Protein 2PGS (pdb70)

Foldseek 3Di:
DFALALLQFCAWLVLVLLQVLLVPWPLLVQQVQADAQFLPTSNVLLQQLLVLLLVLCLLCVVCVVRHDVVDHSNNSSLRSSLSSLQQSQFFHNGPLLQVLQLVLLVVVVVVVLPVLDVQLSLCRNLRDSLQRSLCQQQANADPHHSRHSGHGLNNSLLNFPALFGSVVSDHHHHPVCQVVSVVSCVSSVWDQPDPRGTDGSLSVLSVLSSLLSCLLVLQLVCVCPLDDPVVNVCLLVLQDVVVVVVVSNVVLSVVLSVQLSVQSNVDVPCRSDPHDDDHSLVRDDSSNVSSVVSVVCCVRIVPDVSSVVVSVVSSVLVSLVCCQQSVLLSCLAPNHDRDPVSVVVQCVCVVLRDDSDDRSSRRSSSSSVRRRGNVVSSCSPD

InterPro domains:
  IPR003607 HD/PDEase domain [SM00471] (60-258)
  IPR003607 HD/PDEase domain [cd00077] (62-130)
  IPR006261 dGTP triphosphohydrolase [TIGR01353] (27-438)
  IPR006674 HD domain [PF01966] (64-127)
  IPR006674 HD domain [PS51831] (64-249)
  IPR023293 Deoxyguanosinetriphosphate triphosphohydrolase, central domain superfamily [G3DSA:1.10.3410.10] (242-354)
  IPR027432 Deoxyguanosinetriphosphate triphosphohydrolase, C-terminal [G3DSA:1.10.3550.10] (115-432)
  IPR050135 Deoxyguanosinetriphosphate triphosphohydrolase-like [PTHR11373] (30-161)

Organism: Pseudomonas savastanoi pv. phaseolicola (strain 1448A / Race 6) (NCBI:txid264730)

Radius of gyration: 21.45 Å; Cα contacts (8 Å, |Δi|>4): 631; chains: 1; bounding box: 46×64×50 Å

Sequence (382 aa):
SLDWQTLLNRERLPFHKDHDRIIFSGAFRRLGRKTQVHPHTRLTHSLEVSCVGRSLGRVGETLRAALPDWCDPSDLGVVQSACLAHDIGNPPFGHSGEDAIRNWFNQAAGRGWLDASETERNDFLNFEGNAQGFRVLTQLEYHQFDGGTRLTYATLGTYLKYPWTARKHKFGCYQSELPILEQIAGKLGLPQLEEQRWARHPLVYLEAADDICYALIDLEDGLEDLLDYAEVESLLLGLVGRRKLAILRGKAIEHLTNAAARAFVEQQDALLAGTLPGDLVEHHGPAKRCVLNAKDARKKIFQDKRKTLHEIGAYTTLEILLNAFCGAAVEQFGGRTPSFKHRRILDLLGNSAPDPKAPLHASFLRIDFIAGTDSYASEARE

Solvent-accessible surface area: 16805 Å² total

B-factor: mean 43.19, std 13.51, range [11.33, 83.73]

CATH classification: 1.10.3210.10 (+2 more: 1.10.3550.10, 1.10.3410.10)

Structure (mmCIF, N/CA/C/O backbone):
data_2PGS
#
_entry.id   2PGS
#
_cell.length_a   103.730
_cell.length_b   103.730
_cell.length_c   159.120
_cell.angle_alpha   90.00
_cell.angle_beta   90.00
_cell.angle_gamma   120.00
#
_symmetry.space_group_name_H-M   'P 63 2 2'
#
loop_
_entity.id
_entity.type
_entity.pdbx_description
1 polymer 'Putative deoxyguanosinetriphosphate triphosphohydrolase'
2 water water
#
loop_
_atom_site.group_PDB
_atom_site.id
_atom_site.type_symbol
_atom_site.label_atom_id
_atom_site.label_alt_id
_atom_site.label_comp_id
_atom_site.label_asym_id
_atom_site.label_entity_id
_atom_site.label_seq_id
_atom_site.pdbx_PDB_ins_code
_atom_site.Cartn_x
_atom_site.Cartn_y
_atom_site.Cartn_z
_atom_site.occupancy
_atom_site.B_iso_or_equiv
_atom_site.auth_seq_id
_atom_site.auth_comp_id
_atom_site.auth_asym_id
_atom_site.auth_atom_id
_atom_site.pdbx_PDB_model_num
ATOM 1 N N . SER A 1 2 ? 23.316 49.328 28.746 1.00 70.94 2 SER A N 1
ATOM 2 C CA . SER A 1 2 ? 23.088 50.406 27.742 1.00 71.72 2 SER A CA 1
ATOM 3 C C . SER A 1 2 ? 23.517 49.934 26.358 1.00 71.55 2 SER A C 1
ATOM 4 O O . SER A 1 2 ? 24.705 49.922 26.039 1.00 72.26 2 SER A O 1
ATOM 7 N N . LEU A 1 3 ? 22.540 49.560 25.538 1.00 70.22 3 LEU A N 1
ATOM 8 C CA . LEU A 1 3 ? 22.809 49.062 24.196 1.00 67.86 3 LEU A CA 1
ATOM 9 C C . LEU A 1 3 ? 23.559 50.059 23.315 1.00 66.81 3 LEU A C 1
ATOM 10 O O . LEU A 1 3 ? 23.211 51.235 23.227 1.00 67.16 3 LEU A O 1
ATOM 15 N N . ASP A 1 4 ? 24.597 49.546 22.665 1.00 65.95 4 ASP A N 1
ATOM 16 C CA . ASP A 1 4 ? 25.495 50.309 21.807 1.00 63.98 4 ASP A CA 1
ATOM 17 C C . ASP A 1 4 ? 25.496 49.659 20.418 1.00 61.92 4 ASP A C 1
ATOM 18 O O . ASP A 1 4 ? 25.798 48.473 20.299 1.00 62.28 4 ASP A O 1
ATOM 23 N N . TRP A 1 5 ? 25.164 50.417 19.374 1.00 58.61 5 TRP A N 1
ATOM 24 C CA . TRP A 1 5 ? 25.138 49.853 18.019 1.00 56.37 5 TRP A CA 1
ATOM 25 C C . TRP A 1 5 ? 26.476 49.335 17.526 1.00 54.95 5 TRP A C 1
ATOM 26 O O . TRP A 1 5 ? 26.537 48.635 16.517 1.00 54.60 5 TRP A O 1
ATOM 37 N N . GLN A 1 6 ? 27.547 49.671 18.233 1.00 52.86 6 GLN A N 1
ATOM 38 C CA . GLN A 1 6 ? 28.877 49.234 17.837 1.00 50.79 6 GLN A CA 1
ATOM 39 C C . GLN A 1 6 ? 29.214 47.893 18.485 1.00 47.93 6 GLN A C 1
ATOM 40 O O . GLN A 1 6 ? 29.974 47.099 17.928 1.00 45.75 6 GLN A O 1
ATOM 46 N N . THR A 1 7 ? 28.626 47.628 19.649 1.00 45.51 7 THR A N 1
ATOM 47 C CA . THR A 1 7 ? 28.852 46.358 20.339 1.00 44.08 7 THR A CA 1
ATOM 48 C C . THR A 1 7 ? 27.795 45.324 19.908 1.00 41.98 7 THR A C 1
ATOM 49 O O . THR A 1 7 ? 28.075 44.120 19.817 1.00 39.41 7 THR A O 1
ATOM 53 N N . LEU A 1 8 ? 26.585 45.811 19.636 1.00 38.61 8 LEU A N 1
ATOM 54 C CA . LEU A 1 8 ? 25.483 44.966 19.197 1.00 37.13 8 LEU A CA 1
ATOM 55 C C . LEU A 1 8 ? 25.761 44.292 17.853 1.00 37.37 8 LEU A C 1
ATOM 56 O O . LEU A 1 8 ? 25.112 43.309 17.509 1.00 38.60 8 LEU A O 1
ATOM 61 N N . LEU A 1 9 ? 26.724 44.814 17.102 1.00 36.90 9 LEU A N 1
ATOM 62 C CA . LEU A 1 9 ? 27.068 44.251 15.801 1.00 36.55 9 LEU A CA 1
ATOM 63 C C . LEU A 1 9 ? 28.459 43.637 15.823 1.00 36.68 9 LEU A C 1
ATOM 64 O O . LEU A 1 9 ? 29.192 43.681 14.831 1.00 35.48 9 LEU A O 1
ATOM 69 N N . ASN A 1 10 ? 28.809 43.055 16.965 1.00 38.18 10 ASN A N 1
ATOM 70 C CA . ASN A 1 10 ? 30.106 42.421 17.141 1.00 37.78 10 ASN A CA 1
ATOM 71 C C . ASN A 1 10 ? 30.299 41.325 16.088 1.00 38.75 10 ASN A C 1
ATOM 72 O O . ASN A 1 10 ? 29.504 40.389 15.983 1.00 37.06 10 ASN A O 1
ATOM 77 N N . ARG A 1 11 ? 31.357 41.455 15.298 1.00 38.62 11 ARG A N 1
ATOM 78 C CA . ARG A 1 11 ? 31.642 40.496 14.249 1.00 40.39 11 ARG A CA 1
ATOM 79 C C . ARG A 1 11 ? 32.496 39.319 14.699 1.00 40.56 11 ARG A C 1
ATOM 80 O O . ARG A 1 11 ? 32.845 38.467 13.891 1.00 39.57 11 ARG A O 1
ATOM 88 N N . GLU A 1 12 ? 32.846 39.276 15.979 1.00 41.77 12 GLU A N 1
ATOM 89 C CA . GLU A 1 12 ? 33.636 38.166 16.513 1.00 43.46 12 GLU A CA 1
ATOM 90 C C . GLU A 1 12 ? 32.702 36.955 16.558 1.00 42.92 12 GLU A C 1
ATOM 91 O O . GLU A 1 12 ? 31.482 37.115 16.550 1.00 41.70 12 GLU A O 1
ATOM 97 N N . ARG A 1 13 ? 33.254 35.750 16.618 1.00 43.39 13 ARG A N 1
ATOM 98 C CA . ARG A 1 13 ? 32.401 34.577 16.669 1.00 43.32 13 ARG A CA 1
ATOM 99 C C . ARG A 1 13 ? 32.628 33.628 17.833 1.00 43.54 13 ARG A C 1
ATOM 100 O O . ARG A 1 13 ? 33.706 33.585 18.431 1.00 45.54 13 ARG A O 1
ATOM 108 N N . LEU A 1 14 ? 31.572 32.884 18.153 1.00 42.56 14 LEU A N 1
ATOM 109 C CA . LEU A 1 14 ? 31.562 31.906 19.233 1.00 41.98 14 LEU A CA 1
ATOM 110 C C . LEU A 1 14 ? 32.665 30.865 19.026 1.00 40.53 14 LEU A C 1
ATOM 111 O O . LEU A 1 14 ? 32.889 30.406 17.903 1.00 40.18 14 LEU A O 1
ATOM 116 N N . PRO A 1 28 ? 31.839 38.292 6.470 1.00 40.74 28 PRO A N 1
ATOM 117 C CA . PRO A 1 28 ? 31.668 37.857 7.867 1.00 39.29 28 PRO A CA 1
ATOM 118 C C . PRO A 1 28 ? 30.227 37.444 8.159 1.00 38.38 28 PRO A C 1
ATOM 119 O O . PRO A 1 28 ? 29.974 36.331 8.632 1.00 36.65 28 PRO A O 1
ATOM 123 N N . PHE A 1 29 ? 29.285 38.340 7.877 1.00 36.80 29 PHE A N 1
ATOM 124 C CA . PHE A 1 29 ? 27.874 38.026 8.068 1.00 35.15 29 PHE A CA 1
ATOM 125 C C . PHE A 1 29 ? 27.455 37.152 6.893 1.00 34.38 29 PHE A C 1
ATOM 126 O O . PHE A 1 29 ? 26.505 36.377 6.984 1.00 31.51 29 PHE A O 1
ATOM 134 N N . HIS A 1 30 ? 28.179 37.290 5.788 1.00 33.72 30 HIS A N 1
ATOM 135 C CA . HIS A 1 30 ? 27.907 36.507 4.594 1.00 35.29 30 HIS A CA 1
ATOM 136 C C . HIS A 1 30 ? 28.285 35.053 4.839 1.00 34.61 30 HIS A C 1
ATOM 137 O O . HIS A 1 30 ? 27.654 34.135 4.303 1.00 33.68 30 HIS A O 1
ATOM 144 N N . LYS A 1 31 ? 29.310 34.854 5.664 1.00 34.44 31 LYS A N 1
ATOM 145 C CA . LYS A 1 31 ? 29.758 33.515 6.012 1.00 36.19 31 LYS A CA 1
ATOM 146 C C . LYS A 1 31 ? 28.775 32.889 6.994 1.00 35.33 31 LYS A C 1
ATOM 147 O O . LYS A 1 31 ? 28.616 31.673 7.010 1.00 35.82 31 LYS A O 1
ATOM 153 N N . ASP A 1 32 ? 28.125 33.707 7.820 1.00 32.42 32 ASP A N 1
ATOM 154 C CA . ASP A 1 32 ? 27.144 33.165 8.752 1.00 31.78 32 ASP A CA 1
ATOM 155 C C . ASP A 1 32 ? 26.061 32.558 7.877 1.00 30.84 32 ASP A C 1
ATOM 156 O O . ASP A 1 32 ? 25.621 31.429 8.096 1.00 30.84 32 ASP A O 1
ATOM 161 N N . HIS A 1 33 ? 25.643 33.331 6.881 1.00 27.42 33 HIS A N 1
ATOM 162 C CA . HIS A 1 33 ? 24.608 32.921 5.941 1.00 26.61 33 HIS A CA 1
ATOM 163 C C . HIS A 1 33 ? 24.905 31.559 5.282 1.00 26.17 33 HIS A C 1
ATOM 164 O O . HIS A 1 33 ? 24.090 30.632 5.351 1.00 23.46 33 HIS A O 1
ATOM 171 N N . ASP A 1 34 ? 26.079 31.442 4.665 1.00 24.74 34 ASP A N 1
ATOM 172 C CA . ASP A 1 34 ? 26.484 30.205 3.997 1.00 24.60 34 ASP A CA 1
ATOM 173 C C . ASP A 1 34 ? 26.589 28.993 4.936 1.00 23.55 34 ASP A C 1
ATOM 174 O O . ASP A 1 34 ? 26.185 27.879 4.586 1.00 23.29 34 ASP A O 1
ATOM 179 N N . ARG A 1 35 ? 27.129 29.188 6.130 1.00 24.30 35 ARG A N 1
ATOM 180 C CA . ARG A 1 35 ? 27.251 28.063 7.050 1.00 26.11 35 ARG A CA 1
ATOM 181 C C . ARG A 1 35 ? 25.885 27.517 7.407 1.00 25.67 35 ARG A C 1
ATOM 182 O O . ARG A 1 35 ? 25.723 26.316 7.631 1.00 26.42 35 ARG A O 1
ATOM 190 N N . ILE A 1 36 ? 24.902 28.403 7.481 1.00 23.37 36 ILE A N 1
ATOM 191 C CA . ILE A 1 36 ? 23.554 27.979 7.803 1.00 23.78 36 ILE A CA 1
ATOM 192 C C . ILE A 1 36 ? 22.951 27.238 6.613 1.00 23.18 36 ILE A C 1
ATOM 193 O O . ILE A 1 36 ? 22.368 26.183 6.775 1.00 24.42 36 ILE A O 1
ATOM 198 N N . ILE A 1 37 ? 23.128 27.777 5.415 1.00 23.54 37 ILE A N 1
ATOM 199 C CA . ILE A 1 37 ? 22.561 27.148 4.236 1.00 24.84 37 ILE A CA 1
ATOM 200 C C . ILE A 1 37 ? 23.129 25.764 3.939 1.00 26.11 37 ILE A C 1
ATOM 201 O O . ILE A 1 37 ? 22.389 24.875 3.512 1.00 25.67 37 ILE A O 1
ATOM 206 N N . PHE A 1 38 ? 24.422 25.569 4.187 1.00 24.95 38 PHE A N 1
ATOM 207 C CA . PHE A 1 38 ? 25.042 24.269 3.941 1.00 24.55 38 PHE A CA 1
ATOM 208 C C . PHE A 1 38 ? 24.823 23.239 5.067 1.00 24.86 38 PHE A C 1
ATOM 209 O O . PHE A 1 38 ? 25.065 22.053 4.863 1.00 27.39 38 PHE A O 1
ATOM 217 N N . SER A 1 39 ? 24.344 23.667 6.232 1.00 22.10 39 SER A N 1
ATOM 218 C CA . SER A 1 39 ? 24.169 22.736 7.342 1.00 21.87 39 SER A CA 1
ATOM 219 C C . SER A 1 39 ? 23.066 21.700 7.136 1.00 23.77 39 SER A C 1
ATOM 220 O O . SER A 1 39 ? 22.000 21.991 6.575 1.00 23.86 39 SER A O 1
ATOM 223 N N . GLY A 1 40 ? 23.324 20.490 7.620 1.00 23.39 40 GLY A N 1
ATOM 224 C CA . GLY A 1 40 ? 22.354 19.416 7.486 1.00 20.14 40 GLY A CA 1
ATOM 225 C C . GLY A 1 40 ? 21.040 19.760 8.154 1.00 20.58 40 GLY A C 1
ATOM 226 O O . GLY A 1 40 ? 19.974 19.360 7.674 1.00 22.25 40 GLY A O 1
ATOM 227 N N . ALA A 1 41 ? 21.112 20.514 9.248 1.00 18.81 41 ALA A N 1
ATOM 228 C CA . ALA A 1 41 ? 19.925 20.911 9.997 1.00 19.02 41 ALA A CA 1
ATOM 229 C C . ALA A 1 41 ? 18.997 21.801 9.172 1.00 17.80 41 ALA A C 1
ATOM 230 O O . ALA A 1 41 ? 17.780 21.639 9.212 1.00 16.71 41 ALA A O 1
ATOM 232 N N . PHE A 1 42 ? 19.580 22.746 8.446 1.00 17.14 42 PHE A N 1
ATOM 233 C CA . PHE A 1 42 ? 18.819 23.645 7.582 1.00 17.70 42 PHE A CA 1
ATOM 234 C C . PHE A 1 42 ? 18.232 22.870 6.407 1.00 19.09 42 PHE A C 1
ATOM 235 O O . PHE A 1 42 ? 17.042 22.990 6.113 1.00 19.63 42 PHE A O 1
ATOM 243 N N . ARG A 1 43 ? 19.066 22.078 5.740 1.00 21.14 43 ARG A N 1
ATOM 244 C CA . ARG A 1 43 ? 18.611 21.279 4.597 1.00 24.36 43 ARG A CA 1
ATOM 245 C C . ARG A 1 43 ? 17.383 20.444 4.951 1.00 23.00 43 ARG A C 1
ATOM 246 O O . ARG A 1 43 ? 16.428 20.377 4.180 1.00 23.93 43 ARG A O 1
ATOM 254 N N . ARG A 1 44 ? 17.401 19.825 6.125 1.00 21.57 44 ARG A N 1
ATOM 255 C CA . ARG A 1 44 ? 16.278 19.006 6.551 1.00 23.09 44 ARG A CA 1
ATOM 256 C C . ARG A 1 44 ? 14.944 19.747 6.638 1.00 22.19 44 ARG A C 1
ATOM 257 O O . ARG A 1 44 ? 13.897 19.116 6.682 1.00 22.35 44 ARG A O 1
ATOM 265 N N . LEU A 1 45 ? 14.971 21.077 6.674 1.00 22.28 45 LEU A N 1
ATOM 266 C CA . LEU A 1 45 ? 13.728 21.846 6.740 1.00 22.80 45 LEU A CA 1
ATOM 267 C C . LEU A 1 45 ? 12.931 21.638 5.452 1.00 20.15 45 LEU A C 1
ATOM 268 O O . LEU A 1 45 ? 11.723 21.824 5.415 1.00 19.08 45 LEU A O 1
ATOM 273 N N . GLY A 1 46 ? 13.626 21.248 4.392 1.00 21.17 46 GLY A N 1
ATOM 274 C CA . GLY A 1 46 ? 12.952 21.003 3.137 1.00 22.01 46 GLY A CA 1
ATOM 275 C C . GLY A 1 46 ? 12.046 19.787 3.243 1.00 23.66 46 GLY A C 1
ATOM 276 O O . GLY A 1 46 ? 11.157 19.597 2.417 1.00 20.71 46 GLY A O 1
ATOM 277 N N . ARG A 1 47 ? 12.269 18.952 4.257 1.00 23.82 47 ARG A N 1
ATOM 278 C CA . ARG A 1 47 ? 11.438 17.765 4.449 1.00 25.99 47 ARG A CA 1
ATOM 279 C C . ARG A 1 47 ? 10.707 17.873 5.774 1.00 26.14 47 ARG A C 1
ATOM 280 O O . ARG A 1 47 ? 10.413 16.872 6.416 1.00 24.77 47 ARG A O 1
ATOM 288 N N . LYS A 1 48 ? 10.432 19.108 6.180 1.00 28.61 48 LYS A N 1
ATOM 289 C CA . LYS A 1 48 ? 9.711 19.382 7.418 1.00 29.71 48 LYS A CA 1
ATOM 290 C C . LYS A 1 48 ? 8.618 20.390 7.126 1.00 30.22 48 LYS A C 1
ATOM 291 O O . LYS A 1 48 ? 8.874 21.476 6.599 1.00 31.95 48 LYS A O 1
ATOM 297 N N . THR A 1 49 ? 7.398 20.031 7.488 1.00 31.48 49 THR A N 1
ATOM 298 C CA . THR A 1 49 ? 6.262 20.897 7.232 1.00 34.76 49 THR A CA 1
ATOM 299 C C . THR A 1 49 ? 5.463 21.107 8.503 1.00 35.25 49 THR A C 1
ATOM 300 O O . THR A 1 49 ? 5.661 20.404 9.491 1.00 37.60 49 THR A O 1
ATOM 304 N N . GLN A 1 50 ? 4.584 22.101 8.482 1.00 34.93 50 GLN A N 1
ATOM 305 C CA . GLN A 1 50 ? 3.687 22.332 9.601 1.00 35.54 50 GLN A CA 1
ATOM 306 C C . GLN A 1 50 ? 2.618 21.271 9.340 1.00 35.45 50 GLN A C 1
ATOM 307 O O . GLN A 1 50 ? 2.552 20.722 8.237 1.00 34.23 50 GLN A O 1
ATOM 313 N N . VAL A 1 51 ? 1.792 20.958 10.329 1.00 36.84 51 VAL A N 1
ATOM 314 C CA . VAL A 1 51 ? 0.754 19.957 10.109 1.00 37.93 51 VAL A CA 1
ATOM 315 C C . VAL A 1 51 ? -0.416 20.642 9.406 1.00 39.13 51 VAL A C 1
ATOM 316 O O . VAL A 1 51 ? -0.994 21.587 9.934 1.00 39.52 51 VAL A O 1
ATOM 320 N N . HIS A 1 52 ? -0.737 20.172 8.201 1.00 41.93 52 HIS A N 1
ATOM 321 C CA . HIS A 1 52 ? -1.815 20.749 7.394 1.00 45.10 52 HIS A CA 1
ATOM 322 C C . HIS A 1 52 ? -3.047 19.860 7.298 1.00 46.23 52 HIS A C 1
ATOM 323 O O . HIS A 1 52 ? -2.966 18.648 7.493 1.00 46.53 52 HIS A O 1
ATOM 330 N N . PRO A 1 53 ? -4.209 20.461 6.990 1.00 47.69 53 PRO A N 1
ATOM 331 C CA . PRO A 1 53 ? -5.479 19.736 6.856 1.00 48.17 53 PRO A CA 1
ATOM 332 C C . PRO A 1 53 ? -5.624 19.001 5.518 1.00 47.29 53 PRO A C 1
ATOM 333 O O . PRO A 1 53 ? -4.727 19.044 4.669 1.00 47.69 53 PRO A O 1
ATOM 337 N N . HIS A 1 61 ? 4.761 24.049 0.244 1.00 36.00 61 HIS A N 1
ATOM 338 C CA . HIS A 1 61 ? 5.009 24.993 1.331 1.00 36.23 61 HIS A CA 1
ATOM 339 C C . HIS A 1 61 ? 5.552 24.316 2.579 1.00 33.28 61 HIS A C 1
ATOM 340 O O . HIS A 1 61 ? 4.794 23.892 3.449 1.00 33.25 61 HIS A O 1
ATOM 347 N N . THR A 1 62 ? 6.877 24.239 2.657 1.00 30.99 62 THR A N 1
ATOM 348 C CA . THR A 1 62 ? 7.575 23.607 3.773 1.00 27.10 62 THR A CA 1
ATOM 349 C C . THR A 1 62 ? 8.181 24.632 4.729 1.00 25.75 62 THR A C 1
ATOM 350 O O . THR A 1 62 ? 8.115 25.842 4.506 1.00 25.02 62 THR A O 1
ATOM 354 N N . ARG A 1 63 ? 8.787 24.146 5.799 1.00 22.75 63 ARG A N 1
ATOM 355 C CA . ARG A 1 63 ? 9.407 25.065 6.728 1.00 24.12 63 ARG A CA 1
ATOM 356 C C . ARG A 1 63 ? 10.612 25.713 6.045 1.00 21.85 63 ARG A C 1
ATOM 357 O O . ARG A 1 63 ? 11.033 26.796 6.432 1.00 22.81 63 ARG A O 1
ATOM 365 N N . LEU A 1 64 ? 11.147 25.068 5.012 1.00 19.81 64 LEU A N 1
ATOM 366 C CA . LEU A 1 64 ? 12.285 25.641 4.297 1.00 21.85 64 LEU A CA 1
ATOM 367 C C . LEU A 1 64 ? 11.858 26.822 3.412 1.00 23.15 64 LEU A C 1
ATOM 368 O O . LEU A 1 64 ? 12.510 27.859 3.414 1.00 23.91 64 LEU A O 1
ATOM 373 N N . THR A 1 65 ? 10.775 26.674 2.654 1.00 22.40 65 THR A N 1
ATOM 374 C CA . THR A 1 65 ? 10.344 27.774 1.799 1.00 22.02 65 THR A CA 1
ATOM 375 C C . THR A 1 65 ? 9.864 28.919 2.675 1.00 22.05 65 THR A C 1
ATOM 376 O O . THR A 1 65 ? 10.045 30.083 2.333 1.00 21.95 65 THR A O 1
ATOM 380 N N . HIS A 1 66 ? 9.271 28.598 3.819 1.00 21.70 66 HIS A N 1
ATOM 381 C CA . HIS A 1 66 ? 8.837 29.655 4.720 1.00 21.53 66 HIS A CA 1
ATOM 382 C C . HIS A 1 66 ? 10.105 30.400 5.179 1.00 22.52 66 HIS A C 1
ATOM 383 O O . HIS A 1 66 ? 10.182 31.624 5.087 1.00 23.02 66 HIS A O 1
ATOM 390 N N . SER A 1 67 ? 11.101 29.662 5.664 1.00 21.74 67 SER A N 1
ATOM 391 C CA . SER A 1 67 ? 12.359 30.287 6.093 1.00 22.25 67 SER A CA 1
ATOM 392 C C . SER A 1 67 ? 12.978 31.186 5.006 1.00 21.24 67 SER A C 1
ATOM 393 O O . SER A 1 67 ? 13.428 32.294 5.298 1.00 21.79 67 SER A O 1
ATOM 396 N N . LEU A 1 68 ? 13.003 30.717 3.764 1.00 18.11 68 LEU A N 1
ATOM 397 C CA . LEU A 1 68 ? 13.560 31.523 2.674 1.00 20.07 68 LEU A CA 1
ATOM 398 C C . LEU A 1 68 ? 12.809 32.845 2.504 1.00 21.81 68 LEU A C 1
ATOM 399 O O . LEU A 1 68 ? 13.429 33.908 2.414 1.00 20.28 68 LEU A O 1
ATOM 404 N N . GLU A 1 69 ? 11.476 32.778 2.460 1.00 22.09 69 GLU A N 1
ATOM 405 C CA . GLU A 1 69 ? 10.665 33.985 2.296 1.00 22.83 69 GLU A CA 1
ATOM 406 C C . GLU A 1 69 ? 10.904 34.979 3.434 1.00 21.31 69 GLU A C 1
ATOM 407 O O . GLU A 1 69 ? 11.168 36.161 3.198 1.00 21.40 69 GLU A O 1
ATOM 413 N N . VAL A 1 70 ? 10.835 34.495 4.666 1.00 19.79 70 VAL A N 1
ATOM 414 C CA . VAL A 1 70 ? 11.085 35.340 5.818 1.00 18.97 70 VAL A CA 1
ATOM 415 C C . VAL A 1 70 ? 12.478 36.000 5.722 1.00 21.84 70 VAL A C 1
ATOM 416 O O . VAL A 1 70 ? 12.654 37.157 6.108 1.00 22.46 70 VAL A O 1
ATOM 420 N N . SER A 1 71 ? 13.466 35.273 5.204 1.00 20.72 71 SER A N 1
ATOM 421 C CA . SER A 1 71 ? 14.809 35.832 5.095 1.00 22.36 71 SER A CA 1
ATOM 422 C C . SER A 1 71 ? 14.878 36.963 4.063 1.00 22.90 71 SER A C 1
ATOM 423 O O . SER A 1 71 ? 15.705 37.849 4.194 1.00 23.88 71 SER A O 1
ATOM 426 N N . CYS A 1 72 ? 14.020 36.932 3.043 1.00 23.37 72 CYS A N 1
ATOM 427 C CA . CYS A 1 72 ? 14.000 38.001 2.045 1.00 24.83 72 CYS A CA 1
ATOM 428 C C . CYS A 1 72 ? 13.480 39.274 2.711 1.00 24.49 72 CYS A C 1
ATOM 429 O O . CYS A 1 72 ? 14.091 40.337 2.616 1.00 21.96 72 CYS A O 1
ATOM 432 N N . VAL A 1 73 ? 12.336 39.138 3.374 1.00 23.59 73 VAL A N 1
ATOM 433 C CA . VAL A 1 73 ? 11.696 40.228 4.088 1.00 22.69 73 VAL A CA 1
ATOM 434 C C . VAL A 1 73 ? 12.601 40.694 5.225 1.00 24.56 73 VAL A C 1
ATOM 435 O O . VAL A 1 73 ? 12.663 41.882 5.536 1.00 24.85 73 VAL A O 1
ATOM 439 N N . GLY A 1 74 ? 13.303 39.748 5.843 1.00 23.43 74 GLY A N 1
ATOM 440 C CA . GLY A 1 74 ? 14.214 40.097 6.919 1.00 23.44 74 GLY A CA 1
ATOM 441 C C . GLY A 1 74 ? 15.343 40.969 6.392 1.00 25.11 74 GLY A C 1
ATOM 442 O O . GLY A 1 74 ? 15.616 42.028 6.951 1.00 23.86 74 GLY A O 1
ATOM 443 N N . ARG A 1 75 ? 15.997 40.526 5.319 1.00 25.72 75 ARG A N 1
ATOM 444 C CA . ARG A 1 75 ? 17.098 41.279 4.705 1.00 29.78 75 ARG A CA 1
ATOM 445 C C . ARG A 1 75 ? 16.612 42.675 4.341 1.00 31.57 75 ARG A C 1
ATOM 446 O O . ARG A 1 75 ? 17.258 43.681 4.648 1.00 30.66 75 ARG A O 1
ATOM 454 N N . SER A 1 76 ? 15.467 42.715 3.669 1.00 31.87 76 SER A N 1
ATOM 455 C CA . SER A 1 76 ? 14.874 43.966 3.246 1.00 32.95 76 SER A CA 1
ATOM 456 C C . SER A 1 76 ? 14.670 44.907 4.432 1.00 32.43 76 SER A C 1
ATOM 457 O O . SER A 1 76 ? 14.995 46.092 4.351 1.00 32.66 76 SER A O 1
ATOM 460 N N . LEU A 1 77 ? 14.142 44.381 5.537 1.00 33.04 77 LEU A N 1
ATOM 461 C CA . LEU A 1 77 ? 13.931 45.188 6.730 1.00 31.91 77 LEU A CA 1
ATOM 462 C C . LEU A 1 77 ? 15.257 45.752 7.222 1.00 33.41 77 LEU A C 1
ATOM 463 O O . LEU A 1 77 ? 15.372 46.947 7.516 1.00 33.24 77 LEU A O 1
ATOM 468 N N . GLY A 1 78 ? 16.256 44.881 7.310 1.00 33.02 78 GLY A N 1
ATOM 469 C CA . GLY A 1 78 ? 17.563 45.299 7.771 1.00 34.46 78 GLY A CA 1
ATOM 470 C C . GLY A 1 78 ? 18.191 46.364 6.888 1.00 36.19 78 GLY A C 1
ATOM 471 O O . GLY A 1 78 ? 18.845 47.279 7.393 1.00 34.39 78 GLY A O 1
ATOM 480 N N . ARG A 1 80 ? 16.580 48.589 4.895 1.00 37.47 80 ARG A N 1
ATOM 481 C CA . ARG A 1 80 ? 15.856 49.847 5.017 1.00 37.69 80 ARG A CA 1
ATOM 482 C C . ARG A 1 80 ? 16.273 50.600 6.268 1.00 38.77 80 ARG A C 1
ATOM 483 O O . ARG A 1 80 ? 16.642 51.773 6.196 1.00 38.50 80 ARG A O 1
ATOM 491 N N . VAL A 1 81 ? 16.227 49.931 7.416 1.00 39.47 81 VAL A N 1
ATOM 492 C CA . VAL A 1 81 ? 16.603 50.587 8.659 1.00 39.39 81 VAL A CA 1
ATOM 493 C C . VAL A 1 81 ? 18.096 50.885 8.633 1.00 40.02 81 VAL A C 1
ATOM 494 O O . VAL A 1 81 ? 18.559 51.860 9.228 1.00 41.39 81 VAL A O 1
ATOM 498 N N . GLY A 1 82 ? 18.849 50.052 7.928 1.00 40.28 82 GLY A N 1
ATOM 499 C CA . GLY A 1 82 ? 20.282 50.262 7.833 1.00 42.45 82 GLY A CA 1
ATOM 500 C C . GLY A 1 82 ? 20.583 51.578 7.132 1.00 44.89 82 GLY A C 1
ATOM 501 O O . GLY A 1 82 ? 21.543 52.275 7.476 1.00 43.25 82 GLY A O 1
ATOM 502 N N . GLU A 1 83 ? 19.767 51.918 6.140 1.00 45.52 83 GLU A N 1
ATOM 503 C CA . GLU A 1 83 ? 19.959 53.165 5.414 1.00 48.89 83 GLU A CA 1
ATOM 504 C C . GLU A 1 83 ? 19.491 54.313 6.316 1.00 47.64 83 GLU A C 1
ATOM 505 O O . GLU A 1 83 ? 20.226 55.263 6.574 1.00 48.20 83 GLU A O 1
ATOM 511 N N . THR A 1 84 ? 18.270 54.197 6.813 1.00 46.43 84 THR A N 1
ATOM 512 C CA . THR A 1 84 ? 17.696 55.203 7.691 1.00 46.54 84 THR A CA 1
ATOM 513 C C . THR A 1 84 ? 18.590 55.594 8.871 1.00 46.35 84 THR A C 1
ATOM 514 O O . THR A 1 84 ? 18.652 56.765 9.240 1.00 47.72 84 THR A O 1
ATOM 518 N N . LEU A 1 85 ? 19.290 54.628 9.455 1.00 45.66 85 LEU A N 1
ATOM 519 C CA . LEU A 1 85 ? 20.144 54.911 10.606 1.00 44.34 85 LEU A CA 1
ATOM 520 C C . LEU A 1 85 ? 21.614 54.671 10.321 1.00 44.25 85 LEU A C 1
ATOM 521 O O . LEU A 1 85 ? 22.332 54.195 11.204 1.00 44.32 85 LEU A O 1
ATOM 526 N N . ARG A 1 86 ? 22.070 55.004 9.116 1.00 44.41 86 ARG A N 1
ATOM 527 C CA . ARG A 1 86 ? 23.466 54.766 8.753 1.00 47.53 86 ARG A CA 1
ATOM 528 C C . ARG A 1 86 ? 24.521 55.427 9.641 1.00 50.06 86 ARG A C 1
ATOM 529 O O . ARG A 1 86 ? 25.526 54.795 9.987 1.00 51.01 86 ARG A O 1
ATOM 537 N N . ALA A 1 87 ? 24.298 56.689 10.005 1.00 51.70 87 ALA A N 1
ATOM 538 C CA . ALA A 1 87 ? 25.247 57.433 10.840 1.00 53.36 87 ALA A CA 1
ATOM 539 C C . ALA A 1 87 ? 25.334 56.917 12.279 1.00 53.78 87 ALA A C 1
ATOM 540 O O . ALA A 1 87 ? 26.328 57.155 12.974 1.00 54.18 87 ALA A O 1
ATOM 542 N N . ALA A 1 88 ? 24.298 56.216 12.726 1.00 53.50 88 ALA A N 1
ATOM 543 C CA . ALA A 1 88 ? 24.286 55.684 14.081 1.00 53.37 88 ALA A CA 1
ATOM 544 C C . ALA A 1 88 ? 24.989 54.335 14.154 1.00 53.81 88 ALA A C 1
ATOM 545 O O . ALA A 1 88 ? 25.305 53.853 15.239 1.00 55.05 88 ALA A O 1
ATOM 547 N N . LEU A 1 89 ? 25.248 53.737 12.996 1.00 54.85 89 LEU A N 1
ATOM 548 C CA . LEU A 1 89 ? 25.889 52.427 12.938 1.00 56.26 89 LEU A CA 1
ATOM 549 C C . LEU A 1 89 ? 27.393 52.521 12.719 1.00 57.61 89 LEU A C 1
ATOM 550 O O . LEU A 1 89 ? 27.881 53.483 12.128 1.00 57.23 89 LEU A O 1
ATOM 555 N N . PRO A 1 90 ? 28.147 51.511 13.194 1.00 58.83 90 PRO A N 1
ATOM 556 C CA . PRO A 1 90 ? 29.602 51.509 13.026 1.00 58.22 90 PRO A CA 1
ATOM 557 C C . PRO A 1 90 ? 29.891 51.862 11.580 1.00 57.48 90 PRO A C 1
ATOM 558 O O . PRO A 1 90 ? 29.207 51.395 10.677 1.00 57.88 90 PRO A O 1
ATOM 562 N N . ASP A 1 91 ? 30.900 52.690 11.362 1.00 58.21 91 ASP A N 1
ATOM 563 C CA . ASP A 1 91 ? 31.235 53.123 10.015 1.00 58.48 91 ASP A CA 1
ATOM 564 C C . ASP A 1 91 ? 31.597 52.009 9.046 1.00 57.23 91 ASP A C 1
ATOM 565 O O . ASP A 1 91 ? 31.688 52.235 7.838 1.00 56.14 91 ASP A O 1
ATOM 570 N N . TRP A 1 92 ? 31.794 50.803 9.564 1.00 56.36 92 TRP A N 1
ATOM 571 C CA . TRP A 1 92 ? 32.127 49.680 8.699 1.00 54.69 92 TRP A CA 1
ATOM 572 C C . TRP A 1 92 ? 30.860 48.982 8.190 1.00 54.12 92 TRP A C 1
ATOM 573 O O . TRP A 1 92 ? 30.889 48.285 7.174 1.00 54.61 92 TRP A O 1
ATOM 584 N N . CYS A 1 93 ? 29.741 49.201 8.877 1.00 52.26 93 CYS A N 1
ATOM 585 C CA . CYS A 1 93 ? 28.491 48.534 8.523 1.00 51.23 93 CYS A CA 1
ATOM 586 C C . CYS A 1 93 ? 27.537 49.170 7.521 1.00 48.98 93 CYS A C 1
ATOM 587 O O . CYS A 1 93 ? 26.705 49.998 7.882 1.00 47.10 93 CYS A O 1
ATOM 590 N N . ASP A 1 94 ? 27.644 48.755 6.263 1.00 47.74 94 ASP A N 1
ATOM 591 C CA . ASP A 1 94 ? 26.749 49.249 5.224 1.00 47.48 94 ASP A CA 1
ATOM 592 C C . ASP A 1 94 ? 25.373 48.627 5.472 1.00 44.86 94 ASP A C 1
ATOM 593 O O . ASP A 1 94 ? 25.253 47.615 6.161 1.00 44.13 94 ASP A O 1
ATOM 598 N N . PRO A 1 95 ? 24.313 49.225 4.918 1.00 42.54 95 PRO A N 1
ATOM 599 C CA . PRO A 1 95 ? 22.981 48.651 5.129 1.00 41.11 95 PRO A CA 1
ATOM 600 C C . PRO A 1 95 ? 22.931 47.174 4.712 1.00 39.71 95 PRO A C 1
ATOM 601 O O . PRO A 1 95 ? 22.310 46.354 5.385 1.00 38.87 95 PRO A O 1
ATOM 605 N N . SER A 1 96 ? 23.601 46.843 3.611 1.00 38.94 96 SER A N 1
ATOM 606 C CA . SER A 1 96 ? 23.626 45.477 3.106 1.00 39.23 96 SER A CA 1
ATOM 607 C C . SER A 1 96 ? 24.253 44.525 4.118 1.00 39.16 96 SER A C 1
ATOM 608 O O . SER A 1 96 ? 24.057 43.312 4.051 1.00 38.22 96 SER A O 1
ATOM 611 N N . ASP A 1 97 ? 25.021 45.069 5.053 1.00 39.60 97 ASP A N 1
ATOM 612 C CA . ASP A 1 97 ? 25.619 44.238 6.088 1.00 38.41 97 ASP A CA 1
ATOM 613 C C . ASP A 1 97 ? 24.566 44.018 7.169 1.00 38.15 97 ASP A C 1
ATOM 614 O O . ASP A 1 97 ? 24.468 42.929 7.741 1.00 38.21 97 ASP A O 1
ATOM 619 N N . LEU A 1 98 ? 23.766 45.048 7.437 1.00 35.40 98 LEU A N 1
ATOM 620 C CA . LEU A 1 98 ? 22.725 44.933 8.453 1.00 33.91 98 LEU A CA 1
ATOM 621 C C . LEU A 1 98 ? 21.661 43.963 7.956 1.00 32.19 98 LEU A C 1
ATOM 622 O O . LEU A 1 98 ? 21.100 43.186 8.722 1.00 32.76 98 LEU A O 1
ATOM 627 N N . GLY A 1 99 ? 21.385 44.009 6.663 1.00 31.36 99 GLY A N 1
ATOM 628 C CA . GLY A 1 99 ? 20.397 43.108 6.114 1.00 30.92 99 GLY A CA 1
ATOM 629 C C . GLY A 1 99 ? 20.878 41.674 6.232 1.00 31.01 99 GLY A C 1
ATOM 630 O O . GLY A 1 99 ? 20.107 40.778 6.572 1.00 32.38 99 GLY A O 1
ATOM 639 N N . VAL A 1 101 ? 22.887 40.298 8.468 1.00 29.06 101 VAL A N 1
ATOM 640 C CA . VAL A 1 101 ? 22.811 39.747 9.816 1.00 29.37 101 VAL A CA 1
ATOM 641 C C . VAL A 1 101 ? 21.386 39.277 10.108 1.00 28.39 101 VAL A C 1
ATOM 642 O O . VAL A 1 101 ? 21.172 38.207 10.683 1.00 25.88 101 VAL A O 1
ATOM 646 N N . VAL A 1 102 ? 20.409 40.073 9.691 1.00 28.59 102 VAL A N 1
ATOM 647 C CA . VAL A 1 102 ? 19.014 39.725 9.913 1.00 28.84 102 VAL A CA 1
ATOM 648 C C . VAL A 1 102 ? 18.591 38.560 9.024 1.00 28.96 102 VAL A C 1
ATOM 649 O O . VAL A 1 102 ? 17.841 37.683 9.450 1.00 29.30 102 VAL A O 1
ATOM 653 N N . GLN A 1 103 ? 19.056 38.558 7.782 1.00 29.26 103 GLN A N 1
ATOM 654 C CA . GLN A 1 103 ? 18.714 37.478 6.867 1.00 29.52 103 GLN A CA 1
ATOM 655 C C . GLN A 1 103 ? 19.214 36.146 7.421 1.00 28.80 103 GLN A C 1
ATOM 656 O O . GLN A 1 103 ? 18.520 35.132 7.349 1.00 27.84 103 GLN A O 1
ATOM 662 N N . SER A 1 104 ? 20.418 36.163 7.986 1.00 26.91 104 SER A N 1
ATOM 663 C CA . SER A 1 104 ? 21.028 34.952 8.519 1.00 25.76 104 SER A CA 1
ATOM 664 C C . SER A 1 104 ? 20.255 34.426 9.707 1.00 24.50 104 SER A C 1
ATOM 665 O O . SER A 1 104 ? 19.966 33.227 9.780 1.00 23.68 104 SER A O 1
ATOM 668 N N . ALA A 1 105 ? 19.924 35.317 10.635 1.00 23.03 105 ALA A N 1
ATOM 669 C CA . ALA A 1 105 ? 19.149 34.942 11.815 1.00 24.06 105 ALA A CA 1
ATOM 670 C C . ALA A 1 105 ? 17.797 34.366 11.367 1.00 23.95 105 ALA A C 1
ATOM 671 O O . ALA A 1 105 ? 17.309 33.397 11.947 1.00 25.81 105 ALA A O 1
ATOM 673 N N . CYS A 1 106 ? 17.195 34.973 10.348 1.00 20.11 106 CYS A N 1
ATOM 674 C CA . CYS A 1 106 ? 15.924 34.500 9.798 1.00 21.57 106 CYS A CA 1
ATOM 675 C C . CYS A 1 106 ? 16.046 33.060 9.260 1.00 22.69 106 CYS A C 1
ATOM 676 O O . CYS A 1 106 ? 15.125 32.246 9.408 1.00 21.90 106 CYS A O 1
ATOM 679 N N . LEU A 1 107 ? 17.171 32.744 8.626 1.00 21.51 107 LEU A N 1
ATOM 680 C CA . LEU A 1 107 ? 17.359 31.391 8.093 1.00 23.18 107 LEU A CA 1
ATOM 681 C C . LEU A 1 107 ? 17.515 30.347 9.207 1.00 23.73 107 LEU A C 1
ATOM 682 O O . LEU A 1 107 ? 17.116 29.181 9.058 1.00 24.67 107 LEU A O 1
ATOM 687 N N . ALA A 1 108 ? 18.068 30.770 10.337 1.00 22.29 108 ALA A N 1
ATOM 688 C CA . ALA A 1 108 ? 18.290 29.857 11.436 1.00 21.96 108 ALA A CA 1
ATOM 689 C C . ALA A 1 1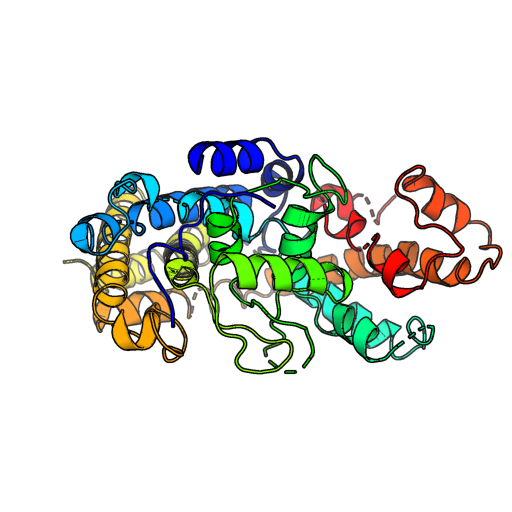08 ? 17.089 29.731 12.369 1.00 22.70 108 ALA A C 1
ATOM 690 O O . ALA A 1 108 ? 16.942 28.741 13.077 1.00 24.65 108 ALA A O 1
ATOM 692 N N . HIS A 1 109 ? 16.232 30.736 12.345 1.00 24.84 109 HIS A N 1
ATOM 693 C CA . HIS A 1 109 ? 15.072 30.823 13.219 1.00 27.85 109 HIS A CA 1
ATOM 694 C C . HIS A 1 109 ? 14.252 29.584 13.567 1.00 28.20 109 HIS A C 1
ATOM 695 O O . HIS A 1 109 ? 13.906 29.374 14.740 1.00 29.95 109 HIS A O 1
ATOM 702 N N . ASP A 1 110 ? 13.935 28.765 12.570 1.00 26.60 110 ASP A N 1
ATOM 703 C CA . ASP A 1 110 ? 13.102 27.583 12.798 1.00 28.16 110 ASP A CA 1
ATOM 704 C C . ASP A 1 110 ? 13.883 26.281 12.671 1.00 27.18 110 ASP A C 1
ATOM 705 O O . ASP A 1 110 ? 13.307 25.208 12.569 1.00 28.64 110 ASP A O 1
ATOM 710 N N . ILE A 1 111 ? 15.203 26.390 12.698 1.00 27.33 111 ILE A N 1
ATOM 711 C CA . ILE A 1 111 ? 16.064 25.238 12.540 1.00 28.38 111 ILE A CA 1
ATOM 712 C C . ILE A 1 111 ? 15.971 24.193 13.653 1.00 30.28 111 ILE A C 1
ATOM 713 O O . ILE A 1 111 ? 16.372 23.049 13.466 1.00 31.00 111 ILE A O 1
ATOM 718 N N . GLY A 1 112 ? 15.418 24.571 14.798 1.00 31.02 112 GLY A N 1
ATOM 719 C CA . GLY A 1 112 ? 15.337 23.625 15.900 1.00 29.57 112 GLY A CA 1
ATOM 720 C C . GLY A 1 112 ? 14.047 22.844 16.082 1.00 28.71 112 GLY A C 1
ATOM 721 O O . GLY A 1 112 ? 14.050 21.825 16.772 1.00 30.89 112 GLY A O 1
ATOM 722 N N . ASN A 1 113 ? 12.949 23.288 15.481 1.00 26.82 113 ASN A N 1
ATOM 723 C CA . ASN A 1 113 ? 11.701 22.562 15.661 1.00 27.36 113 ASN A CA 1
ATOM 724 C C . ASN A 1 113 ? 11.773 21.148 15.142 1.00 25.66 113 ASN A C 1
ATOM 725 O O . ASN A 1 113 ? 12.425 20.870 14.144 1.00 24.33 113 ASN A O 1
ATOM 730 N N . PRO A 1 114 ? 11.095 20.233 15.832 1.00 25.49 114 PRO A N 1
ATOM 731 C CA . PRO A 1 114 ? 11.044 18.809 15.508 1.00 25.92 114 PRO A CA 1
ATOM 732 C C . PRO A 1 114 ? 10.062 18.495 14.397 1.00 24.83 114 PRO A C 1
ATOM 733 O O . PRO A 1 114 ? 9.388 19.384 13.878 1.00 26.00 114 PRO A O 1
ATOM 737 N N . PRO A 1 115 ? 9.974 17.213 14.016 1.00 25.30 115 PRO A N 1
ATOM 738 C CA . PRO A 1 115 ? 9.038 16.804 12.964 1.00 23.93 115 PRO A CA 1
ATOM 739 C C . PRO A 1 115 ? 7.649 17.307 13.379 1.00 23.20 115 PRO A C 1
ATOM 740 O O . PRO A 1 115 ? 7.378 17.483 14.583 1.00 19.23 115 PRO A O 1
ATOM 744 N N . PHE A 1 116 ? 6.784 17.528 12.388 1.00 22.90 116 PHE A N 1
ATOM 745 C CA . PHE A 1 116 ? 5.420 18.000 12.616 1.00 23.88 116 PHE A CA 1
ATOM 746 C C . PHE A 1 116 ? 5.364 19.429 13.155 1.00 24.45 116 PHE A C 1
ATOM 747 O O . PHE A 1 116 ? 4.342 19.884 13.661 1.00 24.64 116 PHE A O 1
ATOM 755 N N . GLY A 1 117 ? 6.486 20.131 13.020 1.00 28.04 117 GLY A N 1
ATOM 756 C CA . GLY A 1 117 ? 6.594 21.523 13.425 1.00 30.66 117 GLY A CA 1
ATOM 757 C C . GLY A 1 117 ? 6.044 21.956 14.766 1.00 32.79 117 GLY A C 1
ATOM 758 O O . GLY A 1 117 ? 6.369 21.371 15.793 1.00 32.66 117 GLY A O 1
ATOM 759 N N . HIS A 1 118 ? 5.221 23.002 14.750 1.00 34.23 118 HIS A N 1
ATOM 760 C CA . HIS A 1 118 ? 4.631 23.546 15.969 1.00 36.06 118 HIS A CA 1
ATOM 761 C C . HIS A 1 118 ? 3.818 22.517 16.721 1.00 36.31 118 HIS A C 1
ATOM 762 O O . HIS A 1 118 ? 3.799 22.513 17.952 1.00 35.98 118 HIS A O 1
ATOM 769 N N . SER A 1 119 ? 3.146 21.644 15.983 1.00 36.45 119 SER A N 1
ATOM 770 C CA . SER A 1 119 ? 2.344 20.607 16.610 1.00 36.67 119 SER A CA 1
ATOM 771 C C . SER A 1 119 ? 3.278 19.633 17.318 1.00 35.67 119 SER A C 1
ATOM 772 O O . SER A 1 119 ? 3.012 19.214 18.440 1.00 37.14 119 SER A O 1
ATOM 775 N N . GLY A 1 120 ? 4.378 19.278 16.662 1.00 35.34 120 GLY A N 1
ATOM 776 C CA . GLY A 1 120 ? 5.323 18.359 17.269 1.00 33.32 120 GLY A CA 1
ATOM 777 C C . GLY A 1 120 ? 5.934 18.985 18.505 1.00 33.08 120 GLY A C 1
ATOM 778 O O . GLY A 1 120 ? 6.265 18.305 19.468 1.00 32.69 120 GLY A O 1
ATOM 779 N N . GLU A 1 121 ? 6.077 20.302 18.469 1.00 34.61 121 GLU A N 1
ATOM 780 C CA . GLU A 1 121 ? 6.640 21.047 19.577 1.00 35.69 121 GLU A CA 1
ATOM 781 C C . GLU A 1 121 ? 5.716 20.856 20.765 1.00 36.20 121 GLU A C 1
ATOM 782 O O . GLU A 1 121 ? 6.153 20.500 21.855 1.00 35.55 121 GLU A O 1
ATOM 788 N N . ASP A 1 122 ? 4.426 21.073 20.547 1.00 37.51 122 ASP A N 1
ATOM 789 C CA . ASP A 1 122 ? 3.459 20.905 21.619 1.00 39.15 122 ASP A CA 1
ATOM 790 C C . ASP A 1 122 ? 3.381 19.455 22.076 1.00 37.43 122 ASP A C 1
ATOM 791 O O . ASP A 1 122 ? 3.244 19.189 23.260 1.00 38.10 122 ASP A O 1
ATOM 796 N N . ALA A 1 123 ? 3.472 18.520 21.137 1.00 36.65 123 ALA A N 1
ATOM 797 C CA . ALA A 1 123 ? 3.391 17.102 21.469 1.00 35.43 123 ALA A CA 1
ATOM 798 C C . ALA A 1 123 ? 4.526 16.675 22.381 1.00 34.81 123 ALA A C 1
ATOM 799 O O . ALA A 1 123 ? 4.316 15.899 23.302 1.00 35.69 123 ALA A O 1
ATOM 801 N N . ILE A 1 124 ? 5.726 17.182 22.127 1.00 34.84 124 ILE A N 1
ATOM 802 C CA . ILE A 1 124 ? 6.880 16.829 22.947 1.00 35.94 124 ILE A CA 1
ATOM 803 C C . ILE A 1 124 ? 6.763 17.421 24.348 1.00 37.67 124 ILE A C 1
ATOM 804 O O . ILE A 1 124 ? 6.902 16.704 25.341 1.00 38.03 124 ILE A O 1
ATOM 809 N N . ARG A 1 125 ? 6.518 18.727 24.418 1.00 39.33 125 ARG A N 1
ATOM 810 C CA . ARG A 1 125 ? 6.371 19.420 25.692 1.00 41.98 125 ARG A CA 1
ATOM 811 C C . ARG A 1 125 ? 5.373 18.681 26.576 1.00 43.33 125 ARG A C 1
ATOM 812 O O . ARG A 1 125 ? 5.661 18.364 27.734 1.00 43.18 125 ARG A O 1
ATOM 820 N N . ASN A 1 126 ? 4.202 18.401 26.015 1.00 43.96 126 ASN A N 1
ATOM 821 C CA . ASN A 1 126 ? 3.152 17.705 26.743 1.00 46.03 126 ASN A CA 1
ATOM 822 C C . ASN A 1 126 ? 3.449 16.223 27.018 1.00 46.94 126 ASN A C 1
ATOM 823 O O . ASN A 1 126 ? 2.936 15.661 27.986 1.00 48.45 126 ASN A O 1
ATOM 828 N N . TRP A 1 127 ? 4.270 15.584 26.187 1.00 45.95 127 TRP A N 1
ATOM 829 C CA . TRP A 1 127 ? 4.618 14.189 26.433 1.00 45.29 127 TRP A CA 1
ATOM 830 C C . TRP A 1 127 ? 5.469 14.150 27.695 1.00 46.34 127 TRP A C 1
ATOM 831 O O . TRP A 1 127 ? 5.419 13.190 28.459 1.00 47.05 127 TRP A O 1
ATOM 842 N N . PHE A 1 128 ? 6.263 15.199 27.891 1.00 47.74 128 PHE A N 1
ATOM 843 C CA . PHE A 1 128 ? 7.139 15.321 29.054 1.00 48.96 128 PHE A CA 1
ATOM 844 C C . PHE A 1 128 ? 6.378 15.568 30.354 1.00 51.16 128 PHE A C 1
ATOM 845 O O . PHE A 1 128 ? 6.745 15.038 31.401 1.00 52.49 128 PHE A O 1
ATOM 853 N N . ASN A 1 129 ? 5.329 16.381 30.300 1.00 53.70 129 ASN A N 1
ATOM 854 C CA . ASN A 1 129 ? 4.560 16.648 31.506 1.00 56.10 129 ASN A CA 1
ATOM 855 C C . ASN A 1 129 ? 3.935 15.343 31.966 1.00 56.25 129 ASN A C 1
ATOM 856 O O . ASN A 1 129 ? 3.621 15.176 33.137 1.00 56.90 129 ASN A O 1
ATOM 861 N N . GLN A 1 130 ? 3.775 14.409 31.038 1.00 57.27 130 GLN A N 1
ATOM 862 C CA . GLN A 1 130 ? 3.200 13.115 31.368 1.00 58.36 130 GLN A CA 1
ATOM 863 C C . GLN A 1 130 ? 4.268 12.182 31.921 1.00 58.65 130 GLN A C 1
ATOM 864 O O . GLN A 1 130 ? 4.138 11.669 33.031 1.00 59.66 130 GLN A O 1
ATOM 870 N N . ALA A 1 131 ? 5.325 11.964 31.147 1.00 58.41 131 ALA A N 1
ATOM 871 C CA . ALA A 1 131 ? 6.415 11.095 31.576 1.00 57.58 131 ALA A CA 1
ATOM 872 C C . ALA A 1 131 ? 6.896 11.524 32.957 1.00 56.91 131 ALA A C 1
ATOM 873 O O . ALA A 1 131 ? 7.333 10.700 33.757 1.00 56.08 131 ALA A O 1
ATOM 875 N N . ALA A 1 132 ? 6.817 12.823 33.227 1.00 56.49 132 ALA A N 1
ATOM 876 C CA . ALA A 1 132 ? 7.237 13.354 34.516 1.00 57.34 132 ALA A CA 1
ATOM 877 C C . ALA A 1 132 ? 6.290 12.828 35.585 1.00 58.83 132 ALA A C 1
ATOM 878 O O . ALA A 1 132 ? 6.719 12.427 36.669 1.00 58.91 132 ALA A O 1
ATOM 880 N N . GLY A 1 133 ? 4.999 12.827 35.262 1.00 60.14 133 GLY A N 1
ATOM 881 C CA . GLY A 1 133 ? 3.996 12.333 36.187 1.00 60.74 133 GLY A CA 1
ATOM 882 C C . GLY A 1 133 ? 4.050 10.820 36.227 1.00 61.01 133 GLY A C 1
ATOM 883 O O . GLY A 1 133 ? 3.027 10.144 36.295 1.00 61.54 133 GLY A O 1
ATOM 884 N N . ARG A 1 134 ? 5.266 10.292 36.166 1.00 61.48 134 ARG A N 1
ATOM 885 C CA . ARG A 1 134 ? 5.502 8.858 36.197 1.00 61.38 134 ARG A CA 1
ATOM 886 C C . ARG A 1 134 ? 6.917 8.640 36.724 1.00 59.95 134 ARG A C 1
ATOM 887 O O . ARG A 1 134 ? 7.391 7.507 36.828 1.00 59.40 134 ARG A O 1
ATOM 890 N N . GLY A 1 135 ? 7.592 9.747 37.027 1.00 58.27 135 GLY A N 1
ATOM 891 C CA . GLY A 1 135 ? 8.932 9.686 37.576 1.00 56.01 135 GLY A CA 1
ATOM 892 C C . GLY A 1 135 ? 10.102 9.508 36.634 1.00 55.24 135 GLY A C 1
ATOM 893 O O . GLY A 1 135 ? 11.248 9.502 37.089 1.00 55.80 135 GLY A O 1
ATOM 894 N N . TRP A 1 136 ? 9.843 9.358 35.336 1.00 53.78 136 TRP A N 1
ATOM 895 C CA . TRP A 1 136 ? 10.933 9.187 34.372 1.00 51.39 136 TRP A CA 1
ATOM 896 C C . TRP A 1 136 ? 11.970 10.292 34.520 1.00 49.49 136 TRP A C 1
ATOM 897 O O . TRP A 1 136 ? 13.110 10.137 34.091 1.00 48.15 136 TRP A O 1
ATOM 908 N N . LEU A 1 137 ? 11.574 11.401 35.135 1.00 48.71 137 LEU A N 1
ATOM 909 C CA . LEU A 1 137 ? 12.484 12.525 35.312 1.00 49.96 137 LEU A CA 1
ATOM 910 C C . LEU A 1 137 ? 12.986 12.741 36.736 1.00 50.43 137 LEU A C 1
ATOM 911 O O . LEU A 1 137 ? 13.658 13.741 36.996 1.00 50.52 137 LEU A O 1
ATOM 916 N N . ASP A 1 138 ? 12.679 11.824 37.654 1.00 50.93 138 ASP A N 1
ATOM 917 C CA . ASP A 1 138 ? 13.118 11.986 39.046 1.00 51.12 138 ASP A CA 1
ATOM 918 C C . ASP A 1 138 ? 14.632 12.111 39.195 1.00 51.11 138 ASP A C 1
ATOM 919 O O . ASP A 1 138 ? 15.111 12.861 40.040 1.00 52.28 138 ASP A O 1
ATOM 924 N N . ALA A 1 139 ? 15.385 11.374 38.386 1.00 50.66 139 ALA A N 1
ATOM 925 C CA . ALA A 1 139 ? 16.846 11.400 38.470 1.00 50.23 139 ALA A CA 1
ATOM 926 C C . ALA A 1 139 ? 17.416 12.756 38.091 1.00 50.61 139 ALA A C 1
ATOM 927 O O . ALA A 1 139 ? 18.631 12.968 38.111 1.00 50.30 139 ALA A O 1
ATOM 937 N N . SER A 1 141 ? 17.202 17.149 38.444 1.00 48.77 141 SER A N 1
ATOM 938 C CA . SER A 1 141 ? 16.856 18.198 39.402 1.00 49.27 141 SER A CA 1
ATOM 939 C C . SER A 1 141 ? 15.536 18.794 38.906 1.00 49.55 141 SER A C 1
ATOM 940 O O . SER A 1 141 ? 15.053 18.437 37.830 1.00 50.57 141 SER A O 1
ATOM 943 N N . GLU A 1 142 ? 14.945 19.702 39.672 1.00 50.71 142 GLU A N 1
ATOM 944 C CA . GLU A 1 142 ? 13.692 20.297 39.236 1.00 50.89 142 GLU A CA 1
ATOM 945 C C . GLU A 1 142 ? 13.924 21.321 38.134 1.00 49.92 142 GLU A C 1
ATOM 946 O O . GLU A 1 142 ? 13.069 21.515 37.275 1.00 49.35 142 GLU A O 1
ATOM 952 N N . THR A 1 143 ? 15.082 21.971 38.155 1.00 48.52 143 THR A N 1
ATOM 953 C CA . THR A 1 143 ? 15.390 22.961 37.142 1.00 47.58 143 THR A CA 1
ATOM 954 C C . THR A 1 143 ? 15.628 22.281 35.804 1.00 47.55 143 THR A C 1
ATOM 955 O O . THR A 1 143 ? 14.971 22.604 34.816 1.00 49.13 143 THR A O 1
ATOM 959 N N . GLU A 1 144 ? 16.552 21.328 35.771 1.00 46.41 144 GLU A N 1
ATOM 960 C CA . GLU A 1 144 ? 16.855 20.618 34.534 1.00 44.16 144 GLU A CA 1
ATOM 961 C C . GLU A 1 144 ? 15.565 20.051 33.956 1.00 43.51 144 GLU A C 1
ATOM 962 O O . GLU A 1 144 ? 15.361 20.033 32.744 1.00 43.39 144 GLU A O 1
ATOM 968 N N . ARG A 1 145 ? 14.696 19.589 34.842 1.00 43.07 145 ARG A N 1
ATOM 969 C CA . ARG A 1 145 ? 13.418 19.026 34.443 1.00 43.14 145 ARG A CA 1
ATOM 970 C C . ARG A 1 145 ? 12.585 20.078 33.700 1.00 42.47 145 ARG A C 1
ATOM 971 O O . ARG A 1 145 ? 11.864 19.762 32.753 1.00 41.73 145 ARG A O 1
ATOM 979 N N . ASN A 1 146 ? 12.696 21.332 34.128 1.00 40.55 146 ASN A N 1
ATOM 980 C CA . ASN A 1 146 ? 11.957 22.421 33.499 1.00 40.50 146 ASN A CA 1
ATOM 981 C C . ASN A 1 146 ? 12.325 22.594 32.029 1.00 39.01 146 ASN A C 1
ATOM 982 O O . ASN A 1 146 ? 11.495 23.026 31.230 1.00 38.92 146 ASN A O 1
ATOM 987 N N . ASP A 1 147 ? 13.567 22.272 31.678 1.00 36.33 147 ASP A N 1
ATOM 988 C CA . ASP A 1 147 ? 14.018 22.382 30.293 1.00 35.81 147 ASP A CA 1
ATOM 989 C C . ASP A 1 147 ? 13.140 21.607 29.332 1.00 36.00 147 ASP A C 1
ATOM 990 O O . ASP A 1 147 ? 12.893 22.045 28.208 1.00 37.02 147 ASP A O 1
ATOM 995 N N . PHE A 1 148 ? 12.672 20.449 29.779 1.00 35.14 148 PHE A N 1
ATOM 996 C CA . PHE A 1 148 ? 11.842 19.591 28.953 1.00 34.28 148 PHE A CA 1
ATOM 997 C C . PHE A 1 148 ? 10.364 19.874 29.063 1.00 35.98 148 PHE A C 1
ATOM 998 O O . PHE A 1 148 ? 9.629 19.725 28.091 1.00 35.44 148 PHE A O 1
ATOM 1006 N N . LEU A 1 149 ? 9.930 20.274 30.252 1.00 38.45 149 LEU A N 1
ATOM 1007 C CA . LEU A 1 149 ? 8.526 20.572 30.485 1.00 39.54 149 LEU A CA 1
ATOM 1008 C C . LEU A 1 149 ? 8.095 21.802 29.705 1.00 39.99 149 LEU A C 1
ATOM 1009 O O . LEU A 1 149 ? 6.911 21.979 29.432 1.00 41.73 149 LEU A O 1
ATOM 1014 N N . ASN A 1 150 ? 9.057 22.655 29.363 1.00 39.27 150 ASN A N 1
ATOM 1015 C CA . ASN A 1 150 ? 8.767 23.863 28.600 1.00 38.63 150 ASN A CA 1
ATOM 1016 C C . ASN A 1 150 ? 9.423 23.804 27.218 1.00 38.72 150 ASN A C 1
ATOM 1017 O O . ASN A 1 150 ? 9.682 24.842 26.610 1.00 37.59 150 ASN A O 1
ATOM 1022 N N . PHE A 1 151 ? 9.691 22.598 26.725 1.00 37.41 151 PHE A N 1
ATOM 1023 C CA . PHE A 1 151 ? 10.339 22.436 25.425 1.00 37.38 151 PHE A CA 1
ATOM 1024 C C . PHE A 1 151 ? 9.880 23.452 24.365 1.00 39.05 151 PHE A C 1
ATOM 1025 O O . PHE A 1 151 ? 8.721 23.465 23.944 1.00 37.88 151 PHE A O 1
ATOM 1033 N N . GLU A 1 152 ? 10.815 24.293 23.938 1.00 41.48 152 GLU A N 1
ATOM 1034 C CA . GLU A 1 152 ? 10.549 25.317 22.938 1.00 43.19 152 GLU A CA 1
ATOM 1035 C C . GLU A 1 152 ? 11.593 25.145 21.835 1.00 42.31 152 GLU A C 1
ATOM 1036 O O . GLU A 1 152 ? 12.778 24.933 22.109 1.00 44.03 152 GLU A O 1
ATOM 1042 N N . GLY A 1 153 ? 11.154 25.221 20.590 1.00 39.80 153 GLY A N 1
ATOM 1043 C CA . GLY A 1 153 ? 12.086 25.069 19.496 1.00 38.07 153 GLY A CA 1
ATOM 1044 C C . GLY A 1 153 ? 13.218 26.079 19.496 1.00 36.92 153 GLY A C 1
ATOM 1045 O O . GLY A 1 153 ? 14.271 25.794 18.936 1.00 37.62 153 GLY A O 1
ATOM 1046 N N . ASN A 1 154 ? 13.025 27.244 20.117 1.00 36.20 154 ASN A N 1
ATOM 1047 C CA . ASN A 1 154 ? 14.075 28.266 20.143 1.00 35.19 154 ASN A CA 1
ATOM 1048 C C . ASN A 1 154 ? 15.261 27.757 20.945 1.00 32.88 154 ASN A C 1
ATOM 1049 O O . ASN A 1 154 ? 16.409 27.984 20.566 1.00 31.89 154 ASN A O 1
ATOM 1054 N N . ALA A 1 155 ? 14.986 27.051 22.039 1.00 30.20 155 ALA A N 1
ATOM 1055 C CA . ALA A 1 155 ? 16.055 26.508 22.869 1.00 28.66 155 ALA A CA 1
ATOM 1056 C C . ALA A 1 155 ? 16.785 25.404 22.106 1.00 26.17 155 ALA A C 1
ATOM 1057 O O . ALA A 1 155 ? 18.009 25.321 22.138 1.00 27.35 155 ALA A O 1
ATOM 1059 N N . GLN A 1 156 ? 16.033 24.558 21.407 1.00 24.73 156 GLN A N 1
ATOM 1060 C CA . GLN A 1 156 ? 16.650 23.479 20.644 1.00 21.02 156 GLN A CA 1
ATOM 1061 C C . GLN A 1 156 ? 17.466 24.066 19.495 1.00 19.80 156 GLN A C 1
ATOM 1062 O O . GLN A 1 156 ? 18.583 23.618 19.216 1.00 19.36 156 GLN A O 1
ATOM 1068 N N . GLY A 1 157 ? 16.908 25.070 18.823 1.00 19.22 157 GLY A N 1
ATOM 1069 C CA . GLY A 1 157 ? 17.627 25.693 17.726 1.00 18.17 157 GLY A CA 1
ATOM 1070 C C . GLY A 1 157 ? 18.915 26.321 18.226 1.00 19.81 157 GLY A C 1
ATOM 1071 O O . GLY A 1 157 ? 19.957 26.274 17.555 1.00 20.21 157 GLY A O 1
ATOM 1072 N N . PHE A 1 158 ? 18.865 26.903 19.419 1.00 19.42 158 PHE A N 1
ATOM 1073 C CA . PHE A 1 158 ? 20.061 27.531 19.971 1.00 22.44 158 PHE A CA 1
ATOM 1074 C C . PHE A 1 158 ? 21.148 26.476 20.194 1.00 21.73 158 PHE A C 1
ATOM 1075 O O . PHE A 1 158 ? 22.311 26.690 19.856 1.00 21.02 158 PHE A O 1
ATOM 1083 N N . ARG A 1 159 ? 20.760 25.326 20.737 1.00 23.14 159 ARG A N 1
ATOM 1084 C CA . ARG A 1 159 ? 21.711 24.237 20.982 1.00 22.80 159 ARG A CA 1
ATOM 1085 C C . ARG A 1 159 ? 22.280 23.708 19.649 1.00 23.56 159 ARG A C 1
ATOM 1086 O O . ARG A 1 159 ? 23.485 23.438 19.514 1.00 22.33 159 ARG A O 1
ATOM 1094 N N . VAL A 1 160 ? 21.409 23.572 18.656 1.00 22.53 160 VAL A N 1
ATOM 1095 C CA . VAL A 1 160 ? 21.840 23.106 17.347 1.00 22.48 160 VAL A CA 1
ATOM 1096 C C . VAL A 1 160 ? 22.855 24.075 16.730 1.00 23.98 160 VAL A C 1
ATOM 1097 O O . VAL A 1 160 ? 23.864 23.653 16.157 1.00 22.69 160 VAL A O 1
ATOM 1101 N N . LEU A 1 161 ? 22.584 25.373 16.833 1.00 22.80 161 LEU A N 1
ATOM 1102 C CA . LEU A 1 161 ? 23.490 26.367 16.258 1.00 25.91 161 LEU A CA 1
ATOM 1103 C C . LEU A 1 161 ? 24.823 26.502 16.974 1.00 26.20 161 LEU A C 1
ATOM 1104 O O . LEU A 1 161 ? 25.847 26.761 16.349 1.00 26.53 161 LEU A O 1
ATOM 1109 N N . THR A 1 162 ? 24.809 26.332 18.286 1.00 28.32 162 THR A N 1
ATOM 1110 C CA . THR A 1 162 ? 26.028 26.512 19.064 1.00 29.36 162 THR A CA 1
ATOM 1111 C C . THR A 1 162 ? 26.725 25.239 19.550 1.00 31.75 162 THR A C 1
ATOM 1112 O O . THR A 1 162 ? 27.912 25.280 19.879 1.00 35.21 162 THR A O 1
ATOM 1116 N N . GLN A 1 163 ? 26.009 24.116 19.572 1.00 31.68 163 GLN A N 1
ATOM 1117 C CA . GLN A 1 163 ? 26.580 22.856 20.057 1.00 32.18 163 GLN A CA 1
ATOM 1118 C C . GLN A 1 163 ? 26.625 21.690 19.063 1.00 32.26 163 GLN A C 1
ATOM 1119 O O . GLN A 1 163 ? 27.637 21.017 18.952 1.00 31.99 163 GLN A O 1
ATOM 1125 N N . LEU A 1 164 ? 25.531 21.463 18.343 1.00 31.43 164 LEU A N 1
ATOM 1126 C CA . LEU A 1 164 ? 25.439 20.329 17.434 1.00 31.93 164 LEU A CA 1
ATOM 1127 C C . LEU A 1 164 ? 26.067 20.358 16.031 1.00 32.20 164 LEU A C 1
ATOM 1128 O O . LEU A 1 164 ? 26.726 19.403 15.656 1.00 32.76 164 LEU A O 1
ATOM 1133 N N . GLU A 1 165 ? 25.888 21.425 15.263 1.00 33.19 165 GLU A N 1
ATOM 1134 C CA . GLU A 1 165 ? 26.444 21.477 13.907 1.00 35.05 165 GLU A CA 1
ATOM 1135 C C . GLU A 1 165 ? 27.943 21.763 13.813 1.00 36.59 165 GLU A C 1
ATOM 1136 O O . GLU A 1 165 ? 28.522 22.395 14.701 1.00 38.54 165 GLU A O 1
ATOM 1142 N N . TYR A 1 166 ? 28.553 21.292 12.724 1.00 37.76 166 TYR A N 1
ATOM 1143 C CA . TYR A 1 166 ? 29.977 21.496 12.426 1.00 39.14 166 TYR A CA 1
ATOM 1144 C C . TYR A 1 166 ? 30.933 21.128 13.564 1.00 39.86 166 TYR A C 1
ATOM 1145 O O . TYR A 1 166 ? 31.233 19.951 13.777 1.00 39.78 166 TYR A O 1
ATOM 1154 N N . HIS A 1 167 ? 31.419 22.139 14.280 1.00 40.75 167 HIS A N 1
ATOM 1155 C CA . HIS A 1 167 ? 32.341 21.930 15.396 1.00 42.30 167 HIS A CA 1
ATOM 1156 C C . HIS A 1 167 ? 31.564 21.531 16.639 1.00 42.85 167 HIS A C 1
ATOM 1157 O O . HIS A 1 167 ? 31.366 22.332 17.550 1.00 43.10 167 HIS A O 1
ATOM 1164 N N . GLN A 1 168 ? 31.126 20.278 16.667 1.00 45.06 168 GLN A N 1
ATOM 1165 C CA . GLN A 1 168 ? 30.332 19.778 17.775 1.00 47.88 168 GLN A CA 1
ATOM 1166 C C . GLN A 1 168 ? 30.902 20.138 19.142 1.00 47.55 168 GLN A C 1
ATOM 1167 O O . GLN A 1 168 ? 32.087 19.947 19.412 1.00 48.88 168 GLN A O 1
ATOM 1173 N N . PHE A 1 169 ? 30.029 20.666 19.993 1.00 46.17 169 PHE A N 1
ATOM 1174 C CA . PHE A 1 169 ? 30.363 21.088 21.350 1.00 45.04 169 PHE A CA 1
ATOM 1175 C C . PHE A 1 169 ? 31.621 21.940 21.479 1.00 42.53 169 PHE A C 1
ATOM 1176 O O . PHE A 1 169 ? 32.257 21.953 22.523 1.00 42.73 169 PHE A O 1
ATOM 1184 N N . ASP A 1 170 ? 31.965 22.664 20.419 1.00 40.73 170 ASP A N 1
ATOM 1185 C CA . ASP A 1 170 ? 33.131 23.536 20.433 1.00 39.02 170 ASP A CA 1
ATOM 1186 C C . ASP A 1 170 ? 32.841 24.756 19.553 1.00 39.43 170 ASP A C 1
ATOM 1187 O O . ASP A 1 170 ? 33.633 25.110 18.676 1.00 39.30 170 ASP A O 1
ATOM 1192 N N . GLY A 1 171 ? 31.689 25.386 19.790 1.00 37.48 171 GLY A N 1
ATOM 1193 C CA . GLY A 1 171 ? 31.300 26.555 19.016 1.00 35.66 171 GLY A CA 1
ATOM 1194 C C . GLY A 1 171 ? 30.233 26.256 17.969 1.00 35.85 171 GLY A C 1
ATOM 1195 O O . GLY A 1 171 ? 29.564 27.167 17.470 1.00 35.19 171 GLY A O 1
ATOM 1196 N N . GLY A 1 172 ? 30.084 24.978 17.626 1.00 34.41 172 GLY A N 1
ATOM 1197 C CA . GLY A 1 172 ? 29.093 24.575 16.649 1.00 29.72 172 GLY A CA 1
ATOM 1198 C C . GLY A 1 172 ? 29.290 25.234 15.304 1.00 29.96 172 GLY A C 1
ATOM 1199 O O . GLY A 1 172 ? 30.349 25.106 14.677 1.00 27.06 172 GLY A O 1
ATOM 1200 N N . THR A 1 173 ? 28.257 25.940 14.855 1.00 29.53 173 THR A N 1
ATOM 1201 C CA . THR A 1 173 ? 28.299 26.631 13.566 1.00 32.13 173 THR A CA 1
ATOM 1202 C C . THR A 1 173 ? 29.282 27.808 13.616 1.00 31.05 173 THR A C 1
ATOM 1203 O O . THR A 1 173 ? 29.646 28.373 12.586 1.00 30.39 173 THR A O 1
ATOM 1207 N N . ARG A 1 174 ? 29.707 28.161 14.827 1.00 31.17 174 ARG A N 1
ATOM 1208 C CA . ARG A 1 174 ? 30.646 29.258 15.046 1.00 32.62 174 ARG A CA 1
ATOM 1209 C C . ARG A 1 174 ? 30.261 30.530 14.306 1.00 31.78 174 ARG A C 1
ATOM 1210 O O . ARG A 1 174 ? 31.046 31.102 13.552 1.00 31.59 174 ARG A O 1
ATOM 1218 N N . LEU A 1 175 ? 29.045 30.979 14.557 1.00 30.91 175 LEU A N 1
ATOM 1219 C CA . LEU A 1 175 ? 28.544 32.173 13.924 1.00 33.38 175 LEU A CA 1
ATOM 1220 C C . LEU A 1 175 ? 28.998 33.447 14.638 1.00 34.81 175 LEU A C 1
ATOM 1221 O O . LEU A 1 175 ? 29.588 33.413 15.721 1.00 34.44 175 LEU A O 1
ATOM 1226 N N . THR A 1 176 ? 28.707 34.575 14.010 1.00 34.96 176 THR A N 1
ATOM 1227 C CA . THR A 1 176 ? 29.026 35.879 14.567 1.00 34.07 176 THR A CA 1
ATOM 1228 C C . THR A 1 176 ? 28.169 36.087 15.813 1.00 32.93 176 THR A C 1
ATOM 1229 O O . THR A 1 176 ? 27.076 35.531 15.923 1.00 32.53 176 THR A O 1
ATOM 1233 N N . TYR A 1 177 ? 28.669 36.871 16.758 1.00 31.15 177 TYR A N 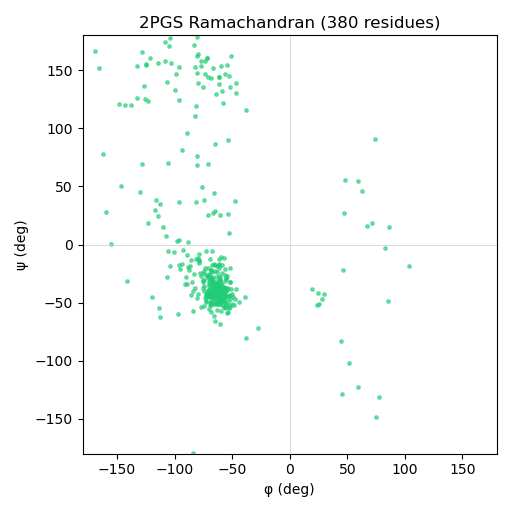1
ATOM 1234 C CA . TYR A 1 177 ? 27.910 37.149 17.962 1.00 30.60 177 TYR A CA 1
ATOM 1235 C C . TYR A 1 177 ? 26.634 37.912 17.617 1.00 29.09 177 TYR A C 1
ATOM 1236 O O . TYR A 1 177 ? 25.603 37.735 18.270 1.00 28.80 177 TYR A O 1
ATOM 1245 N N . ALA A 1 178 ? 26.703 38.745 16.582 1.00 27.59 178 ALA A N 1
ATOM 1246 C CA . ALA A 1 178 ? 25.551 39.538 16.160 1.00 29.59 178 ALA A CA 1
ATOM 1247 C C . ALA A 1 178 ? 24.422 38.651 15.610 1.00 29.79 178 ALA A C 1
ATOM 1248 O O . ALA A 1 178 ? 23.256 38.831 15.955 1.00 29.95 178 ALA A O 1
ATOM 1250 N N . THR A 1 179 ? 24.766 37.697 14.753 1.00 27.94 179 THR A N 1
ATOM 1251 C CA . THR A 1 179 ? 23.755 36.812 14.206 1.00 26.30 179 THR A CA 1
ATOM 1252 C C . THR A 1 179 ? 23.109 36.039 15.361 1.00 26.49 179 THR A C 1
ATOM 1253 O O . THR A 1 179 ? 21.890 35.906 15.431 1.00 25.01 179 THR A O 1
ATOM 1257 N N . LEU A 1 180 ? 23.930 35.544 16.276 1.00 25.46 180 LEU A N 1
ATOM 1258 C CA . LEU A 1 180 ? 23.407 34.799 17.405 1.00 26.11 180 LEU A CA 1
ATOM 1259 C C . LEU A 1 180 ? 22.487 35.687 18.240 1.00 25.26 180 LEU A C 1
ATOM 1260 O O . LEU A 1 180 ? 21.380 35.285 18.586 1.00 26.70 180 LEU A O 1
ATOM 1265 N N . GLY A 1 181 ? 22.933 36.896 18.559 1.00 28.20 181 GLY A N 1
ATOM 1266 C CA . GLY A 1 181 ? 22.092 37.795 19.341 1.00 26.82 181 GLY A CA 1
ATOM 1267 C C . GLY A 1 181 ? 20.775 38.062 18.629 1.00 27.32 181 GLY A C 1
ATOM 1268 O O . GLY A 1 181 ? 19.721 38.158 19.261 1.00 24.69 181 GLY A O 1
ATOM 1269 N N . THR A 1 182 ? 20.834 38.179 17.304 1.00 27.73 182 THR A N 1
ATOM 1270 C CA . THR A 1 182 ? 19.636 38.425 16.509 1.00 28.27 182 THR A CA 1
ATOM 1271 C C . THR A 1 182 ? 18.742 37.185 16.440 1.00 27.96 182 THR A C 1
ATOM 1272 O O . THR A 1 182 ? 17.527 37.299 16.268 1.00 27.00 182 THR A O 1
ATOM 1276 N N . TYR A 1 183 ? 19.348 36.005 16.570 1.00 28.69 183 TYR A N 1
ATOM 1277 C CA . TYR A 1 183 ? 18.608 34.744 16.531 1.00 28.56 183 TYR A CA 1
ATOM 1278 C C . TYR A 1 183 ? 17.787 34.563 17.811 1.00 28.74 183 TYR A C 1
ATOM 1279 O O . TYR A 1 183 ? 16.616 34.194 17.769 1.00 28.47 183 TYR A O 1
ATOM 1288 N N . LEU A 1 184 ? 18.419 34.841 18.946 1.00 31.29 184 LEU A N 1
ATOM 1289 C CA . LEU A 1 184 ? 17.809 34.695 20.265 1.00 33.15 184 LEU A CA 1
ATOM 1290 C C . LEU A 1 184 ? 16.633 35.588 20.618 1.00 35.28 184 LEU A C 1
ATOM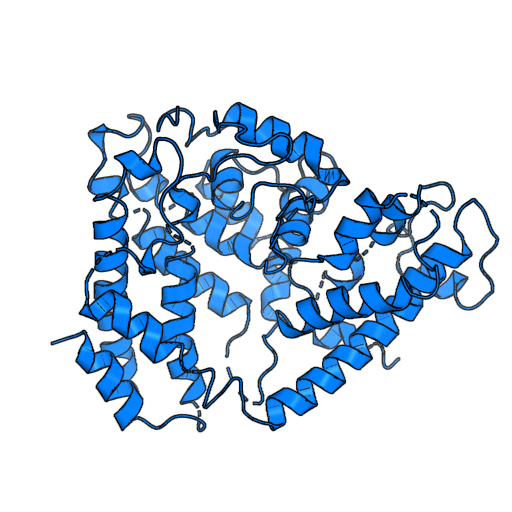 1291 O O . LEU A 1 184 ? 16.818 36.626 21.243 1.00 37.69 184 LEU A O 1
ATOM 1296 N N . LYS A 1 185 ? 15.418 35.180 20.272 1.00 35.49 185 LYS A N 1
ATOM 1297 C CA . LYS A 1 185 ? 14.276 36.007 20.613 1.00 35.22 185 LYS A CA 1
ATOM 1298 C C . LYS A 1 185 ? 13.885 35.831 22.076 1.00 35.39 185 LYS A C 1
ATOM 1299 O O . LYS A 1 185 ? 13.153 36.652 22.630 1.00 37.15 185 LYS A O 1
ATOM 1305 N N . TYR A 1 186 ? 14.375 34.767 22.707 1.00 33.94 186 TYR A N 1
ATOM 1306 C CA . TYR A 1 186 ? 14.084 34.505 24.120 1.00 32.45 186 TYR A CA 1
ATOM 1307 C C . TYR A 1 186 ? 15.414 34.268 24.828 1.00 32.89 186 TYR A C 1
ATOM 1308 O O . TYR A 1 186 ? 15.708 33.155 25.262 1.00 33.98 186 TYR A O 1
ATOM 1317 N N . PRO A 1 187 ? 16.236 35.322 24.961 1.00 32.43 187 PRO A N 1
ATOM 1318 C CA . PRO A 1 187 ? 17.542 35.208 25.614 1.00 31.56 187 PRO A CA 1
ATOM 1319 C C . PRO A 1 187 ? 17.424 34.999 27.120 1.00 34.94 187 PRO A C 1
ATOM 1320 O O . PRO A 1 187 ? 17.770 35.879 27.911 1.00 33.14 187 PRO A O 1
ATOM 1324 N N . TRP A 1 188 ? 16.936 33.824 27.507 1.00 36.12 188 TRP A N 1
ATOM 1325 C CA . TRP A 1 188 ? 16.774 33.506 28.913 1.00 37.26 188 TRP A CA 1
ATOM 1326 C C . TRP A 1 188 ? 16.447 32.036 29.162 1.00 40.23 188 TRP A C 1
ATOM 1327 O O . TRP A 1 188 ? 16.103 31.290 28.236 1.00 39.80 188 TRP A O 1
ATOM 1338 N N . THR A 1 189 ? 16.564 31.648 30.431 1.00 41.59 189 THR A N 1
ATOM 1339 C CA . THR A 1 189 ? 16.326 30.287 30.908 1.00 43.76 189 THR A CA 1
ATOM 1340 C C . THR A 1 189 ? 14.850 29.958 31.116 1.00 42.64 189 THR A C 1
ATOM 1341 O O . THR A 1 189 ? 14.018 30.853 31.205 1.00 42.44 189 THR A O 1
ATOM 1345 N N . ALA A 1 190 ? 14.528 28.670 31.185 1.00 42.90 190 ALA A N 1
ATOM 1346 C CA . ALA A 1 190 ? 13.143 28.245 31.378 1.00 44.93 190 ALA A CA 1
ATOM 1347 C C . ALA A 1 190 ? 12.583 28.750 32.711 1.00 47.04 190 ALA A C 1
ATOM 1348 O O . ALA A 1 190 ? 11.371 28.769 32.920 1.00 46.14 190 ALA A O 1
ATOM 1350 N N . ARG A 1 191 ? 13.483 29.167 33.597 1.00 50.63 191 ARG A N 1
ATOM 1351 C CA . ARG A 1 191 ? 13.130 29.684 34.920 1.00 53.70 191 ARG A CA 1
ATOM 1352 C C . ARG A 1 191 ? 11.997 30.715 34.870 1.00 53.92 191 ARG A C 1
ATOM 1353 O O . ARG A 1 191 ? 12.051 31.685 34.109 1.00 53.89 191 ARG A O 1
ATOM 1361 N N . LYS A 1 200 ? 2.903 31.121 28.522 1.00 66.46 200 LYS A N 1
ATOM 1362 C CA . LYS A 1 200 ? 3.307 31.127 27.122 1.00 66.04 200 LYS A CA 1
ATOM 1363 C C . LYS A 1 200 ? 4.375 30.075 26.797 1.00 65.06 200 LYS A C 1
ATOM 1364 O O . LYS A 1 200 ? 4.517 29.672 25.645 1.00 66.15 200 LYS A O 1
ATOM 1370 N N . HIS A 1 201 ? 5.114 29.623 27.808 1.00 63.23 201 HIS A N 1
ATOM 1371 C CA . HIS A 1 201 ? 6.153 28.607 27.605 1.00 61.33 201 HIS A CA 1
ATOM 1372 C C . HIS A 1 201 ? 7.240 29.035 26.622 1.00 58.55 201 HIS A C 1
ATOM 1373 O O . HIS A 1 201 ? 7.514 28.320 25.656 1.00 59.48 201 HIS A O 1
ATOM 1380 N N . LYS A 1 202 ? 7.872 30.178 26.864 1.00 53.47 202 LYS A N 1
ATOM 1381 C CA . LYS A 1 202 ? 8.905 30.656 25.956 1.00 48.24 202 LYS A CA 1
ATOM 1382 C C . LYS A 1 202 ? 10.251 30.964 26.599 1.00 44.83 202 LYS A C 1
ATOM 1383 O O . LYS A 1 202 ? 10.340 31.735 27.551 1.00 44.14 202 LYS A O 1
ATOM 1389 N N . PHE A 1 203 ? 11.294 30.343 26.057 1.00 41.29 203 PHE A N 1
ATOM 1390 C CA . PHE A 1 203 ? 12.672 30.536 26.505 1.00 37.05 203 PHE A CA 1
ATOM 1391 C C . PHE A 1 203 ? 13.535 29.935 25.392 1.00 34.38 203 PHE A C 1
ATOM 1392 O O . PHE A 1 203 ? 13.090 29.025 24.688 1.00 34.12 203 PHE A O 1
ATOM 1400 N N . GLY A 1 204 ? 14.755 30.433 25.215 1.00 31.92 204 GLY A N 1
ATOM 1401 C CA . GLY A 1 204 ? 15.587 29.906 24.147 1.00 30.64 204 GLY A CA 1
ATOM 1402 C C . GLY A 1 204 ? 16.932 29.365 24.578 1.00 31.39 204 GLY A C 1
ATOM 1403 O O . GLY A 1 204 ? 17.827 29.196 23.752 1.00 28.95 204 GLY A O 1
ATOM 1404 N N . CYS A 1 205 ? 17.075 29.070 25.865 1.00 31.96 205 CYS A N 1
ATOM 1405 C CA . CYS A 1 205 ? 18.344 28.567 26.372 1.00 32.04 205 CYS A CA 1
ATOM 1406 C C . CYS A 1 205 ? 18.196 27.422 27.370 1.00 32.49 205 CYS A C 1
ATOM 1407 O O . CYS A 1 205 ? 17.566 27.573 28.417 1.00 32.41 205 CYS A O 1
ATOM 1410 N N . TYR A 1 206 ? 18.775 26.274 27.023 1.00 32.01 206 TYR A N 1
ATOM 1411 C CA . TYR A 1 206 ? 18.750 25.093 27.878 1.00 29.61 206 TYR A CA 1
ATOM 1412 C C . TYR A 1 206 ? 19.777 25.330 28.969 1.00 31.67 206 TYR A C 1
ATOM 1413 O O . TYR A 1 206 ? 20.707 26.120 28.791 1.00 31.01 206 TYR A O 1
ATOM 1422 N N . GLN A 1 207 ? 19.608 24.619 30.078 1.00 32.53 207 GLN A N 1
ATOM 1423 C CA . GLN A 1 207 ? 20.500 24.716 31.224 1.00 35.47 207 GLN A CA 1
ATOM 1424 C C . GLN A 1 207 ? 21.933 24.451 30.760 1.00 35.45 207 GLN A C 1
ATOM 1425 O O . GLN A 1 207 ? 22.892 24.997 31.311 1.00 36.69 207 GLN A O 1
ATOM 1431 N N . SER A 1 208 ? 22.064 23.635 29.717 1.00 35.92 208 SER A N 1
ATOM 1432 C CA . SER A 1 208 ? 23.368 23.269 29.165 1.00 36.22 208 SER A CA 1
ATOM 1433 C C . SER A 1 208 ? 24.009 24.312 28.259 1.00 36.64 208 SER A C 1
ATOM 1434 O O . SER A 1 208 ? 25.191 24.208 27.942 1.00 38.19 208 SER A O 1
ATOM 1437 N N . GLU A 1 209 ? 23.242 25.311 27.835 1.00 37.79 209 GLU A N 1
ATOM 1438 C CA . GLU A 1 209 ? 23.776 26.343 26.950 1.00 37.46 209 GLU A CA 1
ATOM 1439 C C . GLU A 1 209 ? 24.012 27.660 27.691 1.00 37.66 209 GLU A C 1
ATOM 1440 O O . GLU A 1 209 ? 24.539 28.619 27.114 1.00 36.37 209 GLU A O 1
ATOM 1446 N N . LEU A 1 210 ? 23.605 27.704 28.958 1.00 37.09 210 LEU A N 1
ATOM 1447 C CA . LEU A 1 210 ? 23.750 28.898 29.789 1.00 38.31 210 LEU A CA 1
ATOM 1448 C C . LEU A 1 210 ? 25.106 29.590 29.673 1.00 38.36 210 LEU A C 1
ATOM 1449 O O . LEU A 1 210 ? 25.180 30.805 29.479 1.00 40.48 210 LEU A O 1
ATOM 1454 N N . PRO A 1 211 ? 26.202 28.831 29.792 1.00 37.49 211 PRO A N 1
ATOM 1455 C CA . PRO A 1 211 ? 27.513 29.473 29.681 1.00 35.80 211 PRO A CA 1
ATOM 1456 C C . PRO A 1 211 ? 27.642 30.192 28.344 1.00 35.95 211 PRO A C 1
ATOM 1457 O O . PRO A 1 211 ? 28.226 31.273 28.261 1.00 37.55 211 PRO A O 1
ATOM 1461 N N . ILE A 1 212 ? 27.090 29.588 27.295 1.00 35.16 212 ILE A N 1
ATOM 1462 C CA . ILE A 1 212 ? 27.157 30.169 25.954 1.00 33.55 212 ILE A CA 1
ATOM 1463 C C . ILE A 1 212 ? 26.335 31.452 25.855 1.00 31.10 212 ILE A C 1
ATOM 1464 O O . ILE A 1 212 ? 26.797 32.445 25.304 1.00 29.86 212 ILE A O 1
ATOM 1469 N N . LEU A 1 213 ? 25.117 31.421 26.383 1.00 29.68 213 LEU A N 1
ATOM 1470 C CA . LEU A 1 213 ? 24.263 32.598 26.372 1.00 30.68 213 LEU A CA 1
ATOM 1471 C C . LEU A 1 213 ? 24.935 33.742 27.141 1.00 32.51 213 LEU A C 1
ATOM 1472 O O . LEU A 1 213 ? 24.901 34.891 26.707 1.00 31.91 213 LEU A O 1
ATOM 1477 N N . GLU A 1 214 ? 25.544 33.418 28.280 1.00 34.85 214 GLU A N 1
ATOM 1478 C CA . GLU A 1 214 ? 26.218 34.417 29.102 1.00 37.19 214 GLU A CA 1
ATOM 1479 C C . GLU A 1 214 ? 27.336 35.076 28.324 1.00 37.49 214 GLU A C 1
ATOM 1480 O O . GLU A 1 214 ? 27.407 36.303 28.260 1.00 37.12 214 GLU A O 1
ATOM 1486 N N . GLN A 1 215 ? 28.209 34.264 27.732 1.00 36.73 215 GLN A N 1
ATOM 1487 C CA . GLN A 1 215 ? 29.309 34.807 26.952 1.00 37.55 215 GLN A CA 1
ATOM 1488 C C . GLN A 1 215 ? 28.821 35.678 25.798 1.00 37.72 215 GLN A C 1
ATOM 1489 O O . GLN A 1 215 ? 29.364 36.753 25.561 1.00 38.43 215 GLN A O 1
ATOM 1495 N N . ILE A 1 216 ? 27.808 35.203 25.076 1.00 38.32 216 ILE A N 1
ATOM 1496 C CA . ILE A 1 216 ? 27.239 35.937 23.940 1.00 36.65 216 ILE A CA 1
ATOM 1497 C C . ILE A 1 216 ? 26.667 37.282 24.382 1.00 35.73 216 ILE A C 1
ATOM 1498 O O . ILE A 1 216 ? 26.972 38.323 23.794 1.00 35.31 216 ILE A O 1
ATOM 1503 N N . ALA A 1 217 ? 25.821 37.245 25.406 1.00 34.65 217 ALA A N 1
ATOM 1504 C CA . ALA A 1 217 ? 25.197 38.448 25.937 1.00 35.82 217 ALA A CA 1
ATOM 1505 C C . ALA A 1 217 ? 26.303 39.418 26.317 1.00 38.62 217 ALA A C 1
ATOM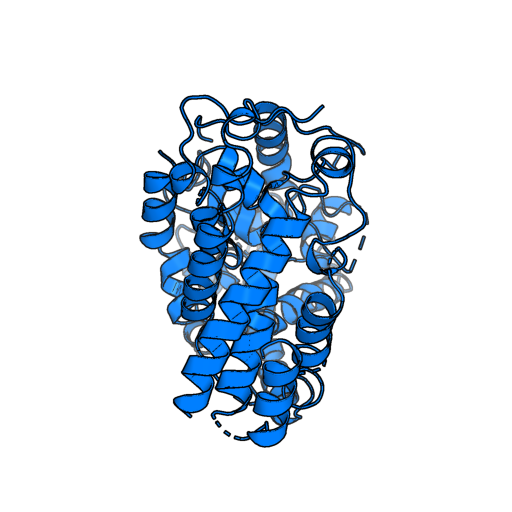 1506 O O . ALA A 1 217 ? 26.224 40.615 26.037 1.00 38.09 217 ALA A O 1
ATOM 1508 N N . GLY A 1 218 ? 27.341 38.879 26.950 1.00 40.46 218 GLY A N 1
ATOM 1509 C CA . GLY A 1 218 ? 28.466 39.692 27.358 1.00 40.86 218 GLY A CA 1
ATOM 1510 C C . GLY A 1 218 ? 29.114 40.402 26.186 1.00 40.70 218 GLY A C 1
ATOM 1511 O O . GLY A 1 218 ? 29.279 41.620 26.212 1.00 40.04 218 GLY A O 1
ATOM 1512 N N . LYS A 1 219 ? 29.467 39.646 25.151 1.00 40.53 219 LYS A N 1
ATOM 1513 C CA . LYS A 1 219 ? 30.126 40.215 23.979 1.00 40.66 219 LYS A CA 1
ATOM 1514 C C . LYS A 1 219 ? 29.272 41.268 23.278 1.00 41.33 219 LYS A C 1
ATOM 1515 O O . LYS A 1 219 ? 29.799 42.184 22.654 1.00 42.32 219 LYS A O 1
ATOM 1521 N N . LEU A 1 220 ? 27.954 41.144 23.388 1.00 41.67 220 LEU A N 1
ATOM 1522 C CA . LEU A 1 220 ? 27.047 42.095 22.750 1.00 41.47 220 LEU A CA 1
ATOM 1523 C C . LEU A 1 220 ? 26.657 43.230 23.693 1.00 43.78 220 LEU A C 1
ATOM 1524 O O . LEU A 1 220 ? 25.954 44.160 23.295 1.00 43.78 220 LEU A O 1
ATOM 1529 N N . GLY A 1 221 ? 27.105 43.144 24.943 1.00 45.67 221 GLY A N 1
ATOM 1530 C CA . GLY A 1 221 ? 26.784 44.170 25.916 1.00 47.00 221 GLY A CA 1
ATOM 1531 C C . GLY A 1 221 ? 25.297 44.273 26.185 1.00 48.35 221 GLY A C 1
ATOM 1532 O O . GLY A 1 221 ? 24.746 45.371 26.211 1.00 49.57 221 GLY A O 1
ATOM 1533 N N . LEU A 1 222 ? 24.641 43.131 26.380 1.00 49.77 222 LEU A N 1
ATOM 1534 C CA . LEU A 1 222 ? 23.206 43.101 26.661 1.00 50.60 222 LEU A CA 1
ATOM 1535 C C . LEU A 1 222 ? 22.953 43.013 28.163 1.00 51.93 222 LEU A C 1
ATOM 1536 O O . LEU A 1 222 ? 23.437 42.106 28.836 1.00 52.10 222 LEU A O 1
ATOM 1541 N N . PRO A 1 223 ? 22.179 43.959 28.704 1.00 53.74 223 PRO A N 1
ATOM 1542 C CA . PRO A 1 223 ? 21.847 44.010 30.129 1.00 54.78 223 PRO A CA 1
ATOM 1543 C C . PRO A 1 223 ? 21.279 42.697 30.653 1.00 55.46 223 PRO A C 1
ATOM 1544 O O . PRO A 1 223 ? 20.555 42.004 29.948 1.00 55.83 223 PRO A O 1
ATOM 1548 N N . GLN A 1 224 ? 21.610 42.367 31.897 1.00 56.10 224 GLN A N 1
ATOM 1549 C CA . GLN A 1 224 ? 21.124 41.146 32.523 1.00 55.36 224 GLN A CA 1
ATOM 1550 C C . GLN A 1 224 ? 20.053 41.530 33.533 1.00 55.61 224 GLN A C 1
ATOM 1551 O O . GLN A 1 224 ? 20.263 41.438 34.737 1.00 57.42 224 GLN A O 1
ATOM 1557 N N . LEU A 1 225 ? 18.908 41.972 33.024 1.00 55.42 225 LEU A N 1
ATOM 1558 C CA . LEU A 1 225 ? 17.784 42.393 33.851 1.00 56.51 225 LEU A CA 1
ATOM 1559 C C . LEU A 1 225 ? 17.630 41.508 35.081 1.00 58.15 225 LEU A C 1
ATOM 1560 O O . LEU A 1 225 ? 18.050 41.868 36.180 1.00 59.46 225 LEU A O 1
ATOM 1565 N N . GLU A 1 226 ? 17.010 40.352 34.886 1.00 59.28 226 GLU A N 1
ATOM 1566 C CA . GLU A 1 226 ? 16.809 39.391 35.959 1.00 59.25 226 GLU A CA 1
ATOM 1567 C C . GLU A 1 226 ? 18.116 38.607 36.012 1.00 58.65 226 GLU A C 1
ATOM 1568 O O . GLU A 1 226 ? 19.029 38.884 35.236 1.00 57.77 226 GLU A O 1
ATOM 1570 N N . GLU A 1 227 ? 18.224 37.635 36.908 1.00 58.96 227 GLU A N 1
ATOM 1571 C CA . GLU A 1 227 ? 19.459 36.862 36.986 1.00 58.97 227 GLU A CA 1
ATOM 1572 C C . GLU A 1 227 ? 19.721 36.033 35.726 1.00 58.10 227 GLU A C 1
ATOM 1573 O O . GLU A 1 227 ? 20.689 36.282 35.005 1.00 58.58 227 GLU A O 1
ATOM 1579 N N . GLN A 1 228 ? 18.870 35.047 35.460 1.00 55.13 228 GLN A N 1
ATOM 1580 C CA . GLN A 1 228 ? 19.066 34.203 34.283 1.00 54.75 228 GLN A CA 1
ATOM 1581 C C . GLN A 1 228 ? 18.234 34.665 33.084 1.00 54.13 228 GLN A C 1
ATOM 1582 O O . GLN A 1 228 ? 17.746 33.854 32.296 1.00 53.15 228 GLN A O 1
ATOM 1588 N N . ARG A 1 229 ? 18.096 35.981 32.954 1.00 52.80 229 ARG A N 1
ATOM 1589 C CA . ARG A 1 229 ? 17.324 36.583 31.878 1.00 50.34 229 ARG A CA 1
ATOM 1590 C C . ARG A 1 229 ? 17.981 37.863 31.384 1.00 49.05 229 ARG A C 1
ATOM 1591 O O . ARG A 1 229 ? 18.148 38.807 32.146 1.00 50.13 229 ARG A O 1
ATOM 1599 N N . TRP A 1 230 ? 18.349 37.898 30.109 1.00 45.98 230 TRP A N 1
ATOM 1600 C CA . TRP A 1 230 ? 18.973 39.083 29.535 1.00 44.11 230 TRP A CA 1
ATOM 1601 C C . TRP A 1 230 ? 17.990 39.843 28.654 1.00 44.18 230 TRP A C 1
ATOM 1602 O O . TRP A 1 230 ? 16.898 39.357 28.373 1.00 44.16 230 TRP A O 1
ATOM 1613 N N . ALA A 1 231 ? 18.382 41.040 28.226 1.00 42.49 231 ALA A N 1
ATOM 1614 C CA . ALA A 1 231 ? 17.544 41.859 27.359 1.00 42.11 231 ALA A CA 1
ATOM 1615 C C . ALA A 1 231 ? 17.712 41.398 25.907 1.00 41.39 231 ALA A C 1
ATOM 1616 O O . ALA A 1 231 ? 18.753 40.857 25.526 1.00 41.26 231 ALA A O 1
ATOM 1618 N N . ARG A 1 232 ? 16.682 41.609 25.099 1.00 40.57 232 ARG A N 1
ATOM 1619 C CA . ARG A 1 232 ? 16.725 41.203 23.700 1.00 39.60 232 ARG A CA 1
ATOM 1620 C C . ARG A 1 232 ? 17.614 42.082 22.838 1.00 37.78 232 ARG A C 1
ATOM 1621 O O . ARG A 1 232 ? 17.748 43.275 23.082 1.00 37.35 232 ARG A O 1
ATOM 1629 N N . HIS A 1 233 ? 18.236 41.479 21.834 1.00 37.20 233 HIS A N 1
ATOM 1630 C CA . HIS A 1 233 ? 19.052 42.235 20.896 1.00 36.94 233 HIS A CA 1
ATOM 1631 C C . HIS A 1 233 ? 17.967 42.916 20.052 1.00 37.81 233 HIS A C 1
ATOM 1632 O O . HIS A 1 233 ? 16.983 42.282 19.687 1.00 35.88 233 HIS A O 1
ATOM 1639 N N . PRO A 1 234 ? 18.118 44.219 19.761 1.00 38.78 234 PRO A N 1
ATOM 1640 C CA . PRO A 1 234 ? 17.135 44.976 18.970 1.00 38.04 234 PRO A CA 1
ATOM 1641 C C . PRO A 1 234 ? 16.702 44.353 17.639 1.00 37.70 234 PRO A C 1
ATOM 1642 O O . PRO A 1 234 ? 15.521 44.364 17.304 1.00 37.89 234 PRO A O 1
ATOM 1646 N N . LEU A 1 235 ? 17.657 43.814 16.888 1.00 36.35 235 LEU A N 1
ATOM 1647 C CA . LEU A 1 235 ? 17.373 43.211 15.591 1.00 34.76 235 LEU A CA 1
ATOM 1648 C C . LEU A 1 235 ? 16.429 42.009 15.645 1.00 34.89 235 LEU A C 1
ATOM 1649 O O . LEU A 1 235 ? 15.856 41.620 14.626 1.00 32.49 235 LEU A O 1
ATOM 1654 N N . VAL A 1 236 ? 16.258 41.424 16.828 1.00 35.18 236 VAL A N 1
ATOM 1655 C CA . VAL A 1 236 ? 15.366 40.272 16.967 1.00 35.25 236 VAL A CA 1
ATOM 1656 C C . VAL A 1 236 ? 13.966 40.708 16.544 1.00 35.55 236 VAL A C 1
ATOM 1657 O O . VAL A 1 236 ? 13.187 39.930 15.981 1.00 35.20 236 VAL A O 1
ATOM 1661 N N . TYR A 1 237 ? 13.655 41.968 16.824 1.00 34.69 237 TYR A N 1
ATOM 1662 C CA . TYR A 1 237 ? 12.357 42.522 16.493 1.00 32.71 237 TYR A CA 1
ATOM 1663 C C . TYR A 1 237 ? 12.105 42.527 14.995 1.00 32.53 237 TYR A C 1
ATOM 1664 O O . TYR A 1 237 ? 10.980 42.319 14.557 1.00 33.04 237 TYR A O 1
ATOM 1673 N N . LEU A 1 238 ? 13.156 42.752 14.212 1.00 32.27 238 LEU A N 1
ATOM 1674 C CA . LEU A 1 238 ? 13.024 42.745 12.762 1.00 31.90 238 LEU A CA 1
ATOM 1675 C C . LEU A 1 238 ? 12.790 41.313 12.300 1.00 32.91 238 LEU A C 1
ATOM 1676 O O . LEU A 1 238 ? 11.962 41.073 11.417 1.00 29.95 238 LEU A O 1
ATOM 1689 N N . GLU A 1 240 ? 11.443 38.792 14.061 1.00 30.93 240 GLU A N 1
ATOM 1690 C CA . GLU A 1 240 ? 10.079 38.446 14.458 1.00 32.76 240 GLU A CA 1
ATOM 1691 C C . GLU A 1 240 ? 9.082 39.054 13.470 1.00 32.02 240 GLU A C 1
ATOM 1692 O O . GLU A 1 240 ? 8.216 38.357 12.950 1.00 31.53 240 GLU A O 1
ATOM 1698 N N . ALA A 1 241 ? 9.211 40.355 13.214 1.00 29.66 241 ALA A N 1
ATOM 1699 C CA . ALA A 1 241 ? 8.304 41.035 12.289 1.00 29.82 241 ALA A CA 1
ATOM 1700 C C . ALA A 1 241 ? 8.324 40.387 10.903 1.00 29.33 241 ALA A C 1
ATOM 1701 O O . ALA A 1 241 ? 7.282 40.254 10.251 1.00 31.17 241 ALA A O 1
ATOM 1703 N N . ALA A 1 242 ? 9.509 39.981 10.454 1.00 28.91 242 ALA A N 1
ATOM 1704 C CA . ALA A 1 242 ? 9.644 39.360 9.141 1.00 28.34 242 ALA A CA 1
ATOM 1705 C C . ALA A 1 242 ? 8.929 38.017 9.142 1.00 28.03 242 ALA A C 1
ATOM 1706 O O . ALA A 1 242 ? 8.398 37.593 8.130 1.00 29.48 242 ALA A O 1
ATOM 1708 N N . ASP A 1 243 ? 8.911 37.362 10.297 1.00 29.57 243 ASP A N 1
ATOM 1709 C CA . ASP A 1 243 ? 8.255 36.066 10.444 1.00 28.46 243 ASP A CA 1
ATOM 1710 C C . ASP A 1 243 ? 6.729 36.208 10.438 1.00 28.27 243 ASP A C 1
ATOM 1711 O O . ASP A 1 243 ? 6.049 35.504 9.692 1.00 27.43 243 ASP A O 1
ATOM 1716 N N . ASP A 1 244 ? 6.164 37.111 11.235 1.00 29.89 244 ASP A N 1
ATOM 1717 C CA . ASP A 1 244 ? 4.706 37.218 11.192 1.00 32.02 244 ASP A CA 1
ATOM 1718 C C . ASP A 1 244 ? 4.199 37.870 9.912 1.00 31.43 244 ASP A C 1
ATOM 1719 O O . ASP A 1 244 ? 3.073 37.612 9.495 1.00 33.65 244 ASP A O 1
ATOM 1724 N N . ILE A 1 245 ? 5.015 38.701 9.274 1.00 28.83 245 ILE A N 1
ATOM 1725 C CA . ILE A 1 245 ? 4.589 39.295 8.017 1.00 28.03 245 ILE A CA 1
ATOM 1726 C C . ILE A 1 245 ? 4.392 38.167 7.000 1.00 29.24 245 ILE A C 1
ATOM 1727 O O . ILE A 1 245 ? 3.417 38.157 6.251 1.00 28.68 245 ILE A O 1
ATOM 1732 N N . CYS A 1 246 ? 5.319 37.209 6.978 1.00 28.79 246 CYS A N 1
ATOM 1733 C CA . CYS A 1 246 ? 5.227 36.106 6.024 1.00 27.74 246 CYS A CA 1
ATOM 1734 C C . CYS A 1 246 ? 4.183 35.053 6.367 1.00 28.03 246 CYS A C 1
ATOM 1735 O O . CYS A 1 246 ? 3.544 34.505 5.474 1.00 28.54 246 CYS A O 1
ATOM 1738 N N . TYR A 1 247 ? 4.010 34.736 7.641 1.00 26.86 247 TYR A N 1
ATOM 1739 C CA . TYR A 1 247 ? 2.985 33.756 7.976 1.00 30.03 247 TYR A CA 1
ATOM 1740 C C . TYR A 1 247 ? 1.637 34.368 7.608 1.00 30.85 247 TYR A C 1
ATOM 1741 O O . TYR A 1 247 ? 0.783 33.716 7.009 1.00 26.20 247 TYR A O 1
ATOM 1750 N N . ALA A 1 248 ? 1.481 35.637 7.978 1.00 30.98 248 ALA A N 1
ATOM 1751 C CA . ALA A 1 248 ? 0.258 36.392 7.746 1.00 33.23 248 ALA A CA 1
ATOM 1752 C C . ALA A 1 248 ? -0.215 36.373 6.310 1.00 34.18 248 ALA A C 1
ATOM 1753 O O . ALA A 1 248 ? -1.367 36.048 6.033 1.00 37.04 248 ALA A O 1
ATOM 1755 N N . LEU A 1 249 ? 0.675 36.705 5.388 1.00 34.23 249 LEU A N 1
ATOM 1756 C CA . LEU A 1 249 ? 0.293 36.751 3.990 1.00 34.61 249 LEU A CA 1
ATOM 1757 C C . LEU A 1 249 ? 0.362 35.440 3.238 1.00 35.36 249 LEU A C 1
ATOM 1758 O O . LEU A 1 249 ? -0.550 35.109 2.475 1.00 36.16 249 LEU A O 1
ATOM 1763 N N . ILE A 1 250 ? 1.435 34.689 3.457 1.00 34.80 250 ILE A N 1
ATOM 1764 C CA . ILE A 1 250 ? 1.630 33.434 2.757 1.00 34.28 250 ILE A CA 1
ATOM 1765 C C . ILE A 1 250 ? 0.762 32.300 3.257 1.00 34.10 250 ILE A C 1
ATOM 1766 O O . ILE A 1 250 ? 0.487 31.366 2.512 1.00 34.71 250 ILE A O 1
ATOM 1771 N N . ASP A 1 251 ? 0.324 32.361 4.509 1.00 35.48 251 ASP A N 1
ATOM 1772 C CA . ASP A 1 251 ? -0.566 31.318 4.996 1.00 37.15 251 ASP A CA 1
ATOM 1773 C C . ASP A 1 251 ? -1.883 31.457 4.238 1.00 38.81 251 ASP A C 1
ATOM 1774 O O . ASP A 1 251 ? -2.588 30.472 4.012 1.00 40.05 251 ASP A O 1
ATOM 1779 N N . LEU A 1 252 ? -2.212 32.689 3.855 1.00 39.82 252 LEU A N 1
ATOM 1780 C CA . LEU A 1 252 ? -3.448 32.965 3.126 1.00 41.03 252 LEU A CA 1
ATOM 1781 C C . LEU A 1 252 ? -3.352 32.380 1.743 1.00 41.93 252 LEU A C 1
ATOM 1782 O O . LEU A 1 252 ? -4.287 31.752 1.247 1.00 41.94 252 LEU A O 1
ATOM 1787 N N . GLU A 1 253 ? -2.196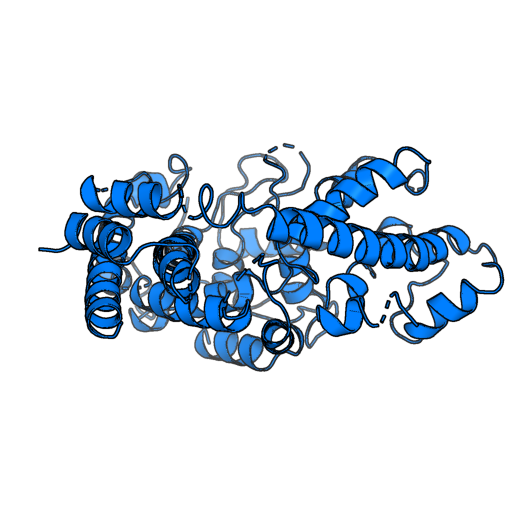 32.586 1.130 1.00 43.95 253 GLU A N 1
ATOM 1788 C CA . GLU A 1 253 ? -1.941 32.092 -0.205 1.00 46.47 253 GLU A CA 1
ATOM 1789 C C . GLU A 1 253 ? -2.114 30.575 -0.327 1.00 46.43 253 GLU A C 1
ATOM 1790 O O . GLU A 1 253 ? -2.851 30.112 -1.189 1.00 45.98 253 GLU A O 1
ATOM 1796 N N . ASP A 1 254 ? -1.448 29.787 0.510 1.00 46.61 254 ASP A N 1
ATOM 1797 C CA . ASP A 1 254 ? -1.640 28.350 0.380 1.00 49.47 254 ASP A CA 1
ATOM 1798 C C . ASP A 1 254 ? -2.940 27.925 1.049 1.00 48.53 254 ASP A C 1
ATOM 1799 O O . ASP A 1 254 ? -3.401 26.802 0.875 1.00 46.46 254 ASP A O 1
ATOM 1804 N N . GLY A 1 255 ? -3.526 28.831 1.821 1.00 49.00 255 GLY A N 1
ATOM 1805 C CA . GLY A 1 255 ? -4.805 28.537 2.431 1.00 51.43 255 GLY A CA 1
ATOM 1806 C C . GLY A 1 255 ? -5.777 28.537 1.259 1.00 53.13 255 GLY A C 1
ATOM 1807 O O . GLY A 1 255 ? -6.812 27.874 1.283 1.00 52.12 255 GLY A O 1
ATOM 180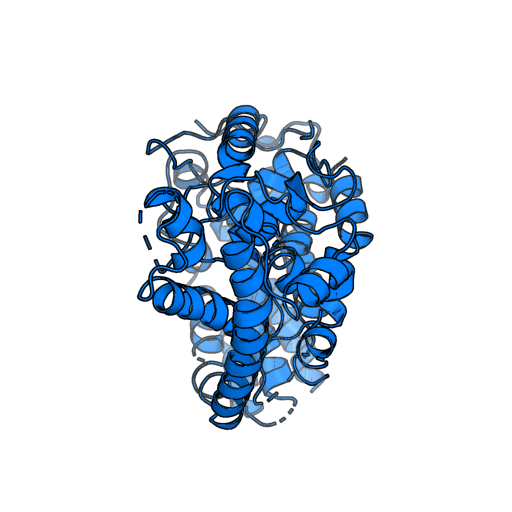8 N N . LEU A 1 256 ? -5.404 29.278 0.214 1.00 53.93 256 LEU A N 1
ATOM 1809 C CA . LEU A 1 256 ? -6.193 29.400 -1.004 1.00 54.53 256 LEU A CA 1
ATOM 1810 C C . LEU A 1 256 ? -6.024 28.208 -1.932 1.00 55.78 256 LEU A C 1
ATOM 1811 O O . LEU A 1 256 ? -6.995 27.728 -2.513 1.00 55.15 256 LEU A O 1
ATOM 1816 N N . GLU A 1 257 ? -4.791 27.741 -2.093 1.00 58.70 257 GLU A N 1
ATOM 1817 C CA . GLU A 1 257 ? -4.550 26.595 -2.958 1.00 61.80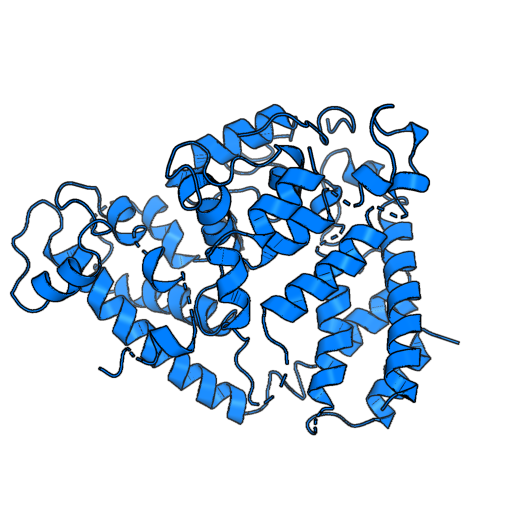 257 GLU A CA 1
ATOM 1818 C C . GLU A 1 257 ? -4.981 25.304 -2.260 1.00 62.39 257 GLU A C 1
ATOM 1819 O O . GLU A 1 257 ? -4.865 24.213 -2.821 1.00 62.47 257 GLU A O 1
ATOM 1829 N N . ASP A 1 259 ? -8.058 25.382 -0.932 1.00 64.27 259 ASP A N 1
ATOM 1830 C CA . ASP A 1 259 ? -9.498 25.603 -0.978 1.00 64.10 259 ASP A CA 1
ATOM 1831 C C . ASP A 1 259 ? -10.140 25.836 0.380 1.00 63.15 259 ASP A C 1
ATOM 1832 O O . ASP A 1 259 ? -11.317 25.537 0.569 1.00 63.52 259 ASP A O 1
ATOM 1837 N N . LEU A 1 260 ? -9.374 26.365 1.326 1.00 61.54 260 LEU A N 1
ATOM 1838 C CA . LEU A 1 260 ? -9.911 26.637 2.649 1.00 60.40 260 LEU A CA 1
ATOM 1839 C C . LEU A 1 260 ? -10.246 28.113 2.787 1.00 60.22 260 LEU A C 1
ATOM 1840 O O . LEU A 1 260 ? -10.821 28.540 3.791 1.00 59.80 260 LEU A O 1
ATOM 1845 N N . LEU A 1 261 ? -9.878 28.891 1.774 1.00 59.90 261 LEU A N 1
ATOM 1846 C CA . LEU A 1 261 ? -10.134 30.327 1.779 1.00 60.01 261 LEU A CA 1
ATOM 1847 C C . LEU A 1 261 ? -10.731 30.779 0.448 1.00 60.89 261 LEU A C 1
ATOM 1848 O O . LEU A 1 261 ? -10.514 30.157 -0.599 1.00 61.27 261 LEU A O 1
ATOM 1853 N N . ASP A 1 262 ? -11.483 31.871 0.504 1.00 61.75 262 ASP A N 1
ATOM 1854 C CA . ASP A 1 262 ? -12.138 32.446 -0.666 1.00 62.75 262 ASP A CA 1
ATOM 1855 C C . ASP A 1 262 ? -11.343 33.639 -1.214 1.00 62.45 262 ASP A C 1
ATOM 1856 O O . ASP A 1 262 ? -10.922 34.510 -0.451 1.00 61.68 262 ASP A O 1
ATOM 1861 N N . TYR A 1 263 ? -11.137 33.674 -2.530 1.00 62.72 263 TYR A N 1
ATOM 1862 C CA . TYR A 1 263 ? -10.392 34.769 -3.159 1.00 64.31 263 TYR A CA 1
ATOM 1863 C C . TYR A 1 263 ? -10.844 36.162 -2.730 1.00 63.38 263 TYR A C 1
ATOM 1864 O O . TYR A 1 263 ? -10.028 36.988 -2.321 1.00 62.75 263 TYR A O 1
ATOM 1866 N N . ALA A 1 264 ? -12.146 36.416 -2.828 1.00 62.31 264 ALA A N 1
ATOM 1867 C CA . ALA A 1 264 ? -12.712 37.712 -2.466 1.00 60.63 264 ALA A CA 1
ATOM 1868 C C . ALA A 1 264 ? -12.299 38.183 -1.074 1.00 58.95 264 ALA A C 1
ATOM 1869 O O . ALA A 1 264 ? -11.902 39.335 -0.897 1.00 57.66 264 ALA A O 1
ATOM 1871 N N . GLU A 1 265 ? -12.398 37.301 -0.086 1.00 57.81 265 GLU A N 1
ATOM 1872 C CA . GLU A 1 265 ? -12.022 37.668 1.275 1.00 57.37 265 GLU A CA 1
ATOM 1873 C C . GLU A 1 265 ? -10.553 38.036 1.376 1.00 54.82 265 GLU A C 1
ATOM 1874 O O . GLU A 1 265 ? -10.196 39.008 2.036 1.00 53.77 265 GLU A O 1
ATOM 1880 N N . VAL A 1 266 ? -9.710 37.241 0.724 1.00 52.68 266 VAL A N 1
ATOM 1881 C CA . VAL A 1 266 ? -8.269 37.459 0.724 1.00 50.62 266 VAL A CA 1
ATOM 1882 C C . VAL A 1 266 ? -7.948 38.762 0.013 1.00 50.31 266 VAL A C 1
ATOM 1883 O O . VAL A 1 266 ? -7.223 39.606 0.537 1.00 49.23 266 VAL A O 1
ATOM 1887 N N . GLU A 1 267 ? -8.490 38.907 -1.191 1.00 50.85 267 GLU A N 1
ATOM 1888 C CA . GLU A 1 267 ? -8.293 40.109 -1.987 1.00 52.47 267 GLU A CA 1
ATOM 1889 C C . GLU A 1 267 ? -8.763 41.336 -1.204 1.00 51.91 267 GLU A C 1
ATOM 1890 O O . GLU A 1 267 ? -8.108 42.378 -1.228 1.00 51.67 267 GLU A O 1
ATOM 1896 N N . SER A 1 268 ? -9.887 41.202 -0.499 1.00 52.20 268 SER A N 1
ATOM 1897 C CA . SER A 1 268 ? -10.437 42.302 0.296 1.00 52.60 268 SER A CA 1
ATOM 1898 C C . SER A 1 268 ? -9.502 42.696 1.426 1.00 51.73 268 SER A C 1
ATOM 1899 O O . SER A 1 268 ? -9.273 43.879 1.667 1.00 51.66 268 SER A O 1
ATOM 1902 N N . LEU A 1 269 ? -8.980 41.693 2.125 1.00 51.45 269 LEU A N 1
ATOM 1903 C CA . LEU A 1 269 ? -8.064 41.911 3.239 1.00 49.99 269 LEU A CA 1
ATOM 1904 C C . LEU A 1 269 ? -6.818 42.657 2.764 1.00 48.79 269 LEU A C 1
ATOM 1905 O O . LEU A 1 269 ? -6.366 43.597 3.418 1.00 47.30 269 LEU A O 1
ATOM 1910 N N . LEU A 1 270 ? -6.272 42.235 1.623 1.00 47.99 270 LEU A N 1
ATOM 1911 C CA . LEU A 1 270 ? -5.086 42.868 1.052 1.00 47.31 270 LEU A CA 1
ATOM 1912 C C . LEU A 1 270 ? -5.403 44.278 0.552 1.00 47.20 270 LEU A C 1
ATOM 1913 O O . LEU A 1 270 ? -4.693 45.232 0.881 1.00 46.22 270 LEU A O 1
ATOM 1918 N N . LEU A 1 271 ? -6.461 44.411 -0.245 1.00 47.13 271 LEU A N 1
ATOM 1919 C CA . LEU A 1 271 ? -6.855 45.730 -0.742 1.00 47.59 271 LEU A CA 1
ATOM 1920 C C . LEU A 1 271 ? -7.070 46.638 0.469 1.00 47.80 271 LEU A C 1
ATOM 1921 O O . LEU A 1 271 ? -6.920 47.856 0.392 1.00 48.35 271 LEU A O 1
ATOM 1926 N N . GLY A 1 272 ? -7.396 46.020 1.599 1.00 48.98 272 GLY A N 1
ATOM 1927 C CA . GLY A 1 272 ? -7.609 46.766 2.821 1.00 49.12 272 GLY A CA 1
ATOM 1928 C C . GLY A 1 272 ? -6.422 47.626 3.210 1.00 50.07 272 GLY A C 1
ATOM 1929 O O . GLY A 1 272 ? -6.607 48.684 3.810 1.00 51.58 272 GLY A O 1
ATOM 1930 N N . LEU A 1 273 ? -5.204 47.191 2.890 1.00 50.47 273 LEU A N 1
ATOM 1931 C CA . LEU A 1 273 ? -4.026 47.985 3.241 1.00 49.71 273 LEU A CA 1
ATOM 1932 C C . LEU A 1 273 ? -3.417 48.668 2.019 1.00 49.44 273 LEU A C 1
ATOM 1933 O O . LEU A 1 273 ? -2.798 49.722 2.147 1.00 47.44 273 LEU A O 1
ATOM 1938 N N . VAL A 1 274 ? -3.591 48.075 0.840 1.00 50.76 274 VAL A N 1
ATOM 1939 C CA . VAL A 1 274 ? -3.052 48.653 -0.388 1.00 53.81 274 VAL A CA 1
ATOM 1940 C C . VAL A 1 274 ? -4.118 49.428 -1.157 1.00 56.90 274 VAL A C 1
ATOM 1941 O O . VAL A 1 274 ? -5.296 49.066 -1.138 1.00 57.40 274 VAL A O 1
ATOM 1945 N N . GLY A 1 275 ? -3.697 50.491 -1.838 1.00 58.98 275 GLY A N 1
ATOM 1946 C CA . GLY A 1 275 ? -4.627 51.308 -2.604 1.00 60.43 275 GLY A CA 1
ATOM 1947 C C . GLY A 1 275 ? -3.917 52.179 -3.630 1.00 60.96 275 GLY A C 1
ATOM 1948 O O . GLY A 1 275 ? -3.925 53.407 -3.533 1.00 60.12 275 GLY A O 1
ATOM 1949 N N . ARG A 1 292 ? -5.104 34.254 -9.846 1.00 79.02 292 ARG A N 1
ATOM 1950 C CA . ARG A 1 292 ? -4.164 33.811 -8.817 1.00 79.56 292 ARG A CA 1
ATOM 1951 C C . ARG A 1 292 ? -2.860 34.584 -8.915 1.00 78.46 292 ARG A C 1
ATOM 1952 O O . ARG A 1 292 ? -2.085 34.642 -7.957 1.00 77.95 292 ARG A O 1
ATOM 1954 N N . ARG A 1 293 ? -2.613 35.156 -10.087 1.00 76.89 293 ARG A N 1
ATOM 1955 C CA . ARG A 1 293 ? -1.402 35.930 -10.317 1.00 75.14 293 ARG A CA 1
ATOM 1956 C C . ARG A 1 293 ? -1.696 37.389 -10.053 1.00 72.71 293 ARG A C 1
ATOM 1957 O O . ARG A 1 293 ? -0.791 38.200 -9.866 1.00 72.40 293 ARG A O 1
ATOM 1959 N N . LYS A 1 294 ? -2.980 37.710 -10.032 1.00 70.07 294 LYS A N 1
ATOM 1960 C CA . LYS A 1 294 ? -3.410 39.063 -9.751 1.00 67.74 294 LYS A CA 1
ATOM 1961 C C . LYS A 1 294 ? -3.191 39.232 -8.251 1.00 64.42 294 LYS A C 1
ATOM 1962 O O . LYS A 1 294 ? -3.033 40.343 -7.747 1.00 63.47 294 LYS A O 1
ATOM 1963 N N . LEU A 1 295 ? -3.166 38.101 -7.553 1.00 60.83 295 LEU A N 1
ATOM 1964 C CA . LEU A 1 295 ? -2.972 38.089 -6.112 1.00 59.25 295 LEU A CA 1
ATOM 1965 C C . LEU A 1 295 ? -1.500 38.152 -5.746 1.00 57.34 295 LEU A C 1
ATOM 1966 O O . LEU A 1 295 ? -1.122 38.828 -4.793 1.00 55.37 295 LEU A O 1
ATOM 1971 N N . ALA A 1 296 ? -0.676 37.432 -6.500 1.00 56.12 296 ALA A N 1
ATOM 1972 C CA . ALA A 1 296 ? 0.756 37.417 -6.251 1.00 55.29 296 ALA A CA 1
ATOM 1973 C C . ALA A 1 296 ? 1.263 38.845 -6.407 1.00 55.20 296 ALA A C 1
ATOM 1974 O O . ALA A 1 296 ? 2.224 39.254 -5.751 1.00 56.17 296 ALA A O 1
ATOM 1976 N N . ILE A 1 297 ? 0.602 39.606 -7.273 1.00 53.47 297 ILE A N 1
ATOM 1977 C CA . ILE A 1 297 ? 0.980 40.993 -7.500 1.00 53.29 297 ILE A CA 1
ATOM 1978 C C . ILE A 1 297 ? 0.529 41.826 -6.304 1.00 51.53 297 ILE A C 1
ATOM 1979 O O . ILE A 1 297 ? 1.244 42.724 -5.857 1.00 50.68 297 ILE A O 1
ATOM 1984 N N . LEU A 1 298 ? -0.660 41.530 -5.788 1.00 50.01 298 LEU A N 1
ATOM 1985 C CA . LEU A 1 298 ? -1.150 42.229 -4.603 1.00 48.29 298 LEU A CA 1
ATOM 1986 C C . LEU A 1 298 ? -0.214 41.855 -3.451 1.00 45.59 298 LEU A C 1
ATOM 1987 O O . LEU A 1 298 ? 0.272 42.722 -2.726 1.00 45.01 298 LEU A O 1
ATOM 1992 N N . ARG A 1 299 ? 0.023 40.551 -3.300 1.00 42.24 299 ARG A N 1
ATOM 1993 C CA . ARG A 1 299 ? 0.894 40.012 -2.262 1.00 40.15 299 ARG A CA 1
ATOM 1994 C C . ARG A 1 299 ? 2.181 40.817 -2.281 1.00 38.47 299 ARG A C 1
ATOM 1995 O O . ARG A 1 299 ? 2.664 41.260 -1.242 1.00 36.40 299 ARG A O 1
ATOM 2003 N N . GLY A 1 300 ? 2.716 41.019 -3.483 1.00 39.08 300 GLY A N 1
ATOM 2004 C CA . GLY A 1 300 ? 3.941 41.783 -3.642 1.00 37.94 300 GLY A CA 1
ATOM 2005 C C . GLY A 1 300 ? 3.834 43.180 -3.063 1.00 37.88 300 GLY A C 1
ATOM 2006 O O . GLY A 1 300 ? 4.746 43.649 -2.382 1.00 37.43 300 GLY A O 1
ATOM 2007 N N . LYS A 1 301 ? 2.723 43.857 -3.339 1.00 37.95 301 LYS A N 1
ATOM 2008 C CA . LYS A 1 301 ? 2.519 45.202 -2.813 1.00 37.93 301 LYS A CA 1
ATOM 2009 C C . LYS A 1 301 ? 2.284 45.166 -1.308 1.00 35.17 301 LYS A C 1
ATOM 2010 O O . LYS A 1 301 ? 2.818 45.992 -0.575 1.00 35.11 301 LYS A O 1
ATOM 2016 N N . ALA A 1 302 ? 1.483 44.207 -0.849 1.00 33.85 302 ALA A N 1
ATOM 2017 C CA . ALA A 1 302 ? 1.200 44.053 0.583 1.00 33.74 302 ALA A CA 1
ATOM 2018 C C . ALA A 1 302 ? 2.508 43.895 1.371 1.00 33.22 302 ALA A C 1
ATOM 2019 O O . ALA A 1 302 ? 2.685 44.493 2.436 1.00 33.58 302 ALA A O 1
ATOM 2021 N N . ILE A 1 303 ? 3.416 43.080 0.838 1.00 32.93 303 ILE A N 1
ATOM 2022 C CA . ILE A 1 303 ? 4.709 42.848 1.474 1.00 34.12 303 ILE A CA 1
ATOM 2023 C C . ILE A 1 303 ? 5.500 44.152 1.575 1.00 33.67 303 ILE A C 1
ATOM 2024 O O . ILE A 1 303 ? 6.080 44.443 2.623 1.00 32.04 303 ILE A O 1
ATOM 2029 N N . GLU A 1 304 ? 5.520 44.933 0.495 1.00 31.99 304 GLU A N 1
ATOM 2030 C CA . GLU A 1 304 ? 6.240 46.206 0.503 1.00 35.08 304 GLU A CA 1
ATOM 2031 C C . GLU A 1 304 ? 5.735 47.085 1.635 1.00 34.47 304 GLU A C 1
ATOM 2032 O O . GLU A 1 304 ? 6.514 47.539 2.478 1.00 34.94 304 GLU A O 1
ATOM 2038 N N . HIS A 1 305 ? 4.426 47.316 1.657 1.00 33.14 305 HIS A N 1
ATOM 2039 C CA . HIS A 1 305 ? 3.832 48.159 2.684 1.00 34.71 305 HIS A CA 1
ATOM 2040 C C . HIS A 1 305 ? 4.122 47.655 4.083 1.00 33.19 305 HIS A C 1
ATOM 2041 O O . HIS A 1 305 ? 4.527 48.426 4.951 1.00 33.60 305 HIS A O 1
ATOM 2048 N N . LEU A 1 306 ? 3.935 46.356 4.302 1.00 31.90 306 LEU A N 1
ATOM 2049 C CA . LEU A 1 306 ? 4.181 45.789 5.621 1.00 28.76 306 LEU A CA 1
ATOM 2050 C C . LEU A 1 306 ? 5.632 45.911 6.031 1.00 27.42 306 LEU A C 1
ATOM 2051 O O . LEU A 1 306 ? 5.936 46.113 7.208 1.00 26.20 306 LEU A O 1
ATOM 2056 N N . THR A 1 307 ? 6.533 45.807 5.061 1.00 28.23 307 THR A N 1
ATOM 2057 C CA . THR A 1 307 ? 7.956 45.915 5.361 1.00 30.06 307 THR A CA 1
ATOM 2058 C C . THR A 1 307 ? 8.245 47.363 5.727 1.00 31.37 307 THR A C 1
ATOM 2059 O O . THR A 1 307 ? 8.947 47.642 6.699 1.00 31.17 307 THR A O 1
ATOM 2063 N N . ASN A 1 308 ? 7.691 48.279 4.932 1.00 33.06 308 ASN A N 1
ATOM 2064 C CA . ASN A 1 308 ? 7.846 49.709 5.171 1.00 33.07 308 ASN A CA 1
ATOM 2065 C C . ASN A 1 308 ? 7.316 50.027 6.552 1.00 30.89 308 ASN A C 1
ATOM 2066 O O . ASN A 1 308 ? 7.960 50.723 7.334 1.00 31.44 308 ASN A O 1
ATOM 2071 N N . ALA A 1 309 ? 6.132 49.513 6.854 1.00 28.88 309 ALA A N 1
ATOM 2072 C CA . ALA A 1 309 ? 5.525 49.783 8.148 1.00 29.41 309 ALA A CA 1
ATOM 2073 C C . ALA A 1 309 ? 6.359 49.252 9.298 1.00 28.90 309 ALA A C 1
ATOM 2074 O O . ALA A 1 309 ? 6.454 49.887 10.346 1.00 29.49 309 ALA A O 1
ATOM 2076 N N . ALA A 1 310 ? 6.960 48.083 9.103 1.00 29.70 310 ALA A N 1
ATOM 2077 C CA . ALA A 1 310 ? 7.773 47.477 10.149 1.00 28.73 310 ALA A CA 1
ATOM 2078 C C . ALA A 1 310 ? 9.049 48.275 10.337 1.00 27.21 310 ALA A C 1
ATOM 2079 O O . ALA A 1 310 ? 9.483 48.519 11.459 1.00 24.13 310 ALA A O 1
ATOM 2081 N N . ALA A 1 311 ? 9.649 48.674 9.225 1.00 28.46 311 ALA A N 1
ATOM 2082 C CA . ALA A 1 311 ? 10.880 49.458 9.269 1.00 31.88 311 ALA A CA 1
ATOM 2083 C C . ALA A 1 311 ? 10.624 50.823 9.917 1.00 33.89 311 ALA A C 1
ATOM 2084 O O . ALA A 1 311 ? 11.408 51.273 10.740 1.00 31.15 311 ALA A O 1
ATOM 2086 N N . ARG A 1 312 ? 9.521 51.471 9.537 1.00 39.78 312 ARG A N 1
ATOM 2087 C CA . ARG A 1 312 ? 9.155 52.782 10.083 1.00 45.93 312 ARG A CA 1
ATOM 2088 C C . ARG A 1 312 ? 8.461 52.673 11.439 1.00 47.46 312 ARG A C 1
ATOM 2089 O O . ARG A 1 312 ? 7.528 53.424 11.726 1.00 51.55 312 ARG A O 1
ATOM 2097 N N . ALA A 1 313 ? 8.902 51.723 12.253 1.00 46.07 313 ALA A N 1
ATOM 2098 C CA . ALA A 1 313 ? 8.357 51.511 13.590 1.00 45.45 313 ALA A CA 1
ATOM 2099 C C . ALA A 1 313 ? 9.573 51.169 14.427 1.00 45.34 313 ALA A C 1
ATOM 2100 O O . ALA A 1 313 ? 9.639 51.480 15.613 1.00 46.55 313 ALA A O 1
ATOM 2102 N N . PHE A 1 314 ? 10.540 50.529 13.775 1.00 43.67 314 PHE A N 1
ATOM 2103 C CA . PHE A 1 314 ? 11.797 50.158 14.403 1.00 42.67 314 PHE A CA 1
ATOM 2104 C C . PHE A 1 314 ? 12.588 51.459 14.566 1.00 42.22 314 PHE A C 1
ATOM 2105 O O . PHE A 1 314 ? 13.207 51.693 15.600 1.00 41.70 314 PHE A O 1
ATOM 2113 N N . VAL A 1 315 ? 12.562 52.304 13.540 1.00 42.62 315 VAL A N 1
ATOM 2114 C CA . VAL A 1 315 ? 13.277 53.575 13.601 1.00 45.02 315 VAL A CA 1
ATOM 2115 C C . VAL A 1 315 ? 12.623 54.529 14.608 1.00 46.55 315 VAL A C 1
ATOM 2116 O O . VAL A 1 315 ? 13.318 55.240 15.332 1.00 45.44 315 VAL A O 1
ATOM 2120 N N . GLU A 1 316 ? 11.290 54.525 14.654 1.00 49.45 316 GLU A N 1
ATOM 2121 C CA . GLU A 1 316 ? 10.541 55.392 15.559 1.00 51.94 316 GLU A CA 1
ATOM 2122 C C . GLU A 1 316 ? 10.767 55.046 17.007 1.00 53.82 316 GLU A C 1
ATOM 2123 O O . GLU A 1 316 ? 10.475 55.853 17.885 1.00 54.76 316 GLU A O 1
ATOM 2129 N N . GLN A 1 317 ? 11.285 53.859 17.279 1.00 55.61 317 GLN A N 1
ATOM 2130 C CA . GLN A 1 317 ? 11.442 53.493 18.666 1.00 57.70 317 GLN A CA 1
ATOM 2131 C C . GLN A 1 317 ? 12.768 52.971 19.149 1.00 58.12 317 GLN A C 1
ATOM 2132 O O . GLN A 1 317 ? 12.805 52.004 19.905 1.00 57.42 317 GLN A O 1
ATOM 2138 N N . GLN A 1 318 ? 13.852 53.625 18.745 1.00 58.78 318 GLN A N 1
ATOM 2139 C CA . GLN A 1 318 ? 15.175 53.212 19.182 1.00 61.90 318 GLN A CA 1
ATOM 2140 C C . GLN A 1 318 ? 15.455 53.579 20.637 1.00 62.87 318 GLN A C 1
ATOM 2141 O O . GLN A 1 318 ? 16.342 53.000 21.265 1.00 64.50 318 GLN A O 1
ATOM 2143 N N . ASP A 1 319 ? 14.713 54.541 21.176 1.00 63.42 319 ASP A N 1
ATOM 2144 C CA . ASP A 1 319 ? 14.918 54.938 22.564 1.00 63.74 319 ASP A CA 1
ATOM 2145 C C . ASP A 1 319 ? 14.486 53.815 23.495 1.00 62.68 319 ASP A C 1
ATOM 2146 O O . ASP A 1 319 ? 15.281 53.319 24.288 1.00 61.93 319 ASP A O 1
ATOM 2151 N N . ALA A 1 320 ? 13.223 53.419 23.390 1.00 62.41 320 ALA A N 1
ATOM 2152 C CA . ALA A 1 320 ? 12.684 52.352 24.222 1.00 63.17 320 ALA A CA 1
ATOM 2153 C C . ALA A 1 320 ? 13.246 51.015 23.765 1.00 63.20 320 ALA A C 1
ATOM 2154 O O . ALA A 1 320 ? 13.013 49.985 24.392 1.00 64.07 320 ALA A O 1
ATOM 2156 N N . LEU A 1 321 ? 13.995 51.047 22.670 1.00 62.97 321 LEU A N 1
ATOM 2157 C CA . LEU A 1 321 ? 14.587 49.851 22.087 1.00 63.11 321 LEU A CA 1
ATOM 2158 C C . LEU A 1 321 ? 16.034 49.665 22.527 1.00 63.60 321 LEU A C 1
ATOM 2159 O O . LEU A 1 321 ? 16.386 48.650 23.126 1.00 63.86 321 LEU A O 1
ATOM 2164 N N . LEU A 1 322 ? 16.867 50.653 22.214 1.00 64.16 322 LEU A N 1
ATOM 2165 C CA . LEU A 1 322 ? 18.284 50.625 22.556 1.00 64.80 322 LEU A CA 1
ATOM 2166 C C . LEU A 1 322 ? 18.554 50.706 24.057 1.00 66.22 322 LEU A C 1
ATOM 2167 O O . LEU A 1 322 ? 19.700 50.592 24.497 1.00 66.54 322 LEU A O 1
ATOM 2172 N N . ALA A 1 323 ? 17.505 50.901 24.844 1.00 66.98 323 ALA A N 1
ATOM 2173 C CA . ALA A 1 323 ? 17.668 50.997 26.284 1.00 68.97 323 ALA A CA 1
ATOM 2174 C C . ALA A 1 323 ? 16.437 50.452 26.965 1.00 70.40 323 ALA A C 1
ATOM 2175 O O . ALA A 1 323 ? 15.329 50.949 26.756 1.00 71.03 323 ALA A O 1
ATOM 2177 N N . GLY A 1 324 ? 16.632 49.430 27.788 1.00 72.02 324 GLY A N 1
ATOM 2178 C CA . GLY A 1 324 ? 15.509 48.839 28.482 1.00 72.90 324 GLY A CA 1
ATOM 2179 C C . GLY A 1 324 ? 14.705 47.998 27.517 1.00 73.46 324 GLY A C 1
ATOM 2180 O O . GLY A 1 324 ? 15.254 47.432 26.569 1.00 71.97 324 GLY A O 1
ATOM 2181 N N . THR A 1 325 ? 13.398 47.934 27.739 1.00 74.29 325 THR A N 1
ATOM 2182 C CA . THR A 1 325 ? 12.548 47.126 26.884 1.00 75.86 325 THR A CA 1
ATOM 2183 C C . THR A 1 325 ? 11.390 47.886 26.256 1.00 75.34 325 THR A C 1
ATOM 2184 O O . THR A 1 325 ? 10.929 48.904 26.775 1.00 75.46 325 THR A O 1
ATOM 2188 N N . LEU A 1 326 ? 10.942 47.367 25.118 1.00 74.79 326 LEU A N 1
ATOM 2189 C CA . LEU A 1 326 ? 9.836 47.925 24.362 1.00 73.34 326 LEU A CA 1
ATOM 2190 C C . LEU A 1 326 ? 8.631 47.011 24.558 1.00 72.07 326 LEU A C 1
ATOM 2191 O O . LEU A 1 326 ? 8.761 45.790 24.568 1.00 71.39 326 LEU A O 1
ATOM 2196 N N . PRO A 1 327 ? 7.441 47.599 24.717 1.00 71.34 327 PRO A N 1
ATOM 2197 C CA . PRO A 1 327 ? 6.169 46.903 24.920 1.00 70.89 327 PRO A CA 1
ATOM 2198 C C . PRO A 1 327 ? 5.795 45.839 23.887 1.00 70.14 327 PRO A C 1
ATOM 2199 O O . PRO A 1 327 ? 5.146 46.133 22.879 1.00 69.82 327 PRO A O 1
ATOM 2203 N N . GLY A 1 328 ? 6.205 44.603 24.147 1.00 69.17 328 GLY A N 1
ATOM 2204 C CA . GLY A 1 328 ? 5.865 43.509 23.256 1.00 67.77 328 GLY A CA 1
ATOM 2205 C C . GLY A 1 328 ? 6.647 43.388 21.965 1.00 66.44 328 GLY A C 1
ATOM 2206 O O . GLY A 1 328 ? 7.880 43.440 21.962 1.00 67.63 328 GLY A O 1
ATOM 2207 N N . ASP A 1 329 ? 5.914 43.224 20.866 1.00 64.26 329 ASP A N 1
ATOM 2208 C CA . ASP A 1 329 ? 6.511 43.059 19.544 1.00 61.88 329 ASP A CA 1
ATOM 2209 C C . ASP A 1 329 ? 6.218 44.204 18.576 1.00 58.54 329 ASP A C 1
ATOM 2210 O O . ASP A 1 329 ? 5.218 44.910 18.695 1.00 57.93 329 ASP A O 1
ATOM 2215 N N . LEU A 1 330 ? 7.107 44.342 17.600 1.00 55.63 330 LEU A N 1
ATOM 2216 C CA . LEU A 1 330 ? 7.057 45.381 16.580 1.00 52.32 330 LEU A CA 1
ATOM 2217 C C . LEU A 1 330 ? 5.715 45.619 15.892 1.00 52.18 330 LEU A C 1
ATOM 2218 O O . LEU A 1 330 ? 5.371 46.762 15.607 1.00 52.17 330 LEU A O 1
ATOM 2223 N N . VAL A 1 331 ? 4.963 44.557 15.620 1.00 51.53 331 VAL A N 1
ATOM 2224 C CA . VAL A 1 331 ? 3.669 44.691 14.953 1.00 51.39 331 VAL A CA 1
ATOM 2225 C C . VAL A 1 331 ? 2.692 45.587 15.698 1.00 52.03 331 VAL A C 1
ATOM 2226 O O . VAL A 1 331 ? 1.956 46.352 15.083 1.00 53.10 331 VAL A O 1
ATOM 2230 N N . GLU A 1 332 ? 2.677 45.494 17.019 1.00 53.64 332 GLU A N 1
ATOM 2231 C CA . GLU A 1 332 ? 1.776 46.324 17.807 1.00 55.43 332 GLU A CA 1
ATOM 2232 C C . GLU A 1 332 ? 2.059 47.803 17.586 1.00 54.04 332 GLU A C 1
ATOM 2233 O O . GLU A 1 332 ? 1.152 48.629 17.651 1.00 53.84 332 GLU A O 1
ATOM 2239 N N . HIS A 1 333 ? 3.319 48.125 17.311 1.00 52.69 333 HIS A N 1
ATOM 2240 C CA . HIS A 1 333 ? 3.738 49.505 17.099 1.00 52.09 333 HIS A CA 1
ATOM 2241 C C . HIS A 1 333 ? 3.727 49.895 15.628 1.00 51.05 333 HIS A C 1
ATOM 2242 O O . HIS A 1 333 ? 4.404 50.829 15.205 1.00 50.28 333 HIS A O 1
ATOM 2257 N N . HIS A 1 335 ? 1.584 51.172 12.248 1.00 50.31 335 HIS A N 1
ATOM 2258 C CA . HIS A 1 335 ? 0.438 52.045 12.045 1.00 51.27 335 HIS A CA 1
ATOM 2259 C C . HIS A 1 335 ? -0.847 51.246 11.771 1.00 50.78 335 HIS A C 1
ATOM 2260 O O . HIS A 1 335 ? -0.805 50.098 11.307 1.00 49.47 335 HIS A O 1
ATOM 2267 N N . GLY A 1 336 ? -1.979 51.888 12.066 1.00 49.01 336 GLY A N 1
ATOM 2268 C CA . GLY A 1 336 ? -3.303 51.305 11.910 1.00 46.05 336 GLY A CA 1
ATOM 2269 C C . GLY A 1 336 ? -3.615 50.220 10.895 1.00 44.58 336 GLY A C 1
ATOM 2270 O O . GLY A 1 336 ? -3.849 49.073 11.280 1.00 44.32 336 GLY A O 1
ATOM 2271 N N . PRO A 1 337 ? -3.656 50.546 9.593 1.00 44.14 337 PRO A N 1
ATOM 2272 C CA . PRO A 1 337 ? -3.960 49.565 8.543 1.00 43.70 337 PRO A CA 1
ATOM 2273 C C . PRO A 1 337 ? -2.951 48.430 8.382 1.00 43.69 337 PRO A C 1
ATOM 2274 O O . PRO A 1 337 ? -3.303 47.338 7.937 1.00 44.21 337 PRO A O 1
ATOM 2278 N N . ALA A 1 338 ? -1.696 48.683 8.730 1.00 44.08 338 ALA A N 1
ATOM 2279 C CA . ALA A 1 338 ? -0.685 47.636 8.635 1.00 43.47 338 ALA A CA 1
ATOM 2280 C C . ALA A 1 338 ? -0.905 46.717 9.836 1.00 43.11 338 ALA A C 1
ATOM 2281 O O . ALA A 1 338 ? -1.086 45.507 9.683 1.00 42.87 338 ALA A O 1
ATOM 2283 N N . LYS A 1 339 ? -0.916 47.305 11.028 1.00 42.99 339 LYS A N 1
ATOM 2284 C CA . LYS A 1 339 ? -1.117 46.543 12.252 1.00 44.78 339 LYS A CA 1
ATOM 2285 C C . LYS A 1 339 ? -2.365 45.663 12.200 1.00 46.15 339 LYS A C 1
ATOM 2286 O O . LYS A 1 339 ? -2.383 44.585 12.786 1.00 48.45 339 LYS A O 1
ATOM 2292 N N . ARG A 1 340 ? -3.399 46.118 11.495 1.00 46.18 340 ARG A N 1
ATOM 2293 C CA . ARG A 1 340 ? -4.638 45.357 11.378 1.00 45.68 340 ARG A CA 1
ATOM 2294 C C . ARG A 1 340 ? -4.619 44.303 10.268 1.00 44.45 340 ARG A C 1
ATOM 2295 O O . ARG A 1 340 ? -5.255 43.251 10.391 1.00 42.83 340 ARG A O 1
ATOM 2303 N N . CYS A 1 341 ? -3.903 44.575 9.183 1.00 42.28 341 CYS A N 1
ATOM 2304 C CA . CYS A 1 341 ? -3.820 43.603 8.100 1.00 42.07 341 CYS A CA 1
ATOM 2305 C C . CYS A 1 341 ? -3.178 42.307 8.611 1.00 43.81 341 CYS A C 1
ATOM 2306 O O . CYS A 1 341 ? -3.563 41.206 8.207 1.00 43.38 341 CYS A O 1
ATOM 2309 N N . VAL A 1 342 ? -2.188 42.449 9.489 1.00 43.85 342 VAL A N 1
ATOM 2310 C CA . VAL A 1 342 ? -1.496 41.296 10.063 1.00 45.58 342 VAL A CA 1
ATOM 2311 C C . VAL A 1 342 ? -2.446 40.540 10.994 1.00 46.18 342 VAL A C 1
ATOM 2312 O O . VAL A 1 342 ? -2.634 39.321 10.869 1.00 45.94 342 VAL A O 1
ATOM 2316 N N . LEU A 1 343 ? -3.045 41.277 11.925 1.00 47.10 343 LEU A N 1
ATOM 2317 C CA . LEU A 1 343 ? -3.982 40.704 12.889 1.00 47.00 343 LEU A CA 1
ATOM 2318 C C . LEU A 1 343 ? -5.113 39.955 12.187 1.00 46.44 343 LEU A C 1
ATOM 2319 O O . LEU A 1 343 ? -5.367 38.783 12.469 1.00 47.82 343 LEU A O 1
ATOM 2324 N N . ASN A 1 344 ? -5.782 40.630 11.261 1.00 44.62 344 ASN A N 1
ATOM 2325 C CA . ASN A 1 344 ? -6.899 40.020 10.556 1.00 43.74 344 ASN A CA 1
ATOM 2326 C C . ASN A 1 344 ? -6.507 38.834 9.696 1.00 42.56 344 ASN A C 1
ATOM 2327 O O . ASN A 1 344 ? -7.233 37.846 9.644 1.00 41.91 344 ASN A O 1
ATOM 2332 N N . ALA A 1 345 ? -5.363 38.923 9.026 1.00 41.66 345 ALA A N 1
ATOM 2333 C CA . ALA A 1 345 ? -4.897 37.824 8.187 1.00 42.12 345 ALA A CA 1
ATOM 2334 C C . ALA A 1 345 ? -4.670 36.582 9.052 1.00 43.29 345 ALA A C 1
ATOM 2335 O O . ALA A 1 345 ? -5.102 35.482 8.699 1.00 41.60 345 ALA A O 1
ATOM 2337 N N . LYS A 1 346 ? -3.996 36.766 10.186 1.00 44.14 346 LYS A N 1
ATOM 2338 C CA . LYS A 1 346 ? -3.731 35.660 11.096 1.00 47.38 346 LYS A CA 1
ATOM 2339 C C . LYS A 1 346 ? -5.023 35.083 11.648 1.00 48.87 346 LYS A C 1
ATOM 2340 O O . LYS A 1 346 ? -5.229 33.870 11.626 1.00 49.12 346 LYS A O 1
ATOM 2346 N N . ASP A 1 347 ? -5.896 35.956 12.140 1.00 51.33 347 ASP A N 1
ATOM 2347 C CA . ASP A 1 347 ? -7.168 35.513 12.695 1.00 53.03 347 ASP A CA 1
ATOM 2348 C C . ASP A 1 347 ? -7.907 34.644 11.678 1.00 52.47 347 ASP A C 1
ATOM 2349 O O . ASP A 1 347 ? -8.511 33.632 12.035 1.00 51.53 347 ASP A O 1
ATOM 2362 N N . ALA A 1 349 ? -6.586 32.803 9.216 1.00 53.52 349 ALA A N 1
ATOM 2363 C CA . ALA A 1 349 ? -5.902 31.526 9.054 1.00 53.11 349 ALA A CA 1
ATOM 2364 C C . ALA A 1 349 ? -6.323 30.553 10.146 1.00 52.01 349 ALA A C 1
ATOM 2365 O O . ALA A 1 349 ? -6.639 29.397 9.867 1.00 50.57 349 ALA A O 1
ATOM 2367 N N . ARG A 1 350 ? -6.325 31.028 11.387 1.00 52.43 350 ARG A N 1
ATOM 2368 C CA . ARG A 1 350 ? -6.712 30.199 12.522 1.00 55.33 350 ARG A CA 1
ATOM 2369 C C . ARG A 1 350 ? -8.089 29.591 12.325 1.00 55.65 350 ARG A C 1
ATOM 2370 O O . ARG A 1 350 ? -8.250 28.371 12.342 1.00 55.48 350 ARG A O 1
ATOM 2378 N N . LYS A 1 351 ? -9.079 30.460 12.144 1.00 56.45 351 LYS A N 1
ATOM 2379 C CA . LYS A 1 351 ? -10.457 30.033 11.961 1.00 56.60 351 LYS A CA 1
ATOM 2380 C C . LYS A 1 351 ? -10.644 29.013 10.853 1.00 56.52 351 LYS A C 1
ATOM 2381 O O . LYS A 1 351 ? -11.136 27.911 11.090 1.00 56.02 351 LYS A O 1
ATOM 2387 N N . LYS A 1 352 ? -10.239 29.384 9.645 1.00 56.96 352 LYS A N 1
ATOM 2388 C CA . LYS A 1 352 ? -10.418 28.524 8.489 1.00 57.82 352 LYS A CA 1
ATOM 2389 C C . LYS A 1 352 ? -9.350 27.483 8.182 1.00 58.37 352 LYS A C 1
ATOM 2390 O O . LYS A 1 352 ? -9.615 26.538 7.436 1.00 58.75 352 LYS A O 1
ATOM 2396 N N . ILE A 1 353 ? -8.149 27.643 8.726 1.00 58.89 353 ILE A N 1
ATOM 2397 C CA . ILE A 1 353 ? -7.092 26.667 8.461 1.00 60.14 353 ILE A CA 1
ATOM 2398 C C . ILE A 1 353 ? -6.726 25.887 9.717 1.00 60.08 353 ILE A C 1
ATOM 2399 O O . ILE A 1 353 ? -6.880 24.669 9.775 1.00 58.86 353 ILE A O 1
ATOM 2404 N N . PHE A 1 354 ? -6.237 26.606 10.718 1.00 61.05 354 PHE A N 1
ATOM 2405 C CA . PHE A 1 354 ? -5.823 26.000 11.973 1.00 63.43 354 PHE A CA 1
ATOM 2406 C C . PHE A 1 354 ? -6.917 25.166 12.645 1.00 63.86 354 PHE A C 1
ATOM 2407 O O . PHE A 1 354 ? -6.641 24.103 13.198 1.00 64.24 354 PHE A O 1
ATOM 2415 N N . GLN A 1 355 ? -8.152 25.658 12.585 1.00 63.95 355 GLN A N 1
ATOM 2416 C CA . GLN A 1 355 ? -9.299 25.006 13.215 1.00 63.47 355 GLN A CA 1
ATOM 2417 C C . GLN A 1 355 ? -9.882 23.824 12.452 1.00 61.76 355 GLN A C 1
ATOM 2418 O O . GLN A 1 355 ? -10.677 23.062 13.001 1.00 60.92 355 GLN A O 1
ATOM 2424 N N . ASP A 1 356 ? -9.508 23.679 11.187 1.00 59.85 356 ASP A N 1
ATOM 2425 C CA . ASP A 1 356 ? -10.012 22.575 10.381 1.00 58.23 356 ASP A CA 1
ATOM 2426 C C . ASP A 1 356 ? -9.779 21.262 11.129 1.00 57.19 356 ASP A C 1
ATOM 2427 O O . ASP A 1 356 ? -8.702 21.032 11.688 1.00 55.80 356 ASP A O 1
ATOM 2432 N N . LYS A 1 357 ? -10.795 20.405 11.132 1.00 55.88 357 LYS A N 1
ATOM 2433 C CA . LYS A 1 357 ? -10.721 19.133 11.837 1.00 53.61 357 LYS A CA 1
ATOM 2434 C C . LYS A 1 357 ? -9.805 18.092 11.215 1.00 52.43 357 LYS A C 1
ATOM 2435 O O . LYS A 1 357 ? -9.387 17.154 11.895 1.00 51.69 357 LYS A O 1
ATOM 2441 N N . ARG A 1 358 ? -9.487 18.237 9.932 1.00 50.21 358 ARG A N 1
ATOM 2442 C CA . ARG A 1 358 ? -8.568 17.291 9.301 1.00 48.58 358 ARG A CA 1
ATOM 2443 C C . ARG A 1 358 ? -7.203 17.543 9.947 1.00 47.12 358 ARG A C 1
ATOM 2444 O O . ARG A 1 358 ? -6.463 16.614 10.260 1.00 46.36 358 ARG A O 1
ATOM 2452 N N . LYS A 1 359 ? -6.879 18.816 10.153 1.00 45.13 359 LYS A N 1
ATOM 2453 C CA . LYS A 1 359 ? -5.614 19.170 10.772 1.00 44.77 359 LYS A CA 1
ATOM 2454 C C . LYS A 1 359 ? -5.549 18.556 12.163 1.00 44.22 359 LYS A C 1
ATOM 2455 O O . LYS A 1 359 ? -4.538 17.958 12.546 1.00 43.09 359 LYS A O 1
ATOM 2461 N N . THR A 1 360 ? -6.636 18.719 12.913 1.00 43.33 360 THR A N 1
ATOM 2462 C CA . THR A 1 360 ? -6.731 18.190 14.265 1.00 43.27 360 THR A CA 1
ATOM 2463 C C . THR A 1 360 ? -6.369 16.709 14.271 1.00 41.80 360 THR A C 1
ATOM 2464 O O . THR A 1 360 ? -5.486 16.272 15.015 1.00 41.42 360 THR A O 1
ATOM 2468 N N . LEU A 1 361 ? -7.043 15.944 13.422 1.00 40.38 361 LEU A N 1
ATOM 2469 C CA . LEU A 1 361 ? -6.800 14.513 13.343 1.00 39.35 361 LEU A CA 1
ATOM 2470 C C . LEU A 1 361 ? -5.369 14.156 12.951 1.00 38.37 361 LEU A C 1
ATOM 2471 O O . LEU A 1 361 ? -4.852 13.112 13.364 1.00 38.44 361 LEU A O 1
ATOM 2476 N N . HIS A 1 362 ? -4.732 15.001 12.146 1.00 36.29 362 HIS A N 1
ATOM 2477 C CA . HIS A 1 362 ? -3.359 14.726 11.742 1.00 36.23 362 HIS A CA 1
ATOM 2478 C C . HIS A 1 362 ? -2.444 15.021 12.908 1.00 34.25 362 HIS A C 1
ATOM 2479 O O . HIS A 1 362 ? -1.414 14.381 13.073 1.00 33.71 362 HIS A O 1
ATOM 2486 N N . GLU A 1 363 ? -2.833 15.998 13.717 1.00 36.62 363 GLU A N 1
ATOM 2487 C CA . GLU A 1 363 ? -2.045 16.376 14.878 1.00 39.44 363 GLU A CA 1
ATOM 2488 C C . GLU A 1 363 ? -2.067 15.250 15.894 1.00 39.59 363 GLU A C 1
ATOM 2489 O O . GLU A 1 363 ? -1.126 15.088 16.665 1.00 41.40 363 GLU A O 1
ATOM 2495 N N . ILE A 1 364 ? -3.140 14.465 15.891 1.00 38.27 364 ILE A N 1
ATOM 2496 C CA . ILE A 1 364 ? -3.238 13.348 16.817 1.00 37.57 364 ILE A CA 1
ATOM 2497 C C . ILE A 1 364 ? -2.267 12.276 16.347 1.00 36.16 364 ILE A C 1
ATOM 2498 O O . ILE A 1 364 ? -1.559 11.673 17.147 1.00 35.14 364 ILE A O 1
ATOM 2503 N N . GLY A 1 365 ? -2.236 12.047 15.041 1.00 36.10 365 GLY A N 1
ATOM 2504 C CA . GLY A 1 365 ? -1.330 11.057 14.497 1.00 37.11 365 GLY A CA 1
ATOM 2505 C C . GLY A 1 365 ? 0.108 11.451 14.803 1.00 39.30 365 GLY A C 1
ATOM 2506 O O . GLY A 1 365 ? 0.935 10.611 15.167 1.00 37.63 365 GLY A O 1
ATOM 2507 N N . ALA A 1 366 ? 0.402 12.742 14.663 1.00 38.96 366 ALA A N 1
ATOM 2508 C CA . ALA A 1 366 ? 1.744 13.268 14.926 1.00 39.31 366 ALA A CA 1
ATOM 2509 C C . ALA A 1 366 ? 2.138 13.023 16.381 1.00 38.71 366 ALA A C 1
ATOM 2510 O O . ALA A 1 366 ? 3.255 12.586 16.674 1.00 36.33 366 ALA A O 1
ATOM 2512 N N . TYR A 1 367 ? 1.212 13.323 17.284 1.00 39.57 367 TYR A N 1
ATOM 2513 C CA . TYR A 1 367 ? 1.441 13.138 18.708 1.00 42.52 367 TYR A CA 1
ATOM 2514 C C . TYR A 1 367 ? 1.845 11.694 18.970 1.00 41.44 367 TYR A C 1
ATOM 2515 O O . TYR A 1 367 ? 2.866 11.430 19.599 1.00 41.60 367 TYR A O 1
ATOM 2524 N N . THR A 1 368 ? 1.039 10.766 18.471 1.00 39.95 368 THR A N 1
ATOM 2525 C CA . THR A 1 368 ? 1.294 9.343 18.647 1.00 39.61 368 THR A CA 1
ATOM 2526 C C . THR A 1 368 ? 2.640 8.895 18.089 1.00 39.82 368 THR A C 1
ATOM 2527 O O . THR A 1 368 ? 3.337 8.080 18.700 1.00 41.99 368 THR A O 1
ATOM 2531 N N . THR A 1 369 ? 3.004 9.412 16.922 1.00 39.26 369 THR A N 1
ATOM 2532 C CA . THR A 1 369 ? 4.280 9.058 16.319 1.00 37.26 369 THR A CA 1
ATOM 2533 C C . THR A 1 369 ? 5.420 9.515 17.228 1.00 37.36 369 THR A C 1
ATOM 2534 O O . THR A 1 369 ? 6.422 8.816 17.394 1.00 36.82 369 THR A O 1
ATOM 2538 N N . LEU A 1 370 ? 5.258 10.698 17.807 1.00 36.42 370 LEU A N 1
ATOM 2539 C CA . LEU A 1 370 ? 6.276 11.249 18.678 1.00 38.94 370 LEU A CA 1
ATOM 2540 C C . LEU A 1 370 ? 6.392 10.476 19.988 1.00 39.40 370 LEU A C 1
ATOM 2541 O O . LEU A 1 370 ? 7.494 10.100 20.377 1.00 38.79 370 LEU A O 1
ATOM 2546 N N . GLU A 1 371 ? 5.274 10.224 20.663 1.00 40.91 371 GLU A N 1
ATOM 2547 C CA . GLU A 1 371 ? 5.332 9.482 21.919 1.00 43.89 371 GLU A CA 1
ATOM 2548 C C . GLU A 1 371 ? 5.992 8.120 21.712 1.00 42.35 371 GLU A C 1
ATOM 2549 O O . GLU A 1 371 ? 6.813 7.690 22.524 1.00 41.78 371 GLU A O 1
ATOM 2555 N N . ILE A 1 372 ? 5.655 7.452 20.614 1.00 40.51 372 ILE A N 1
ATOM 2556 C CA . ILE A 1 372 ? 6.272 6.163 20.311 1.00 39.46 372 ILE A CA 1
ATOM 2557 C C . ILE A 1 372 ? 7.789 6.339 20.295 1.00 39.18 372 ILE A C 1
ATOM 2558 O O . ILE A 1 372 ? 8.545 5.489 20.774 1.00 37.91 372 ILE A O 1
ATOM 2563 N N . LEU A 1 373 ? 8.232 7.456 19.731 1.00 37.78 373 LEU A N 1
ATOM 2564 C CA . LEU A 1 373 ? 9.652 7.730 19.646 1.00 35.75 373 LEU A CA 1
ATOM 2565 C C . LEU A 1 373 ? 10.243 8.088 21.000 1.00 34.17 373 LEU A C 1
ATOM 2566 O O . LEU A 1 373 ? 11.275 7.546 21.388 1.00 33.45 373 LEU A O 1
ATOM 2571 N N . LEU A 1 374 ? 9.584 8.999 21.710 1.00 32.57 374 LEU A N 1
ATOM 2572 C CA . LEU A 1 374 ? 10.054 9.432 23.014 1.00 34.40 374 LEU A CA 1
ATOM 2573 C C . LEU A 1 374 ? 10.101 8.233 23.965 1.00 35.62 374 LEU A C 1
ATOM 2574 O O . LEU A 1 374 ? 11.126 7.973 24.597 1.00 35.25 374 LEU A O 1
ATOM 2579 N N . ASN A 1 375 ? 9.002 7.489 24.034 1.00 36.68 375 ASN A N 1
ATOM 2580 C CA . ASN A 1 375 ? 8.934 6.312 24.887 1.00 37.96 375 ASN A CA 1
ATOM 2581 C C . ASN A 1 375 ? 10.135 5.411 24.663 1.00 38.26 375 ASN A C 1
ATOM 2582 O O . ASN A 1 375 ? 10.748 4.942 25.616 1.00 39.38 375 ASN A O 1
ATOM 2587 N N . ALA A 1 376 ? 10.468 5.181 23.398 1.00 36.23 376 ALA A N 1
ATOM 2588 C CA . ALA A 1 376 ? 11.585 4.322 23.048 1.00 33.70 376 ALA A CA 1
ATOM 2589 C C . ALA A 1 376 ? 12.938 4.862 23.479 1.00 35.24 376 ALA A C 1
ATOM 2590 O O . ALA A 1 376 ? 13.642 4.229 24.271 1.00 35.04 376 ALA A O 1
ATOM 2592 N N . PHE A 1 377 ? 13.312 6.024 22.947 1.00 34.69 377 PHE A N 1
ATOM 2593 C CA . PHE A 1 377 ? 14.614 6.601 23.256 1.00 36.13 377 PHE A CA 1
ATOM 2594 C C . PHE A 1 377 ? 14.794 7.113 24.671 1.00 35.75 377 PHE A C 1
ATOM 2595 O O . PHE A 1 377 ? 15.828 6.876 25.290 1.00 36.52 377 PHE A O 1
ATOM 2603 N N . CYS A 1 378 ? 13.807 7.826 25.186 1.00 35.68 378 CYS A N 1
ATOM 2604 C CA . CYS A 1 378 ? 13.922 8.322 26.545 1.00 36.56 378 CYS A CA 1
ATOM 2605 C C . CYS A 1 378 ? 13.829 7.121 27.484 1.00 37.55 378 CYS A C 1
ATOM 2606 O O . CYS A 1 378 ? 14.498 7.068 28.515 1.00 37.13 378 CYS A O 1
ATOM 2609 N N . GLY A 1 379 ? 13.002 6.150 27.109 1.00 38.21 379 GLY A N 1
ATOM 2610 C CA . GLY A 1 379 ? 12.858 4.952 27.916 1.00 37.10 379 GLY A CA 1
ATOM 2611 C C . GLY A 1 379 ? 14.217 4.299 28.039 1.00 37.35 379 GLY A C 1
ATOM 2612 O O . GLY A 1 379 ? 14.611 3.867 29.118 1.00 39.31 379 GLY A O 1
ATOM 2613 N N . ALA A 1 380 ? 14.942 4.241 26.927 1.00 36.61 380 ALA A N 1
ATOM 2614 C CA . ALA A 1 380 ? 16.271 3.651 26.905 1.00 35.40 380 ALA A CA 1
ATOM 2615 C C . ALA A 1 380 ? 17.243 4.479 27.731 1.00 36.20 380 ALA A C 1
ATOM 2616 O O . ALA A 1 380 ? 18.157 3.927 28.353 1.00 36.07 380 ALA A O 1
ATOM 2618 N N . ALA A 1 381 ? 17.056 5.800 27.722 1.00 35.61 381 ALA A N 1
ATOM 2619 C CA . ALA A 1 381 ? 17.922 6.707 28.482 1.00 34.56 381 ALA A CA 1
ATOM 2620 C C . ALA A 1 381 ? 17.794 6.420 29.977 1.00 33.99 381 ALA A C 1
ATOM 2621 O O . ALA A 1 381 ? 18.778 6.414 30.709 1.00 30.43 381 ALA A O 1
ATOM 2623 N N . VAL A 1 382 ? 16.561 6.191 30.409 1.00 35.62 382 VAL A N 1
ATOM 2624 C CA . VAL A 1 382 ? 16.251 5.905 31.798 1.00 39.38 382 VAL A CA 1
ATOM 2625 C C . VAL A 1 382 ? 16.752 4.524 32.231 1.00 41.17 382 VAL A C 1
ATOM 2626 O O . VAL A 1 382 ? 17.281 4.364 33.329 1.00 42.17 382 VAL A O 1
ATOM 2630 N N . GLU A 1 383 ? 16.583 3.537 31.357 1.00 43.40 383 GLU A N 1
ATOM 2631 C CA . GLU A 1 383 ? 17.011 2.171 31.622 1.00 44.48 383 GLU A CA 1
ATOM 2632 C C . GLU A 1 383 ? 18.500 2.043 31.896 1.00 43.15 383 GLU A C 1
ATOM 2633 O O . GLU A 1 383 ? 18.904 1.247 32.739 1.00 43.63 383 GLU A O 1
ATOM 2639 N N . GLN A 1 384 ? 19.321 2.810 31.190 1.00 40.76 384 GLN A N 1
ATOM 2640 C CA . 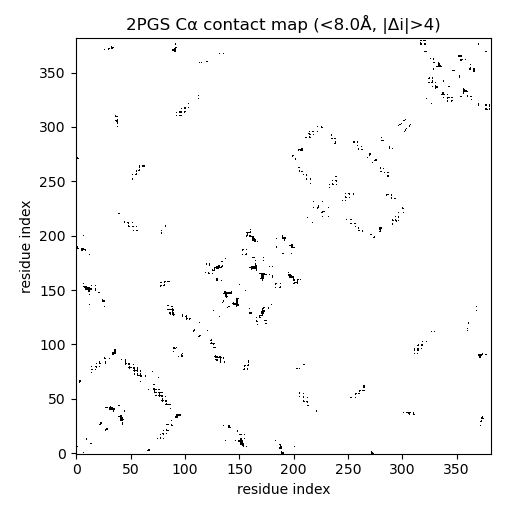GLN A 1 384 ? 20.761 2.708 31.392 1.00 41.75 384 GLN A CA 1
ATOM 2641 C C . GLN A 1 384 ? 21.335 3.758 32.321 1.00 42.61 384 GLN A C 1
ATOM 2642 O O . GLN A 1 384 ? 22.549 3.812 32.517 1.00 41.86 384 GLN A O 1
ATOM 2648 N N . PHE A 1 385 ? 20.479 4.599 32.888 1.00 45.16 385 PHE A N 1
ATOM 2649 C CA . PHE A 1 385 ? 20.973 5.642 33.770 1.00 47.80 385 PHE A CA 1
ATOM 2650 C C . PHE A 1 385 ? 21.689 5.107 35.009 1.00 48.95 385 PHE A C 1
ATOM 2651 O O . PHE A 1 385 ? 21.245 4.141 35.637 1.00 48.72 385 PHE A O 1
ATOM 2659 N N . GLY A 1 386 ? 22.805 5.749 35.345 1.00 50.77 386 GLY A N 1
ATOM 2660 C CA . GLY A 1 386 ? 23.577 5.359 36.510 1.00 53.19 386 GLY A CA 1
ATOM 2661 C C . GLY A 1 386 ? 24.314 4.048 36.352 1.00 54.36 386 GLY A C 1
ATOM 2662 O O . GLY A 1 386 ? 24.711 3.430 37.336 1.00 54.15 386 GLY A O 1
ATOM 2663 N N . GLY A 1 387 ? 24.495 3.617 35.111 1.00 56.53 387 GLY A N 1
ATOM 2664 C CA . GLY A 1 387 ? 25.201 2.375 34.875 1.00 57.81 387 GLY A CA 1
ATOM 2665 C C . GLY A 1 387 ? 24.318 1.144 34.939 1.00 59.23 387 GLY A C 1
ATOM 2666 O O . GLY A 1 387 ? 24.828 0.032 35.039 1.00 59.36 387 GLY A O 1
ATOM 2667 N N . ARG A 1 388 ? 23.001 1.328 34.895 1.00 60.57 388 ARG A N 1
ATOM 2668 C CA . ARG A 1 388 ? 22.092 0.188 34.919 1.00 62.39 388 ARG A CA 1
ATOM 2669 C C . ARG A 1 388 ? 22.183 -0.543 33.586 1.00 63.13 388 ARG A C 1
ATOM 2670 O O . ARG A 1 388 ? 22.354 0.081 32.536 1.00 62.36 388 ARG A O 1
ATOM 2678 N N . THR A 1 389 ? 22.069 -1.865 33.623 1.00 64.39 389 THR A N 1
ATOM 2679 C CA . THR A 1 389 ? 22.116 -2.651 32.395 1.00 64.80 389 THR A CA 1
ATOM 2680 C C . THR A 1 389 ? 20.734 -2.620 31.757 1.00 63.92 389 THR A C 1
ATOM 2681 O O . THR A 1 389 ? 19.784 -3.189 32.290 1.00 62.90 389 THR A O 1
ATOM 2685 N N . PRO A 1 390 ? 20.603 -1.941 30.606 1.00 64.81 390 PRO A N 1
ATOM 2686 C CA . PRO A 1 390 ? 19.313 -1.848 29.911 1.00 64.75 390 PRO A CA 1
ATOM 2687 C C . PRO A 1 390 ? 18.807 -3.221 29.485 1.00 64.34 390 PRO A C 1
ATOM 2688 O O . PRO A 1 390 ? 19.589 -4.168 29.373 1.00 63.78 390 PRO A O 1
ATOM 2692 N N . SER A 1 391 ? 17.741 -3.437 29.510 1.00 60.73 391 SER A N 1
ATOM 2693 C CA . SER A 1 391 ? 17.205 -4.721 29.083 1.00 60.93 391 SER A CA 1
ATOM 2694 C C . SER A 1 391 ? 17.283 -4.780 27.564 1.00 60.38 391 SER A C 1
ATOM 2695 O O . SER A 1 391 ? 17.343 -3.743 26.902 1.00 59.76 391 SER A O 1
ATOM 2698 N N . PHE A 1 392 ? 17.274 -5.995 27.022 1.00 60.03 392 PHE A N 1
ATOM 2699 C CA . PHE A 1 392 ? 17.322 -6.200 25.576 1.00 60.43 392 PHE A CA 1
ATOM 2700 C C . PHE A 1 392 ? 16.214 -5.314 24.998 1.00 59.97 392 PHE A C 1
ATOM 2701 O O . PHE A 1 392 ? 15.317 -4.895 25.732 1.00 60.79 392 PHE A O 1
ATOM 2709 N N . LYS A 1 393 ? 16.283 -5.035 23.698 1.00 59.66 393 LYS A N 1
ATOM 2710 C CA . LYS A 1 393 ? 15.311 -4.182 23.002 1.00 58.65 393 LYS A CA 1
ATOM 2711 C C . LYS A 1 393 ? 15.739 -2.730 23.158 1.00 57.17 393 LYS A C 1
ATOM 2712 O O . LYS A 1 393 ? 15.713 -1.961 22.197 1.00 57.00 393 LYS A O 1
ATOM 2718 N N . HIS A 1 394 ? 16.054 -2.338 24.456 1.00 58.38 394 HIS A N 1
ATOM 2719 C CA . HIS A 1 394 ? 16.538 -0.978 24.640 1.00 56.48 394 HIS A CA 1
ATOM 2720 C C . HIS A 1 394 ? 17.993 -0.861 24.216 1.00 55.45 394 HIS A C 1
ATOM 2721 O O . HIS A 1 394 ? 18.446 0.207 23.818 1.00 54.52 394 HIS A O 1
ATOM 2728 N N . ARG A 1 395 ? 18.727 -1.963 24.305 1.00 56.05 395 ARG A N 1
ATOM 2729 C CA . ARG A 1 395 ? 20.124 -1.955 23.897 1.00 57.62 395 ARG A CA 1
ATOM 2730 C C . ARG A 1 395 ? 20.134 -1.636 22.409 1.00 57.30 395 ARG A C 1
ATOM 2731 O O . ARG A 1 395 ? 20.916 -0.805 21.938 1.00 56.74 395 ARG A O 1
ATOM 2733 N N . ARG A 1 396 ? 19.242 -2.293 21.675 1.00 56.12 396 ARG A N 1
ATOM 2734 C CA . ARG A 1 396 ? 19.155 -2.082 20.241 1.00 55.43 396 ARG A CA 1
ATOM 2735 C C . ARG A 1 396 ? 18.727 -0.673 19.880 1.00 52.08 396 ARG A C 1
ATOM 2736 O O . ARG A 1 396 ? 19.172 -0.125 18.872 1.00 51.63 396 ARG A O 1
ATOM 2738 N N . ILE A 1 397 ? 17.868 -0.084 20.702 1.00 48.97 397 ILE A N 1
ATOM 2739 C CA . ILE A 1 397 ? 17.422 1.281 20.459 1.00 46.13 397 ILE A CA 1
ATOM 2740 C C . ILE A 1 397 ? 18.629 2.204 20.655 1.00 47.05 397 ILE A C 1
ATOM 2741 O O . ILE A 1 397 ? 18.804 3.178 19.921 1.00 45.13 397 ILE A O 1
ATOM 2746 N N . LEU A 1 398 ? 19.472 1.871 21.632 1.00 46.96 398 LEU A N 1
ATOM 2747 C CA . LEU A 1 398 ? 20.672 2.651 21.916 1.00 48.23 398 LEU A CA 1
ATOM 2748 C C . LEU A 1 398 ? 21.712 2.475 20.813 1.00 50.70 398 LEU A C 1
ATOM 2749 O O . LEU A 1 398 ? 22.517 3.373 20.556 1.00 50.43 398 LEU A O 1
ATOM 2754 N N . ASP A 1 399 ? 21.689 1.313 20.164 1.00 53.91 399 ASP A N 1
ATOM 2755 C CA . ASP A 1 399 ? 22.624 1.020 19.084 1.00 56.64 399 ASP A CA 1
ATOM 2756 C C . ASP A 1 399 ? 22.343 1.868 17.859 1.00 57.37 399 ASP A C 1
ATOM 2757 O O . ASP A 1 399 ? 23.252 2.171 17.090 1.00 57.97 399 ASP A O 1
ATOM 2762 N N . LEU A 1 400 ? 21.083 2.250 17.677 1.00 58.20 400 LEU A N 1
ATOM 2763 C CA . LEU A 1 400 ? 20.699 3.065 16.530 1.00 59.36 400 LEU A CA 1
ATOM 2764 C C . LEU A 1 400 ? 21.517 4.347 16.434 1.00 60.56 400 LEU A C 1
ATOM 2765 O O . LEU A 1 400 ? 21.726 4.881 15.342 1.00 60.33 400 LEU A O 1
ATOM 2770 N N . LEU A 1 401 ? 21.976 4.840 17.578 1.00 61.69 401 LEU A N 1
ATOM 2771 C CA . LEU A 1 401 ? 22.771 6.059 17.608 1.00 63.72 401 LEU A CA 1
ATOM 2772 C C . LEU A 1 401 ? 24.258 5.717 17.601 1.00 64.83 401 LEU A C 1
ATOM 2773 O O . LEU A 1 401 ? 25.092 6.541 17.235 1.00 64.74 401 LEU A O 1
ATOM 2778 N N . GLY A 1 402 ? 24.575 4.491 18.010 1.00 66.25 402 GLY A N 1
ATOM 2779 C CA . GLY A 1 402 ? 25.954 4.041 18.050 1.00 67.82 402 GLY A CA 1
ATOM 2780 C C . GLY A 1 402 ? 26.924 5.049 18.640 1.00 68.95 402 GLY A C 1
ATOM 2781 O O . GLY A 1 402 ? 27.265 4.976 19.820 1.00 69.36 402 GLY A O 1
ATOM 2782 N N . ASN A 1 403 ? 27.366 5.990 17.810 1.00 69.16 403 ASN A N 1
ATOM 2783 C CA . ASN A 1 403 ? 28.314 7.025 18.218 1.00 68.69 403 ASN A CA 1
ATOM 2784 C C . ASN A 1 403 ? 27.622 8.201 18.900 1.00 67.24 403 ASN A C 1
ATOM 2785 O O . ASN A 1 403 ? 28.226 8.911 19.706 1.00 66.25 403 ASN A O 1
ATOM 2790 N N . SER A 1 404 ? 26.350 8.402 18.578 1.00 65.53 404 SER A N 1
ATOM 2791 C CA . SER A 1 404 ? 25.592 9.503 19.153 1.00 63.03 404 SER A CA 1
ATOM 2792 C C . SER A 1 404 ? 24.907 9.120 20.460 1.00 60.07 404 SER A C 1
ATOM 2793 O O . SER A 1 404 ? 24.369 9.977 21.156 1.00 58.85 404 SER A O 1
ATOM 2796 N N . ALA A 1 405 ? 24.930 7.833 20.791 1.00 57.66 405 ALA A N 1
ATOM 2797 C CA . ALA A 1 405 ? 24.302 7.352 22.018 1.00 55.38 405 ALA A CA 1
ATOM 2798 C C . ALA A 1 405 ? 24.847 8.076 23.251 1.00 54.06 405 ALA A C 1
ATOM 2799 O O . ALA A 1 405 ? 26.018 8.457 23.297 1.00 54.46 405 ALA A O 1
ATOM 2801 N N . PRO A 1 406 ? 23.994 8.282 24.267 1.00 52.11 406 PRO A N 1
ATOM 2802 C CA . PRO A 1 406 ? 24.424 8.964 25.487 1.00 50.86 406 PRO A CA 1
ATOM 2803 C C . PRO A 1 406 ? 25.190 8.017 26.408 1.00 49.49 406 PRO A C 1
ATOM 2804 O O . PRO A 1 406 ? 24.835 6.847 26.551 1.00 48.82 406 PRO A O 1
ATOM 2808 N N . ASP A 1 407 ? 26.257 8.533 27.006 1.00 49.92 407 ASP A N 1
ATOM 2809 C CA . ASP A 1 407 ? 27.096 7.774 27.927 1.00 49.71 407 ASP A CA 1
ATOM 2810 C C . ASP A 1 407 ? 26.285 7.374 29.162 1.00 49.04 407 ASP A C 1
ATOM 2811 O O . ASP A 1 407 ? 25.623 8.208 29.775 1.00 49.45 407 ASP A O 1
ATOM 2816 N N . PRO A 1 408 ? 26.318 6.083 29.533 1.00 48.02 408 PRO A N 1
ATOM 2817 C CA . PRO A 1 408 ? 25.600 5.520 30.686 1.00 47.70 408 PRO A CA 1
ATOM 2818 C C . PRO A 1 408 ? 25.865 6.195 32.032 1.00 48.66 408 PRO A C 1
ATOM 2819 O O . PRO A 1 408 ? 25.020 6.160 32.927 1.00 49.31 408 PRO A O 1
ATOM 2823 N N . LYS A 1 409 ? 27.040 6.803 32.174 1.00 49.12 409 LYS A N 1
ATOM 2824 C CA . LYS A 1 409 ? 27.414 7.455 33.424 1.00 48.21 409 LYS A CA 1
ATOM 2825 C C . LYS A 1 409 ? 27.125 8.944 33.400 1.00 46.01 409 LYS A C 1
ATOM 2826 O O . LYS A 1 409 ? 27.460 9.659 34.342 1.00 46.81 409 LYS A O 1
ATOM 2832 N N . ALA A 1 410 ? 26.517 9.409 32.314 1.00 42.44 410 ALA A N 1
ATOM 2833 C CA . ALA A 1 410 ? 26.164 10.820 32.170 1.00 37.64 410 ALA A CA 1
ATOM 2834 C C . ALA A 1 410 ? 24.879 11.112 32.925 1.00 35.27 410 ALA A C 1
ATOM 2835 O O . ALA A 1 410 ? 24.002 10.251 33.038 1.00 33.82 410 ALA A O 1
ATOM 2837 N N . PRO A 1 411 ? 24.753 12.332 33.468 1.00 34.42 411 PRO A N 1
ATOM 2838 C CA . PRO A 1 411 ? 23.540 12.697 34.205 1.00 33.08 411 PRO A CA 1
ATOM 2839 C C . PRO A 1 411 ? 22.349 12.562 33.258 1.00 33.99 411 PRO A C 1
ATOM 2840 O O . PRO A 1 411 ? 22.506 12.681 32.039 1.00 32.65 411 PRO A O 1
ATOM 2844 N N . LEU A 1 412 ? 21.165 12.323 33.816 1.00 33.56 412 LEU A N 1
ATOM 2845 C CA . LEU A 1 412 ? 19.972 12.140 33.007 1.00 33.06 412 LEU A CA 1
ATOM 2846 C C . LEU A 1 412 ? 19.657 13.298 32.050 1.00 34.45 412 LEU A C 1
ATOM 2847 O O . LEU A 1 412 ? 19.283 13.067 30.898 1.00 33.46 412 LEU A O 1
ATOM 2852 N N . HIS A 1 413 ? 19.806 14.535 32.521 1.00 33.96 413 HIS A N 1
ATOM 2853 C CA . HIS A 1 413 ? 19.540 15.706 31.684 1.00 33.37 413 HIS A CA 1
ATOM 2854 C C . HIS A 1 413 ? 20.433 15.681 30.449 1.00 33.79 413 HIS A C 1
ATOM 2855 O O . HIS A 1 413 ? 19.978 15.949 29.337 1.00 35.51 413 HIS A O 1
ATOM 2862 N N . ALA A 1 414 ? 21.704 15.344 30.640 1.00 32.16 414 ALA A N 1
ATOM 2863 C CA . ALA A 1 414 ? 22.637 15.289 29.523 1.00 30.58 414 ALA A CA 1
ATOM 2864 C C . ALA A 1 414 ? 22.211 14.254 28.482 1.00 31.35 414 ALA A C 1
ATOM 2865 O O . ALA A 1 414 ? 22.251 14.525 27.279 1.00 30.77 414 ALA A O 1
ATOM 2867 N N . SER A 1 415 ? 21.794 13.077 28.944 1.00 29.78 415 SER A N 1
ATOM 2868 C CA . SER A 1 415 ? 21.386 12.010 28.037 1.00 30.86 415 SER A CA 1
ATOM 2869 C C . SER A 1 415 ? 20.026 12.244 27.382 1.00 29.83 415 SER A C 1
ATOM 2870 O O . SER A 1 415 ? 19.814 11.864 26.232 1.00 29.12 415 SER A O 1
ATOM 2873 N N . PHE A 1 416 ? 19.095 12.848 28.108 1.00 30.34 416 PHE A N 1
ATOM 2874 C CA . PHE A 1 416 ? 17.785 13.127 27.527 1.00 30.58 416 PHE A CA 1
ATOM 2875 C C . PHE A 1 416 ? 17.940 14.142 26.399 1.00 30.44 416 PHE A C 1
ATOM 2876 O O . PHE A 1 416 ? 17.255 14.070 25.385 1.00 28.51 416 PHE A O 1
ATOM 2884 N N . LEU A 1 417 ? 18.860 15.081 26.595 1.00 31.40 417 LEU A N 1
ATOM 2885 C CA . LEU A 1 417 ? 19.153 16.119 25.619 1.00 32.24 417 LEU A CA 1
ATOM 2886 C C . LEU A 1 417 ? 19.613 15.437 24.336 1.00 33.64 417 LEU A C 1
ATOM 2887 O O . LEU A 1 417 ? 19.269 15.858 23.229 1.00 32.14 417 LEU A O 1
ATOM 2892 N N . ARG A 1 418 ? 20.397 14.374 24.494 1.00 33.99 418 ARG A N 1
ATOM 2893 C CA . ARG A 1 418 ? 20.903 13.628 23.345 1.00 35.32 418 ARG A CA 1
ATOM 2894 C C . ARG A 1 418 ? 19.754 12.947 22.616 1.00 35.01 418 ARG A C 1
ATOM 2895 O O . ARG A 1 418 ? 19.763 12.854 21.391 1.00 35.09 418 ARG A O 1
ATOM 2911 N N . ILE A 1 420 ? 16.590 14.016 22.574 1.00 31.89 420 ILE A N 1
ATOM 2912 C CA . ILE A 1 420 ? 15.815 15.070 21.939 1.00 31.27 420 ILE A CA 1
ATOM 2913 C C . ILE A 1 420 ? 16.566 15.602 20.720 1.00 29.07 420 ILE A C 1
ATOM 2914 O O . ILE A 1 420 ? 15.947 15.893 19.711 1.00 28.33 420 ILE A O 1
ATOM 2919 N N . ASP A 1 421 ? 17.890 15.720 20.809 1.00 27.23 421 ASP A N 1
ATOM 2920 C CA . ASP A 1 421 ? 18.680 16.192 19.674 1.00 27.63 421 ASP A CA 1
ATOM 2921 C C . ASP A 1 421 ? 18.349 15.338 18.459 1.00 28.82 421 ASP A C 1
ATOM 2922 O O . ASP A 1 421 ? 18.098 15.845 17.360 1.00 27.19 421 ASP A O 1
ATOM 2927 N N . PHE A 1 422 ? 18.373 14.026 18.684 1.00 28.39 422 PHE A N 1
ATOM 2928 C CA . PHE A 1 422 ? 18.119 13.036 17.654 1.00 27.69 422 PHE A CA 1
ATOM 2929 C C . PHE A 1 422 ? 16.710 13.128 17.091 1.00 26.61 422 PHE A C 1
ATOM 2930 O O . PHE A 1 422 ? 16.528 13.283 15.891 1.00 26.16 422 PHE A O 1
ATOM 2938 N N . ILE A 1 423 ? 15.717 13.026 17.962 1.00 25.01 423 ILE A N 1
ATOM 2939 C CA . ILE A 1 423 ? 14.334 13.083 17.528 1.00 25.62 423 ILE A CA 1
ATOM 2940 C C . ILE A 1 423 ? 13.970 14.417 16.859 1.00 25.86 423 ILE A C 1
ATOM 2941 O O . ILE A 1 423 ? 13.399 14.428 15.771 1.00 26.37 423 ILE A O 1
ATOM 2946 N N . ALA A 1 424 ? 14.327 15.529 17.490 1.00 23.35 424 ALA A N 1
ATOM 2947 C CA . ALA A 1 424 ? 14.025 16.852 16.956 1.00 23.43 424 ALA A CA 1
ATOM 2948 C C . ALA A 1 424 ? 14.683 17.112 15.594 1.00 23.47 424 ALA A C 1
ATOM 2949 O O . ALA A 1 424 ? 14.187 17.900 14.788 1.00 23.80 424 ALA A O 1
ATOM 2951 N N . GLY A 1 425 ? 15.801 16.450 15.337 1.00 23.24 425 GLY A N 1
ATOM 2952 C CA . GLY A 1 425 ? 16.466 16.632 14.065 1.00 23.65 425 GLY A CA 1
ATOM 2953 C C . GLY A 1 425 ? 15.853 15.822 12.925 1.00 26.01 425 GLY A C 1
ATOM 2954 O O . GLY A 1 425 ? 16.198 16.029 11.758 1.00 26.72 425 GLY A O 1
ATOM 2963 N N . THR A 1 427 ? 13.352 14.344 10.006 1.00 23.16 427 THR A N 1
ATOM 2964 C CA . THR A 1 427 ? 12.456 14.902 9.014 1.00 22.47 427 THR A CA 1
ATOM 2965 C C . THR A 1 427 ? 11.118 14.280 9.381 1.00 21.84 427 THR A C 1
ATOM 2966 O O . THR A 1 427 ? 11.091 13.269 10.078 1.00 22.70 427 THR A O 1
ATOM 2970 N N . ASP A 1 428 ? 10.016 14.869 8.937 1.00 20.98 428 ASP A N 1
ATOM 2971 C CA . ASP A 1 428 ? 8.709 14.315 9.261 1.00 23.15 428 ASP A CA 1
ATOM 2972 C C . ASP A 1 428 ? 8.571 12.850 8.834 1.00 26.08 428 ASP A C 1
ATOM 2973 O O . ASP A 1 428 ? 8.169 12.006 9.633 1.00 26.33 428 ASP A O 1
ATOM 2978 N N . SER A 1 429 ? 8.910 12.545 7.581 1.00 25.43 429 SER A N 1
ATOM 2979 C CA . SER A 1 429 ? 8.745 11.186 7.087 1.00 28.89 429 SER A CA 1
ATOM 2980 C C . SER A 1 429 ? 9.673 10.196 7.753 1.00 30.41 429 SER A C 1
ATOM 2981 O O . SER A 1 429 ? 9.310 9.047 7.946 1.00 27.48 429 SER A O 1
ATOM 2984 N N . TYR A 1 430 ? 10.877 10.630 8.101 1.00 31.92 430 TYR A N 1
ATOM 2985 C CA . TYR A 1 430 ? 11.784 9.715 8.747 1.00 33.68 430 TYR A CA 1
ATOM 2986 C C . TYR A 1 430 ? 11.225 9.359 10.114 1.00 34.29 430 TYR A C 1
ATOM 2987 O O . TYR A 1 430 ? 11.285 8.203 10.530 1.00 34.26 430 TYR A O 1
ATOM 2996 N N . ALA A 1 431 ? 10.665 10.346 10.808 1.00 34.08 431 ALA A N 1
ATOM 2997 C CA . ALA A 1 431 ? 10.079 10.084 12.121 1.00 34.02 431 ALA A CA 1
ATOM 2998 C C . ALA A 1 431 ? 8.965 9.038 11.986 1.00 33.91 431 ALA A C 1
ATOM 2999 O O . ALA A 1 431 ? 9.023 7.994 12.630 1.00 34.14 431 ALA A O 1
ATOM 3001 N N . SER A 1 432 ? 7.960 9.314 11.155 1.00 34.38 432 SER A N 1
ATOM 3002 C CA . SER A 1 432 ? 6.847 8.372 10.956 1.00 36.16 432 SER A CA 1
ATOM 3003 C C . SER A 1 432 ? 7.364 6.993 10.578 1.00 36.17 432 SER A C 1
ATOM 3004 O O . SER A 1 432 ? 6.885 5.981 11.077 1.00 34.44 432 SER A O 1
ATOM 3007 N N . GLU A 1 433 ? 8.334 6.978 9.674 1.00 38.62 433 GLU A N 1
ATOM 3008 C CA . GLU A 1 433 ? 8.971 5.759 9.188 1.00 44.76 433 GLU A CA 1
ATOM 3009 C C . GLU A 1 433 ? 9.474 4.890 10.339 1.00 46.24 433 GLU A C 1
ATOM 3010 O O . GLU A 1 433 ? 9.081 3.736 10.495 1.00 46.04 433 GLU A O 1
ATOM 3024 N N . ALA A 1 435 ? 8.926 5.172 13.552 1.00 47.04 435 ALA A N 1
ATOM 3025 C CA . ALA A 1 435 ? 7.940 4.832 14.563 1.00 48.10 435 ALA A CA 1
ATOM 3026 C C . ALA A 1 435 ? 7.262 3.558 14.089 1.00 51.15 435 ALA A C 1
ATOM 3027 O O . ALA A 1 435 ? 7.032 2.625 14.862 1.00 50.05 435 ALA A O 1
ATOM 3029 N N . ARG A 1 436 ? 6.964 3.539 12.794 1.00 54.73 436 ARG A N 1
ATOM 3030 C CA . ARG A 1 436 ? 6.314 2.419 12.125 1.00 58.49 436 ARG A CA 1
ATOM 3031 C C . ARG A 1 436 ? 7.131 1.138 12.219 1.00 60.79 436 ARG A C 1
ATOM 3032 O O . ARG A 1 436 ? 6.723 0.187 12.889 1.00 60.63 436 ARG A O 1
ATOM 3040 N N . GLU A 1 437 ? 8.277 1.121 11.539 1.00 62.95 437 GLU A N 1
ATOM 3041 C CA . GLU A 1 437 ? 9.164 -0.035 11.532 1.00 65.84 437 GLU A CA 1
ATOM 3042 C C . GLU A 1 437 ? 9.644 -0.377 12.929 1.00 66.50 437 GLU A C 1
ATOM 3043 O O . GLU A 1 437 ? 10.543 -1.196 13.093 1.00 66.66 437 GLU A O 1
#

Secondary structure (DSSP, 8-state):
---TTTTT---B--HHHHHHHHHHSHHHHGGGG--------HHHHHHHHHHHHHHH--HHHHTGGGS-TT--HHHH--HHHHHHHTTTT--TTHHHHHHHHHHHHHHHHTTTTT---HHHHHHHHT--HHHHHHHIIIIISSBTTTTBT--BHHHHHHH-SS-BB-------B-TTTHHHHHHHHHHHT----BTTB-PPPGGGG--HHHHHHHHHHHHHHHH---S-HHHHHHHHHTT---HHHHHHHHHHHHHHHHHHHHHHTTTSHHHHSS--SS-GGG--HHHHHHHHHHH--IIIIIT-HHHHHHHHHHHHHHHHHHHHHHHHHHHTGGG--PPTTHHHHHHTTTTSSPPTTS-HHHHHH--HHHH--HHHHH----

Nearest PDB structures (foldseek):
  2pgs-assembly1_A  TM=1.002E+00  e=6.653E-57  Pseudomonas savastanoi pv. phaseolicola 1448A
  7tu0-assembly1_B-2  TM=9.080E-01  e=1.243E-21  Leeuwenhoekiella blandensis MED217
  7tu0-assembly1_C-2  TM=8.961E-01  e=9.062E-22  Leeuwenhoekiella blandensis MED217
  7tu8-assembly1_A  TM=9.032E-01  e=1.558E-21  Leeuwenhoekiella blandensis MED217
  7tu7-assembly1_A  TM=8.975E-01  e=3.846E-21  Leeuwenhoekiella blandensis MED217